Protein 3FOT (pdb70)

CATH classification: 3.30.559.10 (+1 more: 3.30.559.30)

B-factor: mean 17.06, std 7.27, range [5.47, 80.47]

InterPro domains:
  IPR009992 Acyltransferase Tri3/Sat12/Sat16/Mac1 [PF07428] (9-418)
  IPR023213 Chloramphenicol acetyltransferase-like domain superfamily [G3DSA:3.30.559.10] (11-470)

Organism: Fusarium sporotrichioides (NCBI:txid5514)

Foldseek 3Di:
DDADDPVQFFWAQPDDVSQKTKGFAFFLLLQLVQQQCQQLQQWKKKKKFKKWFQFDPPFWDFLVVLLVLLLQLVLVLCLQEVLQAWDWDDDPDSTIMIMGGWQPDLVSSSVVSSVQEEEDQDPDGLVSVVVVVQVVSNVVDTHGDGQKHKYWYFNDDDRNGTQDHGGMIMMMIIGSQSSFPLQLVLLSQQSSLASSLQPGPDCSVVDDGDPTPNSPVSYQGGQQVFFPDPCVVDDDVLVVVLVVLLVLVLVLQVDAFAFWFDDWDFKDKDKDWFDLVLLVLLQVLCCVVPNPLFGVLLLLVLLLLLLRLQVDDDQFDKDKAKAKDAQLVRGDPVRSLSGGGDQMFIFIQIDTPSVQLHDDLPDDLVSLLVSSNSSSVSRSVRVCVQVVDSCGSSSSRVSSVVVSVVCVVPVQSHDRHHREYEDESEESVSRHPQFRHNVVVRTGGMGRDDMDMDTRHGHAHWYWYWYDYPSMIMIMTMGGCSIDPPVVVVVSVVSSVSSSSSSGD

Secondary structure (P-SEA, 3-state):
cccccccccccccccccccbbbbbccaaaaaaaaaaaaaaccbbbbbbbbbbccccccccccaaaaaaaaaaaaaaaaaacccccbbbbbccccbbbbbbbccccaaaaaaaaaaabbbbbccccaaaaaaaaaaaaaaacccccccbbbbbbcccccccccccccbbbbbbbbbccccccaaaaaaaaaaaaaaacccccccccccccccccccccccccccccccccccccccaaaaaaaaaaaaaaaaaaacccbbbbbbbbbbbbbbbbccaaaaaaaaaaaaaaccccccaaaaaaaaaaaaaaaacccccccccccccccccccccccccccccccccbbbbbbbcccccccccccccaaaaaaaaaaaaaaaaaaaaacccccaaaaaaaaaaaaaaaaaaaccccccccccbbbbbbccccccccccccccccccccccccbbbbbcccccccbbbbbbccccbbbbbbbbbcccccaaaaaaaaaaaaaaaaaacc

Nearest PDB structures (foldseek):
  3fot-assembly1_A  TM=1.002E+00  e=0.000E+00  Fusarium sporotrichioides
  3fp0-assembly1_A  TM=1.000E+00  e=1.829E-100  Fusarium sporotrichioides
  8jos-assembly1_A  TM=7.180E-01  e=1.060E-23  Pseudozyma tsukubaensis
  7ly7-assembly1_A-2  TM=6.717E-01  e=6.172E-17  Thermoactinomyces vulgaris
  7jua-assembly1_A  TM=6.485E-01  e=2.485E-15  Yersinia pestis

Structure (mmCIF, N/CA/C/O backbone):
data_3FOT
#
_entry.id   3FOT
#
_cell.length_a   64.146
_cell.length_b   81.161
_cell.length_c   95.358
_cell.angle_alpha   90.00
_cell.angle_beta   90.00
_cell.angle_gamma   90.00
#
_symmetry.space_group_name_H-M   'P 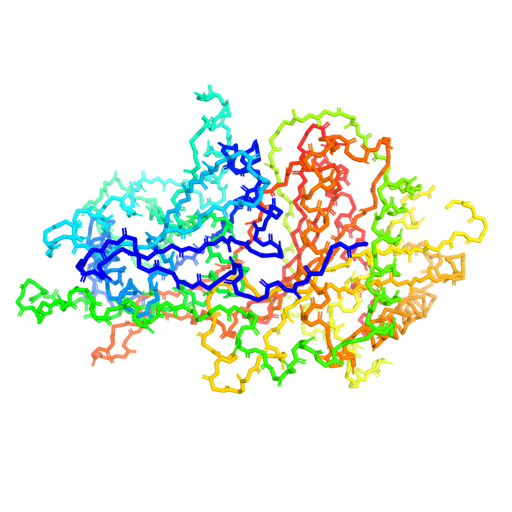21 21 21'
#
loop_
_entity.id
_entity.type
_entity.pdbx_description
1 polymer 15-O-acetyltransferase
2 non-polymer GLYCEROL
3 non-polymer 'SULFATE ION'
4 water water
#
loop_
_atom_site.group_PDB
_atom_site.id
_atom_site.type_symbol
_atom_site.label_atom_id
_atom_site.label_alt_id
_atom_site.label_comp_id
_atom_site.label_asym_id
_atom_site.label_entity_id
_atom_site.label_seq_id
_atom_site.pdbx_PDB_ins_code
_atom_site.Cartn_x
_atom_site.Cartn_y
_atom_site.Cartn_z
_atom_site.occupancy
_atom_site.B_iso_or_equiv
_atom_site.auth_seq_id
_atom_site.auth_comp_id
_atom_site.auth_asym_id
_atom_site.auth_atom_id
_atom_site.pdbx_PDB_model_num
ATOM 1 N N . LEU A 1 9 ? 24.925 35.847 49.441 1.00 32.20 9 LEU A N 1
ATOM 2 C CA . LEU A 1 9 ? 23.808 35.547 48.497 1.00 31.47 9 LEU A CA 1
ATOM 3 C C . LEU A 1 9 ? 22.694 34.816 49.261 1.00 31.31 9 LEU A C 1
ATOM 4 O O . LEU A 1 9 ? 22.945 33.763 49.843 1.00 31.09 9 LEU A O 1
ATOM 9 N N . PRO A 1 10 ? 21.461 35.364 49.265 1.00 31.12 10 PRO A N 1
ATOM 10 C CA . PRO A 1 10 ? 20.373 34.701 50.001 1.00 31.32 10 PRO A CA 1
ATOM 11 C C . PRO A 1 10 ? 20.091 33.287 49.484 1.00 32.05 10 PRO A C 1
ATOM 12 O O . PRO A 1 10 ? 20.193 33.052 48.278 1.00 31.72 10 PRO A O 1
ATOM 16 N N . PRO A 1 11 ? 19.767 32.338 50.385 1.00 32.50 11 PRO A N 1
ATOM 17 C CA . PRO A 1 11 ? 19.444 30.962 49.961 1.00 33.01 11 PRO A CA 1
ATOM 18 C C . PRO A 1 11 ? 17.991 30.758 49.500 1.00 33.41 11 PRO A C 1
ATOM 19 O O . PRO A 1 11 ? 17.154 31.646 49.681 1.00 33.36 11 PRO A O 1
ATOM 23 N N . LEU A 1 12 ? 17.712 29.598 48.900 1.00 33.89 12 LEU A N 1
ATOM 24 C CA . LEU A 1 12 ? 16.345 29.069 48.808 1.00 34.38 12 LEU A CA 1
ATOM 25 C C . LEU A 1 12 ? 16.168 28.142 50.001 1.00 34.74 12 LEU A C 1
ATOM 26 O O . LEU A 1 12 ? 17.072 27.340 50.241 1.00 35.99 12 LEU A O 1
ATOM 31 N N . VAL A 1 13 ? 15.047 28.154 50.739 1.00 34.79 13 VAL A N 1
ATOM 32 C CA . VAL A 1 13 ? 13.826 28.970 50.572 1.00 34.52 13 VAL A CA 1
ATOM 33 C C . VAL A 1 13 ? 12.562 28.234 50.059 1.00 34.10 13 VAL A C 1
ATOM 34 O O . VAL A 1 13 ? 11.533 28.873 49.878 1.00 34.30 13 VAL A O 1
ATOM 36 N N . PRO A 1 14 ? 12.603 26.894 49.893 1.00 33.76 14 PRO A N 1
ATOM 37 C CA . PRO A 1 14 ? 11.523 26.231 49.137 1.00 33.40 14 PRO A CA 1
ATOM 38 C C . PRO A 1 14 ? 10.107 26.565 49.607 1.00 32.79 14 PRO A C 1
ATOM 39 O O . PRO A 1 14 ? 9.225 26.799 48.779 1.00 32.46 14 PRO A O 1
ATOM 43 N N . ALA A 1 15 ? 9.895 26.574 50.925 1.00 32.31 15 ALA A N 1
ATOM 44 C CA . ALA A 1 15 ? 8.581 26.830 51.515 1.00 31.35 15 ALA A CA 1
ATOM 45 C C . ALA A 1 15 ? 7.976 28.116 50.982 1.00 30.64 15 ALA A C 1
ATOM 46 O O . ALA A 1 15 ? 6.780 28.162 50.663 1.00 30.82 15 ALA A O 1
ATOM 48 N N . LEU A 1 16 ? 8.822 29.143 50.865 1.00 29.27 16 LEU A N 1
ATOM 49 C CA . LEU A 1 16 ? 8.434 30.459 50.360 1.00 28.39 16 LEU A CA 1
ATOM 50 C C . LEU A 1 16 ? 7.666 30.466 49.037 1.00 26.46 16 LEU A C 1
ATOM 51 O O . LEU A 1 16 ? 6.935 31.405 48.773 1.00 26.44 16 LEU A O 1
ATOM 56 N N . TYR A 1 17 ? 7.849 29.426 48.220 1.00 25.44 17 TYR A N 1
ATOM 57 C CA . TYR A 1 17 ? 7.359 29.400 46.828 1.00 23.37 17 TYR A CA 1
ATOM 58 C C . TYR A 1 17 ? 6.284 28.371 46.495 1.00 22.65 17 TYR A C 1
ATOM 59 O O . TYR A 1 17 ? 6.027 28.097 45.320 1.00 21.66 17 TYR A O 1
ATOM 68 N N . ARG A 1 18 ? 5.655 27.783 47.508 1.00 20.41 18 ARG A N 1
ATOM 69 C CA . ARG A 1 18 ? 4.659 26.759 47.250 1.00 19.98 18 ARG A CA 1
ATOM 70 C C . ARG A 1 18 ? 3.290 27.371 47.030 1.00 18.84 18 ARG A C 1
ATOM 71 O O . ARG A 1 18 ? 3.051 28.498 47.423 1.00 17.92 18 ARG A O 1
ATOM 79 N N . TRP A 1 19 ? 2.403 26.630 46.380 1.00 18.59 19 TRP A N 1
ATOM 80 C CA . TRP A 1 19 ? 1.031 27.096 46.220 1.00 18.74 19 TRP A CA 1
ATOM 81 C C . TRP A 1 19 ? 0.353 27.121 47.597 1.00 19.93 19 TRP A C 1
ATOM 82 O O . TRP A 1 19 ? 0.571 26.224 48.403 1.00 20.30 19 TRP A O 1
ATOM 93 N N . LYS A 1 20 ? -0.444 28.154 47.852 1.00 20.66 20 LYS A N 1
ATOM 94 C CA . LYS A 1 20 ? -1.187 28.312 49.118 1.00 21.14 20 LYS A CA 1
ATOM 95 C C . LYS A 1 20 ? -2.641 28.657 48.803 1.00 20.93 20 LYS A C 1
ATOM 96 O O . LYS A 1 20 ? -2.886 29.553 48.000 1.00 20.36 20 LYS A O 1
ATOM 99 N N . SER A 1 21 ? -3.604 27.971 49.427 1.00 21.18 21 SER A N 1
ATOM 100 C CA . SER A 1 21 ? -5.011 28.387 49.316 1.00 21.30 21 SER A CA 1
ATOM 101 C C . SER A 1 21 ? -5.221 29.715 50.047 1.00 21.39 21 SER A C 1
ATOM 102 O O . SER A 1 21 ? -4.805 29.865 51.184 1.00 21.21 21 SER A O 1
ATOM 105 N N . THR A 1 22 ? -5.880 30.672 49.410 1.00 21.39 22 THR A N 1
ATOM 106 C CA . THR A 1 22 ? -6.067 31.989 50.024 1.00 22.49 22 THR A CA 1
ATOM 107 C C . THR A 1 22 ? -7.371 32.148 50.807 1.00 22.90 22 THR A C 1
ATOM 108 O O . THR A 1 22 ? -7.602 33.199 51.418 1.00 23.62 22 THR A O 1
ATOM 112 N N . GLY A 1 23 ? -8.222 31.128 50.781 1.00 22.79 23 GLY A N 1
ATOM 113 C CA . GLY A 1 23 ? -9.499 31.189 51.507 1.00 22.57 23 GLY A CA 1
ATOM 114 C C . GLY A 1 23 ? -10.111 29.813 51.708 1.00 22.08 23 GLY A C 1
ATOM 115 O O . GLY A 1 23 ? -9.511 28.799 51.340 1.00 21.86 23 GLY A O 1
ATOM 116 N N . SER A 1 24 ? -11.322 29.784 52.277 1.00 21.31 24 SER A N 1
ATOM 117 C CA . SER A 1 24 ? -11.910 28.522 52.744 1.00 20.97 24 SER A CA 1
ATOM 118 C C . SER A 1 24 ? -12.317 27.553 51.640 1.00 19.40 24 SER A C 1
ATOM 119 O O . SER A 1 24 ? -12.275 26.339 51.848 1.00 20.24 24 SER A O 1
ATOM 122 N N . SER A 1 25 ? -12.699 28.079 50.481 1.00 18.42 25 SER A N 1
ATOM 123 C CA . SER A 1 25 ? -13.239 27.235 49.416 1.00 17.38 25 SER A CA 1
ATOM 124 C C . SER A 1 25 ? -12.173 26.371 48.745 1.00 16.83 25 SER A C 1
ATOM 125 O O . SER A 1 25 ? -12.475 25.308 48.192 1.00 16.97 25 SER A O 1
ATOM 128 N N . GLY A 1 26 ? -10.938 26.875 48.747 1.00 15.87 26 GLY A N 1
ATOM 129 C CA . GLY A 1 26 ? -9.827 26.214 48.074 1.00 16.31 26 GLY A CA 1
ATOM 130 C C . GLY A 1 26 ? -9.774 26.547 46.584 1.00 15.99 26 GLY A C 1
ATOM 131 O O . GLY A 1 26 ? -8.885 26.066 45.888 1.00 16.21 26 GLY A O 1
ATOM 132 N N . ARG A 1 27 ? -10.697 27.390 46.106 1.00 15.68 27 ARG A N 1
ATOM 133 C CA . ARG A 1 27 ? -10.779 27.726 44.668 1.00 16.13 27 ARG A CA 1
ATOM 134 C C . ARG A 1 27 ? -9.733 28.745 44.191 1.00 16.17 27 ARG A C 1
ATOM 135 O O . ARG A 1 27 ? -9.500 28.857 42.988 1.00 15.22 27 ARG A O 1
ATOM 143 N N . GLN A 1 28 ? -9.113 29.479 45.124 1.00 15.34 28 GLN A N 1
ATOM 144 C CA . GLN A 1 28 ? -8.018 30.403 44.791 1.00 16.19 28 GLN A CA 1
ATOM 145 C C . GLN A 1 28 ? -6.716 29.990 45.484 1.00 15.17 28 GLN A C 1
ATOM 146 O O . GLN A 1 28 ? -6.701 29.733 46.690 1.00 14.74 28 GLN A O 1
ATOM 152 N N . VAL A 1 29 ? -5.632 29.924 44.708 1.00 13.31 29 VAL A N 1
ATOM 153 C CA . VAL A 1 29 ? -4.301 29.599 45.253 1.00 13.18 29 VAL A CA 1
ATOM 154 C C . VAL A 1 29 ? -3.328 30.673 44.766 1.00 13.28 29 VAL A C 1
ATOM 155 O O . VAL A 1 29 ? -3.553 31.287 43.711 1.00 12.67 29 VAL A O 1
ATOM 159 N N . GLN A 1 30 ? -2.272 30.918 45.537 1.00 13.47 30 GLN A N 1
ATOM 160 C CA . GLN A 1 30 ? -1.263 31.860 45.130 1.00 14.29 30 GLN A CA 1
ATOM 161 C C . GLN A 1 30 ? 0.130 31.355 45.489 1.00 13.53 30 GLN A C 1
ATOM 162 O O . GLN A 1 30 ? 0.290 30.509 46.386 1.00 14.07 30 GLN A O 1
ATOM 168 N N . ARG A 1 31 ? 1.127 31.858 44.778 1.00 12.30 31 ARG A N 1
ATOM 169 C CA . ARG A 1 31 ? 2.518 31.594 45.170 1.00 12.69 31 ARG A CA 1
ATOM 170 C C . ARG A 1 31 ? 3.426 32.768 44.864 1.00 13.05 31 ARG A C 1
ATOM 171 O O . ARG A 1 31 ? 3.204 33.517 43.886 1.00 12.59 31 ARG A O 1
ATOM 179 N N . ARG A 1 32 ? 4.451 32.934 45.706 1.00 12.41 32 ARG A N 1
ATOM 180 C CA . ARG A 1 32 ? 5.513 33.893 45.424 1.00 12.85 32 ARG A CA 1
ATOM 181 C C . ARG A 1 32 ? 6.366 33.338 44.285 1.00 12.88 32 ARG A C 1
ATOM 182 O O . ARG A 1 32 ? 6.801 32.189 44.328 1.00 13.63 32 ARG A O 1
ATOM 190 N N . CYS A 1 33 ? 6.591 34.148 43.252 1.00 12.65 33 CYS A N 1
ATOM 191 C CA . CYS A 1 33 ? 7.341 33.666 42.104 1.00 12.19 33 CYS A CA 1
ATOM 192 C C . CYS A 1 33 ? 8.827 33.517 42.468 1.00 12.28 33 CYS A C 1
ATOM 193 O O . CYS A 1 33 ? 9.271 34.034 43.517 1.00 12.62 33 CYS A O 1
ATOM 196 N N . VAL A 1 34 ? 9.575 32.789 41.625 1.00 11.36 34 VAL A N 1
ATOM 197 C CA . VAL A 1 34 ? 10.943 32.363 41.982 1.00 10.51 34 VAL A CA 1
ATOM 198 C C . VAL A 1 34 ? 11.838 32.341 40.755 1.00 10.53 34 VAL A C 1
ATOM 199 O O . VAL A 1 34 ? 11.368 32.081 39.644 1.00 9.94 34 VAL A O 1
ATOM 203 N N . GLY A 1 35 ? 13.116 32.666 40.953 1.00 9.37 35 GLY A N 1
ATOM 204 C CA . GLY A 1 35 ? 14.092 32.516 39.890 1.00 9.38 35 GLY A CA 1
ATOM 205 C C . GLY A 1 35 ? 13.790 33.446 38.738 1.00 8.77 35 GLY A C 1
ATOM 206 O O . GLY A 1 35 ? 13.526 34.630 38.941 1.00 9.20 35 GLY A O 1
ATOM 207 N N . ALA A 1 36 ? 13.866 32.911 37.517 1.00 9.35 36 ALA A N 1
ATOM 208 C CA . ALA A 1 36 ? 13.668 33.740 36.316 1.00 9.46 36 ALA A CA 1
ATOM 209 C C . ALA A 1 36 ? 12.304 34.426 36.297 1.00 9.18 36 ALA A C 1
ATOM 210 O O . ALA A 1 36 ? 12.148 35.509 35.688 1.00 9.58 36 ALA A O 1
ATOM 212 N N . GLU A 1 37 ? 11.323 33.846 36.980 1.00 8.94 37 GLU A N 1
ATOM 213 C CA . GLU A 1 37 ? 10.016 34.537 37.125 1.00 9.35 37 GLU A CA 1
ATOM 214 C C . GLU A 1 37 ? 10.157 35.922 37.724 1.00 8.69 37 GLU A C 1
ATOM 215 O O . GLU A 1 37 ? 9.503 36.848 37.284 1.00 9.34 37 GLU A O 1
ATOM 221 N N . ALA A 1 38 ? 11.013 36.053 38.735 1.00 9.33 38 ALA A N 1
ATOM 222 C CA . ALA A 1 38 ? 11.191 37.309 39.456 1.00 8.93 38 ALA A CA 1
ATOM 223 C C . ALA A 1 38 ? 11.788 38.385 38.551 1.00 9.18 38 ALA A C 1
ATOM 224 O O . ALA A 1 38 ? 11.509 39.569 38.730 1.00 8.75 38 ALA A O 1
ATOM 226 N N . ILE A 1 39 ? 12.620 37.971 37.591 1.00 8.75 39 ILE A N 1
ATOM 227 C CA . ILE A 1 39 ? 13.181 38.909 36.622 1.00 8.98 39 ILE A CA 1
ATOM 228 C C . ILE A 1 39 ? 12.067 39.479 35.738 1.00 9.08 39 ILE A C 1
ATOM 229 O O . ILE A 1 39 ? 11.861 40.703 35.684 1.00 9.06 39 ILE A O 1
ATOM 234 N N . VAL A 1 40 ? 11.329 38.595 35.062 1.00 8.60 40 VAL A N 1
ATOM 235 C CA . VAL A 1 40 ? 10.299 39.056 34.129 1.00 9.34 40 VAL A CA 1
ATOM 236 C C . VAL A 1 40 ? 9.086 39.663 34.832 1.00 9.15 40 VAL A C 1
ATOM 237 O O . VAL A 1 40 ? 8.342 40.441 34.220 1.00 10.03 40 VAL A O 1
ATOM 241 N N . GLY A 1 41 ? 8.887 39.266 36.090 1.00 9.20 41 GLY A N 1
ATOM 242 C CA . GLY A 1 41 ? 7.823 39.786 36.946 1.00 9.73 41 GLY A CA 1
ATOM 243 C C . GLY A 1 41 ? 8.069 41.126 37.632 1.00 10.05 41 GLY A C 1
ATOM 244 O O . GLY A 1 41 ? 7.130 41.681 38.197 1.00 10.31 41 GLY A O 1
ATOM 245 N N . LEU A 1 42 ? 9.294 41.663 37.597 1.00 9.66 42 LEU A N 1
ATOM 246 C CA . LEU A 1 42 ? 9.560 42.988 38.219 1.00 9.80 42 LEU A CA 1
ATOM 247 C C . LEU A 1 42 ? 8.455 43.970 37.855 1.00 10.55 42 LEU A C 1
ATOM 248 O O . LEU A 1 42 ? 8.181 44.208 36.680 1.00 10.12 42 LEU A O 1
ATOM 253 N N . GLU A 1 43 ? 7.788 44.499 38.881 1.00 10.32 43 GLU A N 1
ATOM 254 C CA . GLU A 1 43 ? 6.582 45.297 38.645 1.00 11.02 43 GLU A CA 1
ATOM 255 C C . GLU A 1 43 ? 6.763 46.394 37.597 1.00 11.05 43 GLU A C 1
ATOM 256 O O . GLU A 1 43 ? 5.950 46.510 36.674 1.00 10.94 43 GLU A O 1
ATOM 262 N N . GLU A 1 44 ? 7.830 47.184 37.721 1.00 11.86 44 GLU A N 1
ATOM 263 C CA . GLU A 1 44 ? 8.068 48.312 36.808 1.00 12.55 44 GLU A CA 1
ATOM 264 C C . GLU A 1 44 ? 8.322 47.902 35.339 1.00 12.53 44 GLU A C 1
ATOM 265 O O . GLU A 1 44 ? 8.188 48.731 34.433 1.00 13.85 44 GLU A O 1
ATOM 271 N N . LYS A 1 45 ? 8.715 46.653 35.133 1.00 11.99 45 LYS A N 1
ATOM 272 C CA . LYS A 1 45 ? 8.949 46.108 33.793 1.00 11.05 45 LYS A CA 1
ATOM 273 C C . LYS A 1 45 ? 7.753 45.325 33.276 1.00 10.75 45 LYS A C 1
ATOM 274 O O . LYS A 1 45 ? 7.348 45.492 32.120 1.00 10.16 45 LYS A O 1
ATOM 280 N N . ASN A 1 46 ? 7.186 44.477 34.128 1.00 10.03 46 ASN A N 1
ATOM 281 C CA . ASN A 1 46 ? 6.001 43.707 33.768 1.00 10.08 46 ASN A CA 1
ATOM 282 C C . ASN A 1 46 ? 4.803 44.609 33.403 1.00 10.23 46 ASN A C 1
ATOM 283 O O . ASN A 1 46 ? 4.062 44.315 32.457 1.00 10.11 46 ASN A O 1
ATOM 288 N N . ARG A 1 47 ? 4.606 45.699 34.158 1.00 11.03 47 ARG A N 1
ATOM 289 C CA . ARG A 1 47 ? 3.540 46.667 33.833 1.00 12.06 47 ARG A CA 1
ATOM 290 C C . ARG A 1 47 ? 3.725 47.341 32.475 1.00 12.34 47 ARG A C 1
ATOM 291 O O . ARG A 1 47 ? 2.756 47.836 31.896 1.00 13.83 47 ARG A O 1
ATOM 299 N N . ARG A 1 48 ? 4.955 47.331 31.960 1.00 12.34 48 ARG A N 1
ATOM 300 C CA . ARG A 1 48 ? 5.261 47.939 30.677 1.00 12.12 48 ARG A CA 1
ATOM 301 C C . ARG A 1 48 ? 5.488 46.876 29.605 1.00 11.87 48 ARG A C 1
ATOM 302 O O . ARG A 1 48 ? 5.939 47.193 28.513 1.00 10.93 48 ARG A O 1
ATOM 310 N N . ALA A 1 49 ? 5.158 45.625 29.939 1.00 11.68 49 ALA A N 1
ATOM 311 C CA . ALA A 1 49 ? 5.256 44.496 29.003 1.00 11.84 49 ALA A CA 1
ATOM 312 C C . ALA A 1 49 ? 6.672 44.274 28.483 1.00 11.63 49 ALA A C 1
ATOM 313 O O . ALA A 1 49 ? 6.849 43.798 27.356 1.00 12.67 49 ALA A O 1
ATOM 315 N N . LEU A 1 50 ? 7.675 44.596 29.308 1.00 10.80 50 LEU A N 1
ATOM 316 C CA . LEU A 1 50 ? 9.052 44.654 28.837 1.00 11.21 50 LEU A CA 1
ATOM 317 C C . LEU A 1 50 ? 9.605 43.299 28.422 1.00 10.56 50 LEU A C 1
ATOM 318 O O . LEU A 1 50 ? 10.495 43.270 27.595 1.00 11.41 50 LEU A O 1
ATOM 323 N N . TYR A 1 51 ? 9.100 42.206 28.993 1.00 10.19 51 TYR A N 1
ATOM 324 C CA . TYR A 1 51 ? 9.551 40.850 28.588 1.00 10.97 51 TYR A CA 1
ATOM 325 C C . TYR A 1 51 ? 8.455 39.975 27.944 1.00 10.14 51 TYR A C 1
ATOM 326 O O . TYR A 1 51 ? 8.590 38.752 27.929 1.00 9.89 51 TYR A O 1
ATOM 335 N N . ASP A 1 52 ? 7.393 40.588 27.430 1.00 9.84 52 ASP A N 1
ATOM 336 C CA . ASP A 1 52 ? 6.233 39.833 26.930 1.00 9.57 52 ASP A CA 1
ATOM 337 C C . ASP A 1 52 ? 6.667 38.889 25.797 1.00 9.66 52 ASP A C 1
ATOM 338 O O . ASP A 1 52 ? 7.553 39.231 24.995 1.00 10.02 52 ASP A O 1
ATOM 343 N N . LEU A 1 53 ? 6.028 37.725 25.749 1.00 9.36 53 LEU A N 1
ATOM 344 C CA . LEU A 1 53 ? 6.269 36.711 24.716 1.00 9.56 53 LEU A CA 1
ATOM 345 C C . LEU A 1 53 ? 5.239 36.860 23.623 1.00 8.96 53 LEU A C 1
ATOM 346 O O . LEU A 1 53 ? 4.059 37.066 23.912 1.00 9.66 53 LEU A O 1
ATOM 351 N N . TYR A 1 54 ? 5.673 36.774 22.369 1.00 9.04 54 TYR A N 1
ATOM 352 C CA . TYR A 1 54 ? 4.728 36.669 21.262 1.00 9.17 54 TYR A CA 1
ATOM 353 C C . TYR A 1 54 ? 5.162 35.513 20.379 1.00 9.14 54 TYR A C 1
ATOM 354 O O . TYR A 1 54 ? 6.362 35.336 20.117 1.00 10.66 54 TYR A O 1
ATOM 363 N N . ILE A 1 55 ? 4.185 34.743 19.923 1.00 8.73 55 ILE A N 1
ATOM 364 C CA . ILE A 1 55 ? 4.437 33.678 18.933 1.00 8.89 55 ILE A CA 1
ATOM 365 C C . ILE A 1 55 ? 3.569 33.980 17.704 1.00 9.02 55 ILE A C 1
ATOM 366 O O . ILE A 1 55 ? 2.352 34.073 17.810 1.00 9.15 55 ILE A O 1
ATOM 371 N N . ALA A 1 56 ? 4.209 34.174 16.547 1.00 10.34 56 ALA A N 1
ATOM 372 C CA . ALA A 1 56 ? 3.490 34.492 15.321 1.00 10.35 56 ALA A CA 1
ATOM 373 C C . ALA A 1 56 ? 3.455 33.234 14.482 1.00 11.81 56 ALA A C 1
ATOM 374 O O . ALA A 1 56 ? 4.524 32.683 14.125 1.00 11.94 56 ALA A O 1
ATOM 376 N N . THR A 1 57 ? 2.251 32.730 14.221 1.00 11.15 57 THR A N 1
ATOM 377 C CA . THR A 1 57 ? 2.117 31.527 13.403 1.00 12.97 57 THR A CA 1
ATOM 378 C C . THR A 1 57 ? 1.404 31.940 12.112 1.00 12.75 57 THR A C 1
ATOM 379 O O . THR A 1 57 ? 0.434 32.686 12.150 1.00 15.18 57 THR A O 1
ATOM 383 N N . SER A 1 58 ? 1.902 31.506 10.968 1.00 10.95 58 SER A N 1
ATOM 384 C CA . SER A 1 58 ? 1.207 31.742 9.719 1.00 10.58 58 SER A CA 1
ATOM 385 C C . SER A 1 58 ? 0.662 30.402 9.272 1.00 10.27 58 SER A C 1
ATOM 386 O O . SER A 1 58 ? 1.419 29.446 9.145 1.00 10.18 58 SER A O 1
ATOM 389 N N . LEU A 1 59 ? -0.638 30.353 9.028 1.00 10.91 59 LEU A N 1
ATOM 390 C CA . LEU A 1 59 ? -1.306 29.107 8.687 1.00 10.36 59 LEU A CA 1
ATOM 391 C C . LEU A 1 59 ? -1.887 29.252 7.284 1.00 10.63 59 LEU A C 1
ATOM 392 O O . LEU A 1 59 ? -2.136 30.370 6.803 1.00 11.28 59 LEU A O 1
ATOM 397 N N . ARG A 1 60 ? -2.083 28.127 6.620 1.00 10.25 60 ARG A N 1
ATOM 398 C CA . ARG A 1 60 ? -2.733 28.137 5.311 1.00 11.77 60 ARG A CA 1
ATOM 399 C C . ARG A 1 60 ? -3.959 27.224 5.361 1.00 10.78 60 ARG A C 1
ATOM 400 O O . ARG A 1 60 ? -3.896 26.119 5.889 1.00 9.59 60 ARG A O 1
ATOM 408 N N . ASN A 1 61 ? -5.061 27.684 4.783 1.00 10.37 61 ASN A N 1
ATOM 409 C CA . ASN A 1 61 ? -6.253 26.886 4.671 1.00 10.61 61 ASN A CA 1
ATOM 410 C C . ASN A 1 61 ? -6.039 25.765 3.647 1.00 11.86 61 ASN A C 1
ATOM 411 O O . ASN A 1 61 ? -5.992 26.021 2.432 1.00 13.49 61 ASN A O 1
ATOM 416 N N . ILE A 1 62 ? -5.856 24.544 4.134 1.00 11.55 62 ILE A N 1
ATOM 417 C CA . ILE A 1 62 ? -5.683 23.394 3.235 1.00 12.65 62 ILE A CA 1
ATOM 418 C C . ILE A 1 62 ? -6.827 22.402 3.375 1.00 13.14 62 ILE A C 1
ATOM 419 O O . ILE A 1 62 ? -6.738 21.243 2.956 1.00 13.74 62 ILE A O 1
ATOM 424 N N . ALA A 1 63 ? -7.911 22.873 3.973 1.00 13.70 63 ALA A N 1
ATOM 425 C CA . ALA A 1 63 ? -9.031 22.029 4.301 1.00 13.39 63 ALA A CA 1
ATOM 426 C C . ALA A 1 63 ? -9.760 21.490 3.056 1.00 14.38 63 ALA A C 1
ATOM 427 O O . ALA A 1 63 ? -9.642 22.072 1.958 1.00 13.46 63 ALA A O 1
ATOM 429 N N . PRO A 1 64 ? -10.530 20.397 3.243 1.00 14.81 64 PRO A N 1
ATOM 430 C CA . PRO A 1 64 ? -11.417 19.930 2.176 1.00 15.60 64 PRO A CA 1
ATOM 431 C C . PRO A 1 64 ? -12.312 21.099 1.785 1.00 16.35 64 PRO A C 1
ATOM 432 O O . PRO A 1 64 ? -12.652 21.926 2.638 1.00 15.38 64 PRO A O 1
ATOM 436 N N . ALA A 1 65 ? -12.693 21.178 0.516 1.00 16.31 65 ALA A N 1
ATOM 437 C CA . ALA A 1 65 ? -13.512 22.306 0.042 1.00 16.91 65 ALA A CA 1
ATOM 438 C C . ALA A 1 65 ? -14.814 22.477 0.837 1.00 16.66 65 ALA A C 1
ATOM 439 O O . ALA A 1 65 ? -15.300 23.603 1.031 1.00 17.37 65 ALA A O 1
ATOM 441 N N . SER A 1 66 ? -15.351 21.364 1.318 1.00 16.19 66 SER A N 1
ATOM 442 C CA . SER A 1 66 ? -16.600 21.359 2.085 1.00 16.83 66 SER A CA 1
ATOM 443 C C . SER A 1 66 ? -16.461 21.843 3.545 1.00 17.02 66 SER A C 1
ATOM 444 O O . SER A 1 66 ? -17.455 21.861 4.294 1.00 17.03 66 SER A O 1
ATOM 447 N N . THR A 1 67 ? -15.239 22.190 3.961 1.00 16.30 67 THR A N 1
ATOM 448 C CA . THR A 1 67 ? -15.032 22.780 5.287 1.00 16.67 67 THR A CA 1
ATOM 449 C C . THR A 1 67 ? -15.104 24.296 5.176 1.00 16.34 67 THR A C 1
ATOM 450 O O . THR A 1 67 ? -14.262 24.905 4.502 1.00 16.75 67 THR A O 1
ATOM 454 N N . LEU A 1 68 ? -16.079 24.906 5.854 1.00 14.18 68 LEU A N 1
ATOM 455 C CA . LEU A 1 68 ? -16.248 26.348 5.797 1.00 13.95 68 LEU A CA 1
ATOM 456 C C . LEU A 1 68 ? -15.635 27.034 7.015 1.00 13.39 68 LEU A C 1
ATOM 457 O O . LEU A 1 68 ? -16.145 26.895 8.133 1.00 14.07 68 LEU A O 1
ATOM 462 N N . LEU A 1 69 ? -14.578 27.803 6.788 1.00 12.08 69 LEU A N 1
ATOM 463 C CA . LEU A 1 69 ? -13.936 28.546 7.857 1.00 10.66 69 LEU A CA 1
ATOM 464 C C . LEU A 1 69 ? -14.207 30.023 7.720 1.00 10.51 69 LEU A C 1
ATOM 465 O O . LEU A 1 69 ? -14.174 30.571 6.608 1.00 10.98 69 LEU A O 1
ATOM 470 N N . THR A 1 70 ? -14.488 30.676 8.844 1.00 9.17 70 THR A N 1
ATOM 471 C CA . THR A 1 70 ? -14.550 32.136 8.868 1.00 8.33 70 THR A CA 1
ATOM 472 C C . THR A 1 70 ? -13.791 32.620 10.092 1.00 7.68 70 THR A C 1
ATOM 473 O O . THR A 1 70 ? -13.518 31.844 10.984 1.00 7.24 70 THR A O 1
ATOM 477 N N . LEU A 1 71 ? -13.467 33.909 10.151 1.00 8.02 71 LEU A N 1
ATOM 478 C CA . LEU A 1 71 ? -12.831 34.405 11.388 1.00 9.44 71 LEU A CA 1
ATOM 479 C C . LEU A 1 71 ? -13.763 34.237 12.580 1.00 9.75 71 LEU A C 1
ATOM 480 O O . LEU A 1 71 ? -13.329 33.826 13.670 1.00 8.97 71 LEU A O 1
ATOM 485 N N . GLN A 1 72 ? -15.056 34.517 12.378 1.00 9.82 72 GLN A N 1
ATOM 486 C CA . GLN A 1 72 ? -16.043 34.319 13.438 1.00 10.16 72 GLN A CA 1
ATOM 487 C C . GLN A 1 72 ? -16.115 32.849 13.959 1.00 9.58 72 GLN A C 1
ATOM 488 O O . GLN A 1 72 ? -16.065 32.599 15.176 1.00 9.91 72 GLN A O 1
ATOM 494 N N . ASN A 1 73 ? -16.171 31.862 13.060 1.00 8.68 73 ASN A N 1
ATOM 495 C CA . ASN A 1 73 ? -16.239 30.493 13.545 1.00 8.74 73 ASN A CA 1
ATOM 496 C C . ASN A 1 73 ? -14.894 29.950 14.049 1.00 8.50 73 ASN A C 1
ATOM 497 O O . ASN A 1 73 ? -14.873 29.115 14.955 1.00 8.74 73 ASN A O 1
ATOM 502 N N . LEU A 1 74 ? -13.778 30.510 13.550 1.00 8.39 74 LEU A N 1
ATOM 503 C CA . LEU A 1 74 ? -12.462 30.154 14.105 1.00 8.61 74 LEU A CA 1
ATOM 504 C C . LEU A 1 74 ? -12.329 30.648 15.542 1.00 8.66 74 LEU A C 1
ATOM 505 O O . LEU A 1 74 ? -11.832 29.930 16.424 1.00 8.12 74 LEU A O 1
ATOM 510 N N . LYS A 1 75 ? -12.811 31.865 15.787 1.00 8.49 75 LYS A N 1
ATOM 511 C CA . LYS A 1 75 ? -12.805 32.423 17.127 1.00 9.25 75 LYS A CA 1
ATOM 512 C C . LYS A 1 75 ? -13.647 31.513 18.008 1.00 9.17 75 LYS A C 1
ATOM 513 O O . LYS A 1 75 ? -13.238 31.161 19.123 1.00 9.32 75 LYS A O 1
ATOM 519 N N . GLU A 1 76 ? -14.806 31.094 17.512 1.00 9.26 76 GLU A N 1
ATOM 520 C CA . GLU A 1 76 ? -15.669 30.225 18.343 1.00 10.97 76 GLU A CA 1
ATOM 521 C C . GLU A 1 76 ? -14.944 28.922 18.718 1.00 10.81 76 GLU A C 1
ATOM 522 O O . GLU A 1 76 ? -14.958 28.484 19.883 1.00 10.21 76 GLU A O 1
ATOM 528 N N . MET A 1 77 ? -14.296 28.298 17.731 1.00 10.41 77 MET A N 1
ATOM 529 C CA . MET A 1 77 ? -13.567 27.027 17.951 1.00 11.40 77 MET A CA 1
ATOM 530 C C . MET A 1 77 ? -12.379 27.212 18.915 1.00 9.79 77 MET A C 1
ATOM 531 O O . MET A 1 77 ? -12.116 26.364 19.777 1.00 9.76 77 MET A O 1
ATOM 536 N N . PHE A 1 78 ? -11.669 28.326 18.784 1.00 8.94 78 PHE A N 1
ATOM 537 C CA . PHE A 1 78 ? -10.508 28.563 19.668 1.00 8.84 78 PHE A CA 1
ATOM 538 C C . PHE A 1 78 ? -10.934 28.929 21.085 1.00 8.82 78 PHE A C 1
ATOM 539 O O . PHE A 1 78 ? -10.209 28.697 22.043 1.00 9.02 78 PHE A O 1
ATOM 547 N N . GLU A 1 79 ? -12.120 29.502 21.226 1.00 9.44 79 GLU A N 1
ATOM 548 C CA . GLU A 1 79 ? -12.661 29.744 22.569 1.00 8.70 79 GLU A CA 1
ATOM 549 C C . GLU A 1 79 ? -12.903 28.405 23.267 1.00 8.97 79 GLU A C 1
ATOM 550 O O . GLU A 1 79 ? -12.553 28.218 24.439 1.00 8.82 79 GLU A O 1
ATOM 556 N N . LEU A 1 80 ? -13.495 27.471 22.535 1.00 9.47 80 LEU A N 1
ATOM 557 C CA . LEU A 1 80 ? -13.759 26.115 23.038 1.00 9.58 80 LEU A CA 1
ATOM 558 C C . LEU A 1 80 ? -12.445 25.384 23.383 1.00 9.04 80 LEU A C 1
ATOM 559 O O . LEU A 1 80 ? -12.308 24.821 24.466 1.00 9.11 80 LEU A O 1
ATOM 564 N N . ALA A 1 81 ? -11.478 25.429 22.470 1.00 7.98 81 ALA A N 1
ATOM 565 C CA . ALA A 1 81 ? -10.158 24.888 22.696 1.00 7.54 81 ALA A CA 1
ATOM 566 C C . ALA A 1 81 ? -9.479 25.513 23.916 1.00 8.35 81 ALA A C 1
ATOM 567 O O . ALA A 1 81 ? -8.820 24.815 24.680 1.00 9.15 81 ALA A O 1
ATOM 569 N N . LEU A 1 82 ? -9.608 26.824 24.082 1.00 7.75 82 LEU A N 1
ATOM 570 C CA . LEU A 1 82 ? -8.924 27.516 25.180 1.00 8.59 82 LEU A CA 1
ATOM 571 C C . LEU A 1 82 ? -9.500 27.091 26.538 1.00 9.49 82 LEU A C 1
ATOM 572 O O . LEU A 1 82 ? -8.778 26.944 27.550 1.00 9.79 82 LEU A O 1
ATOM 577 N N . LEU A 1 83 ? -10.805 26.873 26.562 1.00 9.52 83 LEU A N 1
ATOM 578 C CA . LEU A 1 83 ? -11.435 26.328 27.780 1.00 9.97 83 LEU A CA 1
ATOM 579 C C . LEU A 1 83 ? -10.895 24.942 28.140 1.00 10.13 83 LEU A C 1
ATOM 580 O O . LEU A 1 83 ? -10.551 24.693 29.311 1.00 9.95 83 LEU A O 1
ATOM 585 N N . ASP A 1 84 ? -10.801 24.039 27.158 1.00 9.27 84 ASP A N 1
ATOM 586 C CA . ASP A 1 84 ? -10.223 22.726 27.387 1.00 10.10 84 ASP A CA 1
ATOM 587 C C . ASP A 1 84 ? -8.786 22.881 27.868 1.00 9.74 84 ASP A C 1
ATOM 588 O O . ASP A 1 84 ? -8.347 22.166 28.764 1.00 10.06 84 ASP A O 1
ATOM 593 N N . ALA A 1 85 ? -8.062 23.824 27.254 1.00 8.92 85 ALA A N 1
ATOM 594 C CA . ALA A 1 85 ? -6.645 24.006 27.543 1.00 9.40 85 ALA A CA 1
ATOM 595 C C . ALA A 1 85 ? -6.452 24.555 28.958 1.00 9.69 85 ALA A C 1
ATOM 596 O O . ALA A 1 85 ? -5.488 24.194 29.634 1.00 11.41 85 ALA A O 1
ATOM 598 N N . ARG A 1 86 ? -7.378 25.402 29.400 1.00 9.87 86 ARG A N 1
ATOM 599 C CA . ARG A 1 86 ? -7.339 25.972 30.748 1.00 9.88 86 ARG A CA 1
ATOM 600 C C . ARG A 1 86 ? -7.470 24.848 31.763 1.00 10.58 86 ARG A C 1
ATOM 601 O O . ARG A 1 86 ? -6.782 24.843 32.782 1.00 9.78 86 ARG A O 1
ATOM 609 N N . PHE A 1 87 ? -8.351 23.891 31.467 1.00 10.65 87 PHE A N 1
ATOM 610 C CA . PHE A 1 87 ? -8.486 22.706 32.306 1.00 11.76 87 PHE A CA 1
ATOM 611 C C . PHE A 1 87 ? -7.210 21.876 32.383 1.00 12.39 87 PHE A C 1
ATOM 612 O O . PHE A 1 87 ? -6.783 21.501 33.467 1.00 12.80 87 PHE A O 1
ATOM 620 N N . GLU A 1 88 ? -6.575 21.630 31.235 1.00 12.15 88 GLU A N 1
ATOM 621 C CA . GLU A 1 88 ? -5.325 20.883 31.196 1.00 12.79 88 GLU A CA 1
ATOM 622 C C . GLU A 1 88 ? -4.159 21.636 31.843 1.00 11.76 88 GLU A C 1
ATOM 623 O O . GLU A 1 88 ? -3.339 21.031 32.563 1.00 11.25 88 GLU A O 1
ATOM 629 N N . HIS A 1 89 ? -4.070 22.932 31.548 1.00 11.27 89 HIS A N 1
ATOM 630 C CA . HIS A 1 89 ? -2.907 23.762 31.899 1.00 10.99 89 HIS A CA 1
ATOM 631 C C . HIS A 1 89 ? -3.351 25.166 32.313 1.00 11.10 89 HIS A C 1
ATOM 632 O O . HIS A 1 89 ? -3.342 26.104 31.521 1.00 10.01 89 HIS A O 1
ATOM 639 N N . PRO A 1 90 ? -3.777 25.297 33.572 1.00 10.75 90 PRO A N 1
ATOM 640 C CA . PRO A 1 90 ? -4.350 26.576 34.030 1.00 10.59 90 PRO A CA 1
ATOM 641 C C . PRO A 1 90 ? -3.400 27.769 34.131 1.00 10.04 90 PRO A C 1
ATOM 642 O O . PRO A 1 90 ? -3.855 28.865 34.488 1.00 10.71 90 PRO A O 1
ATOM 646 N N . GLU A 1 91 ? -2.124 27.594 33.787 1.00 9.76 91 GLU A N 1
ATOM 647 C CA . GLU A 1 91 ? -1.217 28.713 33.685 1.00 9.74 91 GLU A CA 1
ATOM 648 C C . GLU A 1 91 ? -1.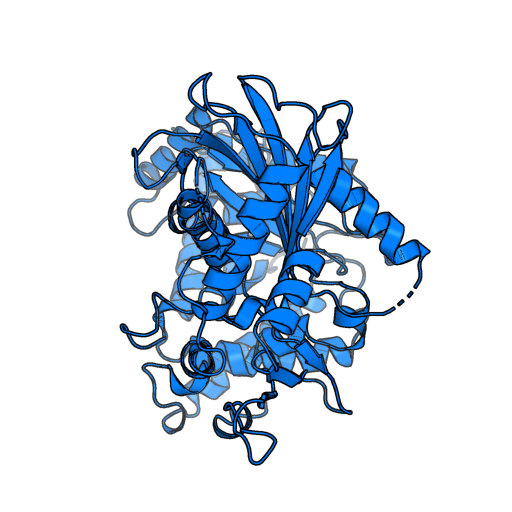774 29.801 32.766 1.00 9.04 91 GLU A C 1
ATOM 649 O O . GLU A 1 91 ? -1.487 30.966 32.962 1.00 8.99 91 GLU A O 1
ATOM 655 N N . CYS A 1 92 ? -2.573 29.399 31.773 1.00 9.08 92 CYS A N 1
ATOM 656 C CA . CYS A 1 92 ? -3.153 30.336 30.797 1.00 9.06 92 CYS A CA 1
ATOM 657 C C . CYS A 1 92 ? -4.157 31.344 31.399 1.00 9.71 92 CYS A C 1
ATOM 658 O O . CYS A 1 92 ? -4.547 32.310 30.719 1.00 9.96 92 CYS A O 1
ATOM 661 N N . ALA A 1 93 ? -4.568 31.134 32.663 1.00 8.26 93 ALA A N 1
ATOM 662 C CA . ALA A 1 93 ? -5.406 32.128 33.347 1.00 9.72 93 ALA A CA 1
ATOM 663 C C . ALA A 1 93 ? -4.898 32.596 34.710 1.00 9.66 93 ALA A C 1
ATOM 664 O O . ALA A 1 93 ? -5.667 33.192 35.491 1.00 9.67 93 ALA A O 1
ATOM 666 N N . CYS A 1 94 ? -3.625 32.336 35.004 1.00 9.41 94 CYS A N 1
ATOM 667 C CA . CYS A 1 94 ? -3.026 32.903 36.208 1.00 10.47 94 CYS A CA 1
ATOM 668 C C . CYS A 1 94 ? -2.933 34.425 36.036 1.00 10.68 94 CYS A C 1
ATOM 669 O O . CYS A 1 94 ? -2.910 34.935 34.903 1.00 11.69 94 CYS A O 1
ATOM 672 N N . THR A 1 95 ? -2.906 35.139 37.163 1.00 10.34 95 THR A N 1
ATOM 673 C CA . THR A 1 95 ? -2.829 36.584 37.168 1.00 10.25 95 THR A CA 1
ATOM 674 C C . THR A 1 95 ? -1.670 37.009 38.075 1.00 10.80 95 THR A C 1
ATOM 675 O O . THR A 1 95 ? -1.168 36.214 38.863 1.00 10.20 95 THR A O 1
ATOM 679 N N . VAL A 1 96 ? -1.283 38.272 37.979 1.00 11.89 96 VAL A N 1
ATOM 680 C CA . VAL A 1 96 ? -0.137 38.749 38.709 1.00 12.41 96 VAL A CA 1
ATOM 681 C C . VAL A 1 96 ? -0.528 39.891 39.622 1.00 12.58 96 VAL A C 1
ATOM 682 O O . VAL A 1 96 ? -1.376 40.728 39.268 1.00 12.36 96 VAL A O 1
ATOM 686 N N . SER A 1 97 ? 0.106 39.925 40.787 1.00 12.37 97 SER A N 1
ATOM 687 C CA . SER A 1 97 ? 0.007 41.072 41.693 1.00 12.43 97 SER A CA 1
ATOM 688 C C . SER A 1 97 ? 1.341 41.295 42.369 1.00 12.31 97 SER A C 1
ATOM 689 O O . SER A 1 97 ? 2.250 40.452 42.293 1.00 11.91 97 SER A O 1
ATOM 692 N N . TRP A 1 98 ? 1.449 42.427 43.058 1.00 12.17 98 TRP A N 1
ATOM 693 C CA . TRP A 1 98 ? 2.672 42.718 43.749 1.00 13.66 98 TRP A CA 1
ATOM 694 C C . TRP A 1 98 ? 2.368 43.275 45.122 1.00 14.61 98 TRP A C 1
ATOM 695 O O . TRP A 1 98 ? 1.335 43.941 45.329 1.00 14.49 98 TRP A O 1
ATOM 706 N N . ASP A 1 99 ? 3.294 43.036 46.035 1.00 14.84 99 ASP A N 1
ATOM 707 C CA . ASP A 1 99 ? 3.394 43.913 47.212 1.00 15.91 99 ASP A CA 1
ATOM 708 C C . ASP A 1 99 ? 4.672 44.728 47.114 1.00 16.60 99 ASP A C 1
ATOM 709 O O . ASP A 1 99 ? 5.086 45.117 46.016 1.00 16.72 99 ASP A O 1
ATOM 714 N N . ASP A 1 100 ? 5.325 44.993 48.240 1.00 17.23 100 ASP A N 1
ATOM 715 C CA . ASP A 1 100 ? 6.497 45.854 48.192 1.00 18.65 100 ASP A CA 1
ATOM 716 C C . ASP A 1 100 ? 7.788 45.100 47.868 1.00 19.25 100 ASP A C 1
ATOM 717 O O . ASP A 1 100 ? 8.823 45.722 47.580 1.00 20.82 100 ASP A O 1
ATOM 722 N N . GLU A 1 101 ? 7.715 43.773 47.873 1.00 19.37 101 GLU A N 1
ATOM 723 C CA . GLU A 1 101 ? 8.873 42.941 47.552 1.00 20.15 101 GLU A CA 1
ATOM 724 C C . GLU A 1 101 ? 9.128 42.935 46.051 1.00 18.17 101 GLU A C 1
ATOM 725 O O . GLU A 1 101 ? 8.258 43.282 45.252 1.00 17.58 101 GLU A O 1
ATOM 731 N N . VAL A 1 102 ? 10.348 42.571 45.684 1.00 16.91 102 VAL A N 1
ATOM 732 C CA . VAL A 1 102 ? 10.714 42.422 44.278 1.00 15.60 102 VAL A CA 1
ATOM 733 C C . VAL A 1 102 ? 9.938 41.298 43.536 1.00 14.63 102 VAL A C 1
ATOM 734 O O . VAL A 1 102 ? 9.399 41.549 42.443 1.00 13.10 102 VAL A O 1
ATOM 738 N N . PRO A 1 103 ? 9.914 40.066 44.094 1.00 14.49 103 PRO A N 1
ATOM 739 C CA . PRO A 1 103 ? 9.190 38.993 43.407 1.00 13.68 103 PRO A CA 1
ATOM 740 C C . PRO A 1 103 ? 7.669 39.172 43.342 1.00 13.66 103 PRO A C 1
ATOM 741 O O . PRO A 1 103 ? 7.000 39.492 44.342 1.00 12.92 103 PRO A O 1
ATOM 745 N N . ALA A 1 104 ? 7.165 39.034 42.118 1.00 13.00 104 ALA A N 1
ATOM 746 C CA . ALA A 1 104 ? 5.735 39.046 41.832 1.00 11.83 104 ALA A CA 1
ATOM 747 C C . ALA A 1 104 ? 5.003 37.921 42.546 1.00 11.69 104 ALA A C 1
ATOM 748 O O . ALA A 1 104 ? 5.599 36.912 42.938 1.00 11.33 104 ALA A O 1
ATOM 750 N N . ILE A 1 105 ? 3.684 38.076 42.669 1.00 10.81 105 ILE A N 1
ATOM 751 C CA . ILE A 1 105 ? 2.852 37.020 43.230 1.00 11.61 105 ILE A CA 1
ATOM 752 C C . ILE A 1 105 ? 1.970 36.464 42.116 1.00 10.21 105 ILE A C 1
ATOM 753 O O . ILE A 1 105 ? 1.362 37.210 41.380 1.00 10.08 105 ILE A O 1
ATOM 758 N N . ILE A 1 106 ? 1.957 35.151 41.978 1.00 9.75 106 ILE A N 1
ATOM 759 C CA . ILE A 1 106 ? 1.162 34.507 40.931 1.00 10.68 106 ILE A CA 1
ATOM 760 C C . ILE A 1 106 ? -0.080 33.894 41.559 1.00 10.67 106 ILE A C 1
ATOM 761 O O . ILE A 1 106 ? 0.014 33.084 42.495 1.00 10.91 106 ILE A O 1
ATOM 766 N N . THR A 1 107 ? -1.242 34.255 41.028 1.00 11.59 107 THR A N 1
ATOM 767 C CA . THR A 1 107 ? -2.495 33.738 41.593 1.00 12.44 107 THR A CA 1
ATOM 768 C C . THR A 1 107 ? -3.257 32.929 40.539 1.00 12.30 107 THR A C 1
ATOM 769 O O . THR A 1 107 ? -3.264 33.306 39.365 1.00 11.89 107 THR A O 1
ATOM 773 N N . TYR A 1 108 ? -3.876 31.825 40.961 1.00 11.63 108 TYR A N 1
ATOM 774 C CA . TYR A 1 108 ? -4.843 31.137 40.120 1.00 11.98 108 TYR A CA 1
ATOM 775 C C . TYR A 1 108 ? -6.176 30.986 40.861 1.00 13.02 108 TYR A C 1
ATOM 776 O O . TYR A 1 108 ? -6.194 30.568 42.030 1.00 13.75 108 TYR A O 1
ATOM 785 N N . GLU A 1 109 ? -7.273 31.302 40.181 1.00 13.15 109 GLU A N 1
ATOM 786 C CA . GLU A 1 109 ? -8.608 31.070 40.748 1.00 14.59 109 GLU A CA 1
ATOM 787 C C . GLU A 1 109 ? -9.487 30.339 39.727 1.00 14.53 109 GLU A C 1
ATOM 788 O O . GLU A 1 109 ? -9.581 30.744 38.566 1.00 13.66 109 GLU A O 1
ATOM 794 N N . SER A 1 110 ? -10.103 29.244 40.157 1.00 14.81 110 SER A N 1
ATOM 795 C CA . SER A 1 110 ? -11.085 28.555 39.295 1.00 16.23 110 SER A CA 1
ATOM 796 C C . SER A 1 110 ? -12.230 29.485 38.922 1.00 16.58 110 SER A C 1
ATOM 797 O O . SER A 1 110 ? -12.620 30.331 39.729 1.00 17.14 110 SER A O 1
ATOM 800 N N . PRO A 1 111 ? -12.785 29.335 37.703 1.00 16.94 111 PRO A N 1
ATOM 801 C CA . PRO A 1 111 ? -13.965 30.130 37.344 1.00 17.42 111 PRO A CA 1
ATOM 802 C C . PRO A 1 111 ? -15.106 29.894 38.339 1.00 18.51 111 PRO A C 1
ATOM 803 O O . PRO A 1 111 ? -15.331 28.762 38.771 1.00 18.65 111 PRO A O 1
ATOM 807 N N . GLU A 1 112 ? -15.772 30.978 38.713 1.00 20.53 112 GLU A N 1
ATOM 808 C CA . GLU A 1 112 ? -16.898 30.933 39.652 1.00 21.93 112 GLU A CA 1
ATOM 809 C C . GLU A 1 112 ? -18.101 30.186 39.086 1.00 22.04 112 GLU A C 1
ATOM 810 O O . GLU A 1 112 ? -18.973 29.738 39.834 1.00 22.34 112 GLU A O 1
ATOM 816 N N . SER A 1 113 ? -18.153 30.074 37.762 1.00 21.22 113 SER A N 1
ATOM 817 C CA . SER A 1 113 ? -19.236 29.406 37.064 1.00 21.38 113 SER A CA 1
ATOM 818 C C . SER A 1 113 ? -18.782 29.088 35.653 1.00 21.34 113 SER A C 1
ATOM 819 O O . SER A 1 113 ? -17.822 29.674 35.153 1.00 20.19 113 SER A O 1
ATOM 822 N N . ASN A 1 114 ? -19.487 28.174 35.000 1.00 21.95 114 ASN A N 1
ATOM 823 C CA . ASN A 1 114 ? -19.182 27.862 33.621 1.00 22.87 114 ASN A CA 1
ATOM 824 C C . ASN A 1 114 ? -19.390 29.102 32.715 1.00 22.59 114 ASN A C 1
ATOM 825 O O . ASN A 1 114 ? -18.625 29.310 31.764 1.00 22.75 114 ASN A O 1
ATOM 830 N N . GLU A 1 115 ? -20.369 29.951 33.039 1.00 21.94 115 GLU A N 1
ATOM 831 C CA . GLU A 1 115 ? -20.584 31.205 32.293 1.00 21.38 115 GLU A CA 1
ATOM 832 C C . GLU A 1 115 ? -19.377 32.144 32.374 1.00 20.27 115 GLU A C 1
ATOM 833 O O . GLU A 1 115 ? -18.977 32.735 31.369 1.00 19.69 115 GLU A O 1
ATOM 839 N N . SER A 1 116 ? -18.830 32.286 33.583 1.00 18.63 116 SER A N 1
ATOM 840 C CA . SER A 1 116 ? -17.680 33.153 33.862 1.00 18.92 116 SER A CA 1
ATOM 841 C C . SER A 1 116 ? -16.462 32.671 33.060 1.00 17.38 116 SER A C 1
ATOM 842 O O . SER A 1 116 ? -15.728 33.466 32.474 1.00 17.42 116 SER A O 1
ATOM 845 N N . ALA A 1 117 ? -16.276 31.358 33.053 1.00 16.09 117 ALA A N 1
ATOM 846 C CA . ALA A 1 117 ? -15.207 30.716 32.283 1.00 15.13 117 ALA A CA 1
ATOM 847 C C . ALA A 1 117 ? -15.350 31.019 30.794 1.00 15.51 117 ALA A C 1
ATOM 848 O O . ALA A 1 117 ? -14.382 31.344 30.109 1.00 14.70 117 ALA A O 1
ATOM 850 N N . ARG A 1 118 ? -16.575 30.897 30.287 1.00 15.13 118 ARG A N 1
ATOM 851 C CA . ARG A 1 118 ? -16.821 31.185 28.890 1.00 15.66 118 ARG A CA 1
ATOM 852 C C . ARG A 1 118 ? -16.574 32.658 28.578 1.00 15.13 118 ARG A C 1
ATOM 853 O O . ARG A 1 118 ? -16.004 32.981 27.536 1.00 13.74 118 ARG A O 1
ATOM 861 N N . ASP A 1 119 ? -16.978 33.555 29.486 1.00 14.29 119 ASP A N 1
ATOM 862 C CA . ASP A 1 119 ? -16.697 34.985 29.340 1.00 14.72 119 ASP A CA 1
ATOM 863 C C . ASP A 1 119 ? -15.197 35.226 29.264 1.00 13.36 119 ASP A C 1
ATOM 864 O O . ASP A 1 119 ? -14.734 36.013 28.447 1.00 12.52 119 ASP A O 1
ATOM 869 N N . TRP A 1 120 ? -14.450 34.555 30.144 1.00 12.14 120 TRP A N 1
ATOM 870 C CA . TRP A 1 120 ? -13.000 34.679 30.159 1.00 11.74 120 TRP A CA 1
ATOM 871 C C . TRP A 1 120 ? -12.388 34.263 28.796 1.00 10.98 120 TRP A C 1
ATOM 872 O O . TRP A 1 120 ? -11.593 35.008 28.223 1.00 11.69 120 TRP A O 1
ATOM 883 N N . ALA A 1 121 ? -12.744 33.079 28.308 1.00 11.64 121 ALA A N 1
ATOM 884 C CA . ALA A 1 121 ? -12.190 32.581 27.026 1.00 10.87 121 ALA A CA 1
ATOM 885 C C . ALA A 1 121 ? -12.536 33.498 25.838 1.00 11.92 121 ALA A C 1
ATOM 886 O O . ALA A 1 121 ? -11.678 33.830 25.019 1.00 10.74 121 ALA A O 1
ATOM 888 N N . ARG A 1 122 ? -13.794 33.951 25.777 1.00 13.26 122 ARG A N 1
ATOM 889 C CA . ARG A 1 122 ? -14.194 34.910 24.743 1.00 14.34 122 ARG A CA 1
ATOM 890 C C . ARG A 1 122 ? -13.326 36.172 24.774 1.00 13.34 122 ARG A C 1
ATOM 891 O O . ARG A 1 122 ? -12.934 36.722 23.717 1.00 13.18 122 ARG A O 1
ATOM 899 N N . GLY A 1 123 ? -12.994 36.623 25.988 1.00 11.97 123 GLY A N 1
ATOM 900 C CA . GLY A 1 123 ? -12.162 37.801 26.202 1.00 12.48 123 GLY A CA 1
ATOM 901 C C . GLY A 1 123 ? -10.722 37.667 25.729 1.00 11.88 123 GLY A C 1
ATOM 902 O O . GLY A 1 123 ? -10.039 38.681 25.548 1.00 11.92 123 GLY A O 1
ATOM 903 N N . CYS A 1 124 ? -10.263 36.420 25.539 1.00 10.98 124 CYS A N 1
ATOM 904 C CA . CYS A 1 124 ? -8.886 36.156 25.155 1.00 11.17 124 CYS A CA 1
ATOM 905 C C . CYS A 1 124 ? -8.676 35.905 23.660 1.00 10.73 124 CYS A C 1
ATOM 906 O O . CYS A 1 124 ? -7.532 35.776 23.223 1.00 10.79 124 CYS A O 1
ATOM 909 N N . ILE A 1 125 ? -9.756 35.818 22.889 1.00 10.77 125 ILE A N 1
ATOM 910 C CA . ILE A 1 125 ? -9.616 35.476 21.472 1.00 10.48 125 ILE A CA 1
ATOM 911 C C . ILE A 1 125 ? -10.209 36.606 20.653 1.00 11.25 125 ILE A C 1
ATOM 912 O O . ILE A 1 125 ? -11.362 36.982 20.863 1.00 11.31 125 ILE A O 1
ATOM 917 N N . HIS A 1 126 ? -9.403 37.138 19.736 1.00 10.55 126 HIS A N 1
ATOM 918 C CA . HIS A 1 126 ? -9.765 38.318 18.950 1.00 12.17 126 HIS A CA 1
ATOM 919 C C . HIS A 1 126 ? -9.575 38.051 17.476 1.00 11.76 126 HIS A C 1
ATOM 920 O O . HIS A 1 126 ? -8.705 37.282 17.091 1.00 10.92 126 HIS A O 1
ATOM 927 N N . VAL A 1 127 ? -10.373 38.705 16.641 1.00 11.31 127 VAL A N 1
ATOM 928 C CA . VAL A 1 127 ? -10.205 38.536 15.205 1.00 11.80 127 VAL A CA 1
ATOM 929 C C . VAL A 1 127 ? -10.173 39.879 14.474 1.00 11.62 127 VAL A C 1
ATOM 930 O O . VAL A 1 127 ? -10.743 40.893 14.953 1.00 12.33 127 VAL A O 1
ATOM 934 N N . GLN A 1 128 ? -9.501 39.889 13.329 1.00 12.36 128 GLN A N 1
ATOM 935 C CA . GLN A 1 128 ? -9.451 41.082 12.484 1.00 13.57 128 GLN A CA 1
ATOM 936 C C . GLN A 1 128 ? -9.406 40.672 11.022 1.00 13.22 128 GLN A C 1
ATOM 937 O O . GLN A 1 128 ? -8.483 39.986 10.616 1.00 13.06 128 GLN A O 1
ATOM 943 N N . PRO A 1 129 ? -10.403 41.105 10.215 1.00 13.71 129 PRO A N 1
ATOM 944 C CA . PRO A 1 129 ? -10.230 41.002 8.764 1.00 14.44 129 PRO A CA 1
ATOM 945 C C . PRO A 1 129 ? -9.249 42.073 8.328 1.00 15.20 129 PRO A C 1
ATOM 946 O O . PRO A 1 129 ? -9.553 43.265 8.436 1.00 16.22 129 PRO A O 1
ATOM 950 N N . THR A 1 130 ? -8.075 41.649 7.866 1.00 14.51 130 THR A N 1
ATOM 951 C CA . THR A 1 130 ? -6.956 42.532 7.591 1.00 14.52 130 THR A CA 1
ATOM 952 C C . THR A 1 130 ? -5.897 41.829 6.744 1.00 14.81 130 THR A C 1
ATOM 953 O O . THR A 1 130 ? -5.776 40.618 6.798 1.00 14.73 130 THR A O 1
ATOM 957 N N . ALA A 1 131 ? -5.120 42.601 5.991 1.00 15.19 131 ALA A N 1
ATOM 958 C CA . ALA A 1 131 ? -3.957 42.069 5.288 1.00 15.87 131 ALA A CA 1
ATOM 959 C C . ALA A 1 131 ? -2.671 42.062 6.129 1.00 16.13 131 ALA A C 1
ATOM 960 O O . ALA A 1 131 ? -1.675 41.512 5.695 1.00 15.58 131 ALA A O 1
ATOM 962 N N . LYS A 1 132 ? -2.693 42.678 7.314 1.00 16.41 132 LYS A N 1
ATOM 963 C CA . LYS A 1 132 ? -1.509 42.698 8.182 1.00 17.29 132 LYS A CA 1
ATOM 964 C C . LYS A 1 132 ? -1.122 41.290 8.631 1.00 15.97 132 LYS A C 1
ATOM 965 O O . LYS A 1 132 ? -1.995 40.430 8.879 1.00 15.38 132 LYS A O 1
ATOM 971 N N . SER A 1 133 ? 0.187 41.061 8.707 1.00 14.33 133 SER A N 1
ATOM 972 C CA . SER A 1 133 ? 0.729 39.812 9.247 1.00 13.41 133 SER A CA 1
ATOM 973 C C . SER A 1 133 ? 0.668 39.817 10.783 1.00 13.28 133 SER A C 1
ATOM 974 O O . SER A 1 133 ? 0.439 40.857 11.396 1.00 12.53 133 SER A O 1
ATOM 977 N N . ALA A 1 134 ? 0.909 38.654 11.391 1.00 11.69 134 ALA A N 1
ATOM 978 C CA . ALA A 1 134 ? 1.007 38.574 12.850 1.00 11.90 134 ALA A CA 1
ATOM 979 C C . ALA A 1 134 ? 2.104 39.511 13.401 1.00 11.88 134 ALA A C 1
ATOM 980 O O . ALA A 1 134 ? 1.896 40.192 14.415 1.00 12.25 134 ALA A O 1
ATOM 982 N N . LEU A 1 135 ? 3.273 39.538 12.755 1.00 12.28 135 LEU A N 1
ATOM 983 C CA . LEU A 1 135 ? 4.345 40.437 13.215 1.00 12.79 135 LEU A CA 1
ATOM 984 C C . LEU A 1 135 ? 4.042 41.911 12.979 1.00 12.48 135 LEU A C 1
ATOM 985 O O . LEU A 1 135 ? 4.511 42.748 13.731 1.00 11.06 135 LEU A O 1
ATOM 990 N N . ASP A 1 136 ? 3.265 42.225 11.939 1.00 12.48 136 ASP A N 1
ATOM 991 C CA . ASP A 1 136 ? 2.784 43.607 11.724 1.00 12.22 136 ASP A CA 1
ATOM 992 C C . ASP A 1 136 ? 1.957 44.035 12.922 1.00 11.64 136 ASP A C 1
ATOM 993 O O . ASP A 1 136 ? 2.094 45.139 13.429 1.00 11.23 136 ASP A O 1
ATOM 998 N N . LEU A 1 137 ? 1.101 43.136 13.382 1.00 10.90 137 LEU A N 1
ATOM 999 C CA . LEU A 1 137 ? 0.261 43.412 14.543 1.00 10.43 137 LEU A CA 1
ATOM 1000 C C . LEU A 1 137 ? 1.076 43.552 15.833 1.00 9.96 137 LEU A C 1
ATOM 1001 O O . LEU A 1 137 ? 0.787 44.412 16.674 1.00 9.87 137 LEU A O 1
ATOM 1006 N N . TRP A 1 138 ? 2.110 42.738 15.986 1.00 9.63 138 TRP A N 1
ATOM 1007 C CA . TRP A 1 138 ? 3.015 42.909 17.125 1.00 10.24 138 TRP A CA 1
ATOM 1008 C C . TRP A 1 138 ? 3.536 44.352 17.145 1.00 10.86 138 TRP A C 1
ATOM 1009 O O . TRP A 1 138 ? 3.492 45.044 18.178 1.00 10.62 138 TRP A O 1
ATOM 1020 N N . SER A 1 139 ? 4.040 44.795 15.993 1.00 11.88 139 SER A N 1
ATOM 1021 C CA . SER A 1 139 ? 4.574 46.151 15.851 1.00 13.39 139 SER A CA 1
ATOM 1022 C C . SER A 1 139 ? 3.530 47.179 16.285 1.00 12.99 139 SER A C 1
ATOM 1023 O O . SER A 1 139 ? 3.825 48.114 17.037 1.00 12.58 139 SER A O 1
ATOM 1026 N N . GLU A 1 140 ? 2.301 46.988 15.820 1.00 12.45 140 GLU A N 1
ATOM 1027 C CA . GLU A 1 140 ? 1.235 47.929 16.088 1.00 13.77 140 GLU A CA 1
ATOM 1028 C C . GLU A 1 140 ? 0.892 47.940 17.573 1.00 12.86 140 GLU A C 1
ATOM 1029 O O . GLU A 1 140 ? 0.659 49.001 18.159 1.00 12.85 140 GLU A O 1
ATOM 1035 N N . MET A 1 141 ? 0.885 46.756 18.186 1.00 12.39 141 MET A N 1
ATOM 1036 C CA . MET A 1 141 ? 0.547 46.627 19.587 1.00 12.69 141 MET A CA 1
ATOM 1037 C C . MET A 1 141 ? 1.618 47.265 20.466 1.00 12.99 141 MET A C 1
ATOM 1038 O O . MET A 1 141 ? 1.312 47.962 21.458 1.00 12.71 141 MET A O 1
ATOM 1043 N N . GLU A 1 142 ? 2.867 47.078 20.072 1.00 12.44 142 GLU A N 1
ATOM 1044 C CA . GLU A 1 142 ? 3.964 47.674 20.827 1.00 13.89 142 GLU A CA 1
ATOM 1045 C C . GLU A 1 142 ? 3.999 49.188 20.659 1.00 15.28 142 GLU A C 1
ATOM 1046 O O . GLU A 1 142 ? 4.219 49.911 21.636 1.00 16.11 142 GLU A O 1
ATOM 1052 N N . GLU A 1 143 ? 3.736 49.663 19.448 1.00 16.20 143 GLU A N 1
ATOM 1053 C CA . GLU A 1 143 ? 3.595 51.116 19.217 1.00 18.80 143 GLU A CA 1
ATOM 1054 C C . GLU A 1 143 ? 2.407 51.692 20.015 1.00 18.63 143 GLU A C 1
ATOM 1055 O O . GLU A 1 143 ? 2.542 52.726 20.694 1.00 19.24 143 GLU A O 1
ATOM 1061 N N . GLY A 1 144 ? 1.267 50.999 19.961 1.00 18.27 144 GLY A N 1
ATOM 1062 C CA . GLY A 1 144 ? 0.056 51.386 20.694 1.00 19.93 144 GLY A CA 1
ATOM 1063 C C . GLY A 1 144 ? 0.201 51.435 22.211 1.00 20.65 144 GLY A C 1
ATOM 1064 O O . GLY A 1 144 ? -0.342 52.342 22.852 1.00 19.71 144 GLY A O 1
ATOM 1065 N N . ARG A 1 145 ? 0.928 50.456 22.762 1.00 22.15 145 ARG A N 1
ATOM 1066 C CA . ARG A 1 145 ? 1.269 50.305 24.206 1.00 23.99 145 ARG A CA 1
ATOM 1067 C C . ARG A 1 145 ? 1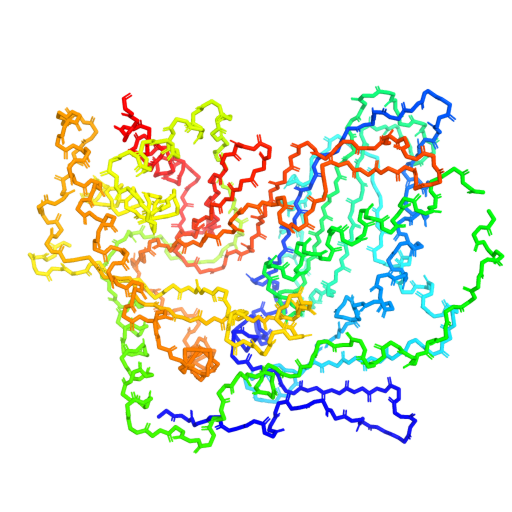.362 51.625 24.962 1.00 25.32 145 ARG A C 1
ATOM 1068 O O . ARG A 1 145 ? 0.834 51.777 26.047 1.00 25.10 145 ARG A O 1
ATOM 1076 N N . ALA A 1 146 ? 2.123 52.580 24.491 1.00 28.15 146 ALA A N 1
ATOM 1077 C CA . ALA A 1 146 ? 3.539 52.763 24.625 1.00 28.71 146 ALA A CA 1
ATOM 1078 C C . ALA A 1 146 ? 2.937 54.156 24.652 1.00 29.40 146 ALA A C 1
ATOM 1079 O O . ALA A 1 146 ? 2.854 54.798 25.702 1.00 30.12 146 ALA A O 1
ATOM 1081 N N . ALA A 1 147 ? 2.339 54.487 23.500 1.00 29.37 147 ALA A N 1
ATOM 1082 C CA . ALA A 1 147 ? 1.468 55.650 23.279 1.00 29.13 147 ALA A CA 1
ATOM 1083 C C . ALA A 1 147 ? 0.264 55.761 24.216 1.00 28.79 147 ALA A C 1
ATOM 1084 O O . ALA A 1 147 ? -0.153 56.870 24.531 1.00 29.36 147 ALA A O 1
ATOM 1086 N N . ALA A 1 148 ? -0.316 54.627 24.622 1.00 28.20 148 ALA A N 1
ATOM 1087 C CA . ALA A 1 148 ? -1.475 54.594 25.521 1.00 27.48 148 ALA A CA 1
ATOM 1088 C C . ALA A 1 148 ? -1.078 54.802 26.982 1.00 27.86 148 ALA A C 1
ATOM 1089 O O . ALA A 1 148 ? -1.925 55.098 27.821 1.00 27.35 148 ALA A O 1
ATOM 1091 N N . ASN A 1 149 ? 0.206 54.606 27.278 1.00 28.15 149 ASN A N 1
ATOM 1092 C CA . ASN A 1 149 ? 0.754 54.911 28.591 1.00 28.56 149 ASN A CA 1
ATOM 1093 C C . ASN A 1 149 ? 0.050 54.176 29.744 1.00 29.09 149 ASN A C 1
ATOM 1094 O O . ASN A 1 149 ? -0.576 54.796 30.617 1.00 30.53 149 ASN A O 1
ATOM 1099 N N . ASN A 1 151 ? 0.019 51.126 31.718 1.00 24.30 151 ASN A N 1
ATOM 1100 C CA . ASN A 1 151 ? 0.832 50.557 32.805 1.00 24.50 151 ASN A CA 1
ATOM 1101 C C . ASN A 1 151 ? 0.172 49.320 33.427 1.00 23.11 151 ASN A C 1
ATOM 1102 O O . ASN A 1 151 ? 0.263 49.066 34.630 1.00 23.69 151 ASN A O 1
ATOM 1107 N N . THR A 1 152 ? -0.491 48.535 32.588 1.00 21.97 152 THR A N 1
ATOM 1108 C CA . THR A 1 152 ? -1.241 47.370 33.040 1.00 20.23 152 THR A CA 1
ATOM 1109 C C . THR A 1 152 ? -0.532 46.106 32.519 1.00 18.57 152 THR A C 1
ATOM 1110 O O . THR A 1 152 ? -0.229 46.058 31.327 1.00 18.86 152 THR A O 1
ATOM 1114 N N . PRO A 1 153 ? -0.295 45.094 33.389 1.00 16.76 153 PRO A N 1
ATOM 1115 C CA . PRO A 1 153 ? 0.342 43.811 32.960 1.00 15.43 153 PRO A CA 1
ATOM 1116 C C . PRO A 1 153 ? -0.494 43.057 31.956 1.00 13.68 153 PRO A C 1
ATOM 1117 O O . PRO A 1 153 ? -1.716 43.060 32.031 1.00 13.98 153 PRO A O 1
ATOM 1121 N N . SER A 1 154 ? 0.174 42.407 31.011 1.00 12.54 154 SER A N 1
ATOM 1122 C CA . SER A 1 154 ? -0.524 41.598 30.021 1.00 11.61 154 SER A CA 1
ATOM 1123 C C . SER A 1 154 ? -1.194 40.361 30.612 1.00 10.34 154 SER A C 1
ATOM 1124 O O . SER A 1 154 ? -0.761 39.792 31.626 1.00 9.19 154 SER A O 1
ATOM 1127 N N . LYS A 1 155 ? -2.258 39.928 29.941 1.00 10.22 155 LYS A N 1
ATOM 1128 C CA . LYS A 1 155 ? -2.872 38.654 30.268 1.00 9.60 155 LYS A CA 1
ATOM 1129 C C . LYS A 1 155 ? -1.889 37.488 30.094 1.00 8.84 155 LYS A C 1
ATOM 1130 O O . LYS A 1 155 ? -0.936 37.563 29.321 1.00 7.47 155 LYS A O 1
ATOM 1136 N N . SER A 1 156 ? -2.130 36.383 30.785 1.00 7.87 156 SER A N 1
ATOM 1137 C CA . SER A 1 156 ? -1.258 35.232 30.603 1.00 8.13 156 SER A CA 1
ATOM 1138 C C . SER A 1 156 ? -1.191 34.798 29.133 1.00 7.85 156 SER A C 1
ATOM 1139 O O . SER A 1 156 ? -0.107 34.479 28.621 1.00 8.33 156 SER A O 1
ATOM 1142 N N . ILE A 1 157 ? -2.343 34.782 28.460 1.00 7.45 157 ILE A N 1
ATOM 1143 C CA . ILE A 1 157 ? -2.334 34.523 27.011 1.00 7.35 157 ILE A CA 1
ATOM 1144 C C . ILE A 1 157 ? -3.579 35.097 26.331 1.00 8.24 157 ILE A C 1
ATOM 1145 O O . ILE A 1 157 ? -4.699 35.076 26.891 1.00 9.18 157 ILE A O 1
ATOM 1150 N N . GLU A 1 158 ? -3.344 35.669 25.159 1.00 8.84 158 GLU A N 1
ATOM 1151 C CA . GLU A 1 158 ? -4.421 36.048 24.261 1.00 10.14 158 GLU A CA 1
ATOM 1152 C C . GLU A 1 158 ? -4.023 35.656 22.840 1.00 9.64 158 GLU A C 1
ATOM 1153 O O . GLU A 1 158 ? -2.833 35.508 22.548 1.00 8.28 158 GLU A O 1
ATOM 1159 N N . LEU A 1 159 ? -5.019 35.536 21.953 1.00 8.80 159 LEU A N 1
ATOM 1160 C CA . LEU A 1 159 ? -4.792 35.150 20.540 1.00 10.16 159 LEU A CA 1
ATOM 1161 C C . LEU A 1 159 ? -5.458 36.170 19.645 1.00 8.34 159 LEU A C 1
ATOM 1162 O O . LEU A 1 159 ? -6.568 36.634 19.965 1.00 8.68 159 LEU A O 1
ATOM 1167 N N . PHE A 1 160 ? -4.812 36.494 18.525 1.00 7.86 160 PHE A N 1
ATOM 1168 C CA . PHE A 1 160 ? -5.398 37.334 17.488 1.00 8.37 160 PHE A CA 1
ATOM 1169 C C . PHE A 1 160 ? -5.379 36.602 16.163 1.00 8.49 160 PHE A C 1
ATOM 1170 O O . PHE A 1 160 ? -4.314 36.218 15.692 1.00 9.46 160 PHE A O 1
ATOM 1178 N N . LEU A 1 161 ? -6.557 36.395 15.581 1.00 9.15 161 LEU A N 1
ATOM 1179 C CA . LEU A 1 161 ? -6.689 35.650 14.316 1.00 9.47 161 LEU A CA 1
ATOM 1180 C C . LEU A 1 161 ? -6.889 36.683 13.226 1.00 9.64 161 LEU A C 1
ATOM 1181 O O . LEU A 1 161 ? -7.768 37.541 13.337 1.00 10.28 161 LEU A O 1
ATOM 1186 N N . LEU A 1 162 ? -6.072 36.612 12.194 1.00 10.14 162 LEU A N 1
ATOM 1187 C CA . LEU A 1 162 ? -6.067 37.628 11.155 1.00 9.84 162 LEU A CA 1
ATOM 1188 C C . LEU A 1 162 ? -6.183 36.922 9.825 1.00 9.86 162 LEU A C 1
ATOM 1189 O O . LEU A 1 162 ? -5.542 35.899 9.607 1.00 9.92 162 LEU A O 1
ATOM 1194 N N . SER A 1 163 ? -6.978 37.467 8.916 1.00 10.46 163 SER A N 1
ATOM 1195 C CA . SER A 1 163 ? -7.011 36.924 7.558 1.00 10.64 163 SER A CA 1
ATOM 1196 C C . SER A 1 163 ? -7.457 38.040 6.628 1.00 11.22 163 SER A C 1
ATOM 1197 O O . SER A 1 163 ? -8.292 38.860 6.998 1.00 10.29 163 SER A O 1
ATOM 1200 N N . ASP A 1 164 ? -6.901 38.032 5.416 1.00 11.77 164 ASP A N 1
ATOM 1201 C CA . ASP A 1 164 ? -7.197 39.080 4.433 1.00 12.66 164 ASP A CA 1
ATOM 1202 C C . ASP A 1 164 ? -8.514 38.785 3.711 1.00 12.95 164 ASP A C 1
ATOM 1203 O O . ASP A 1 164 ? -8.526 38.393 2.541 1.00 13.95 164 ASP A O 1
ATOM 1208 N N . VAL A 1 165 ? -9.610 38.985 4.429 1.00 12.83 165 VAL A N 1
ATOM 1209 C CA . VAL A 1 165 ? -10.958 38.789 3.913 1.00 13.65 165 VAL A CA 1
ATOM 1210 C C . VAL A 1 165 ? -11.741 40.055 4.247 1.00 13.89 165 VAL A C 1
ATOM 1211 O O . VAL A 1 165 ? -11.268 40.861 5.042 1.00 13.73 165 VAL A O 1
ATOM 1215 N N . SER A 1 166 ? -12.927 40.234 3.645 1.00 14.32 166 SER A N 1
ATOM 1216 C CA A SER A 1 166 ? -13.693 41.459 3.828 0.50 14.86 166 SER A CA 1
ATOM 1217 C CA B SER A 1 166 ? -13.697 41.464 3.828 0.50 14.79 166 SER A CA 1
ATOM 1218 C C . SER A 1 166 ? -14.261 41.606 5.234 1.00 14.96 166 SER A C 1
ATOM 1219 O O . SER A 1 166 ? -14.164 42.670 5.837 1.00 15.28 166 SER A O 1
ATOM 1224 N N . THR A 1 167 ? -14.847 40.532 5.749 1.00 14.87 167 THR A N 1
ATOM 1225 C CA . THR A 1 167 ? -15.539 40.588 7.033 1.00 15.00 167 THR A CA 1
ATOM 1226 C C . THR A 1 167 ? -15.262 39.312 7.823 1.00 14.56 167 THR A C 1
ATOM 1227 O O . THR A 1 167 ? -14.688 38.374 7.298 1.00 13.50 167 THR A O 1
ATOM 1231 N N . ASP A 1 168 ? -15.727 39.281 9.063 1.00 14.36 168 ASP A N 1
ATOM 1232 C CA . ASP A 1 168 ? -15.499 38.108 9.916 1.00 14.46 168 ASP A CA 1
ATOM 1233 C C . ASP A 1 168 ? -16.391 36.917 9.590 1.00 13.48 168 ASP A C 1
ATOM 1234 O O . ASP A 1 168 ? -16.204 35.838 10.178 1.00 12.91 168 ASP A O 1
ATOM 1239 N N . SER A 1 169 ? -17.349 37.103 8.665 1.00 12.40 169 SER A N 1
ATOM 1240 C CA A SER A 1 169 ? -18.182 35.985 8.202 0.50 12.06 169 SER A CA 1
ATOM 1241 C CA B SER A 1 169 ? -18.196 35.999 8.185 0.50 12.65 169 SER A CA 1
ATOM 1242 C C . SER A 1 169 ? -17.881 35.607 6.747 1.00 12.28 169 SER A C 1
ATOM 1243 O O . SER A 1 169 ? -18.545 34.736 6.168 1.00 12.18 169 SER A O 1
ATOM 1248 N N . THR A 1 170 ? -16.857 36.248 6.166 1.00 12.26 170 THR A N 1
ATOM 1249 C CA . THR A 1 170 ? -16.389 35.882 4.841 1.00 12.68 170 THR A CA 1
ATOM 1250 C C . THR A 1 170 ? -15.691 34.505 4.891 1.00 12.79 170 THR A C 1
ATOM 1251 O O . THR A 1 170 ? -14.755 34.327 5.671 1.00 13.44 170 THR A O 1
ATOM 1255 N N . PRO A 1 171 ? -16.114 33.547 4.037 1.00 12.38 171 PRO A N 1
ATOM 1256 C CA . PRO A 1 171 ? -15.403 32.267 3.991 1.00 12.18 171 PRO A CA 1
ATOM 1257 C C . PRO A 1 171 ? -13.940 32.474 3.602 1.00 11.64 171 PRO A C 1
ATOM 1258 O O . PRO A 1 171 ? -13.620 33.250 2.673 1.00 11.91 171 PRO A O 1
ATOM 1262 N N . ILE A 1 172 ? -13.060 31.813 4.343 1.00 10.76 172 ILE A N 1
ATOM 1263 C CA . ILE A 1 172 ? -11.632 31.943 4.111 1.00 11.24 172 ILE A CA 1
ATOM 1264 C C . ILE A 1 172 ? -11.315 31.049 2.904 1.00 11.80 172 ILE A C 1
ATOM 1265 O O . ILE A 1 172 ? -11.564 29.859 2.943 1.00 11.99 172 ILE A O 1
ATOM 1270 N N . PRO A 1 173 ? -10.841 31.651 1.804 1.00 12.72 173 PRO A N 1
ATOM 1271 C CA . PRO A 1 173 ? -10.648 30.885 0.585 1.00 13.75 173 PRO A CA 1
ATOM 1272 C C . PRO A 1 173 ? -9.675 29.712 0.762 1.00 13.93 173 PRO A C 1
ATOM 1273 O O . PRO A 1 173 ? -8.792 29.762 1.631 1.00 13.28 173 PRO A O 1
ATOM 1277 N N . GLN A 1 174 ? -9.827 28.689 -0.073 1.00 14.90 174 GLN A N 1
ATOM 1278 C CA . GLN A 1 174 ? -8.847 27.616 -0.169 1.00 15.75 174 GLN A CA 1
ATOM 1279 C C . GLN A 1 174 ? -7.485 28.246 -0.407 1.00 14.87 174 GLN A C 1
ATOM 1280 O O . GLN A 1 174 ? -7.377 29.170 -1.219 1.00 14.31 174 GLN A O 1
ATOM 1286 N N . ASP A 1 175 ? -6.483 27.770 0.336 1.00 14.18 175 ASP A N 1
ATOM 1287 C CA . ASP A 1 175 ? -5.086 28.238 0.283 1.00 14.99 175 ASP A CA 1
ATOM 1288 C C . ASP A 1 175 ? -4.802 29.662 0.730 1.00 13.97 175 ASP A C 1
ATOM 1289 O O . ASP A 1 175 ? -3.678 30.132 0.607 1.00 13.10 175 ASP A O 1
ATOM 1294 N N . ALA A 1 176 ? -5.816 30.323 1.285 1.00 13.53 176 ALA A N 1
ATOM 1295 C CA . ALA A 1 176 ? -5.613 31.617 1.917 1.00 13.00 176 ALA A CA 1
ATOM 1296 C C . ALA A 1 176 ? -4.892 31.418 3.252 1.00 13.02 176 ALA A C 1
ATOM 1297 O O . ALA A 1 176 ? -4.972 30.354 3.865 1.00 12.88 176 ALA A O 1
ATOM 1299 N N . THR A 1 177 ? -4.187 32.467 3.660 1.00 12.90 177 THR A N 1
ATOM 1300 C CA . THR A 1 177 ? -3.424 32.501 4.904 1.00 13.00 177 THR A CA 1
ATOM 1301 C C . THR A 1 177 ? -4.331 32.966 6.035 1.00 12.03 177 THR A C 1
ATOM 1302 O O . THR A 1 177 ? -5.137 33.888 5.864 1.00 10.84 177 THR A O 1
ATOM 1306 N N . VAL A 1 178 ? -4.225 32.310 7.186 1.00 11.08 178 VAL A N 1
ATOM 1307 C CA . VAL A 1 178 ? -4.768 32.842 8.430 1.00 10.91 178 VAL A CA 1
ATOM 1308 C C . VAL A 1 178 ? -3.542 32.988 9.338 1.00 10.55 178 VAL A C 1
ATOM 1309 O O . VAL A 1 178 ? -2.786 32.031 9.491 1.00 9.66 178 VAL A O 1
ATOM 1313 N N . GLU A 1 179 ? -3.345 34.170 9.918 1.00 10.00 179 GLU A N 1
ATOM 1314 C CA . GLU A 1 179 ? -2.211 34.373 10.825 1.00 11.18 179 GLU A CA 1
ATOM 1315 C C . GLU A 1 179 ? -2.753 34.337 12.247 1.00 10.34 179 GLU A C 1
ATOM 1316 O O . GLU A 1 179 ? -3.850 34.826 12.507 1.00 10.55 179 GLU A O 1
ATOM 1322 N N . ILE A 1 180 ? -1.985 33.766 13.172 1.00 9.37 180 ILE A N 1
ATOM 1323 C CA . ILE A 1 180 ? -2.364 33.892 14.576 1.00 9.82 180 ILE A CA 1
ATOM 1324 C C . ILE A 1 180 ? -1.174 34.489 15.320 1.00 9.78 180 ILE A C 1
ATOM 1325 O O . ILE A 1 180 ? -0.062 33.980 15.206 1.00 10.92 180 ILE A O 1
ATOM 1330 N N . LEU A 1 181 ? -1.430 35.554 16.067 1.00 9.33 181 LEU A N 1
ATOM 1331 C CA . LEU A 1 181 ? -0.455 36.094 17.001 1.00 8.06 181 LEU A CA 1
ATOM 1332 C C . LEU A 1 181 ? -0.868 35.685 18.404 1.00 7.53 181 LEU A C 1
ATOM 1333 O O . LEU A 1 181 ? -1.957 36.052 18.864 1.00 7.80 181 LEU A O 1
ATOM 1338 N N . PHE A 1 182 ? -0.011 34.908 19.072 1.00 7.16 182 PHE A N 1
ATOM 1339 C CA . PHE A 1 182 ? -0.187 34.619 20.506 1.00 8.24 182 PHE A CA 1
ATOM 1340 C C . PHE A 1 182 ? 0.594 35.652 21.267 1.00 8.06 182 PHE A C 1
ATOM 1341 O O . PHE A 1 182 ? 1.716 35.987 20.895 1.00 9.17 182 PHE A O 1
ATOM 1349 N N . HIS A 1 183 ? -0.002 36.177 22.322 1.00 7.82 183 HIS A N 1
ATOM 1350 C CA . HIS A 1 183 ? 0.662 37.190 23.129 1.00 7.05 183 HIS A CA 1
ATOM 1351 C C . HIS A 1 183 ? 0.528 36.780 24.581 1.00 7.42 183 HIS A C 1
ATOM 1352 O O . HIS A 1 183 ? -0.575 36.586 25.068 1.00 6.51 183 HIS A O 1
ATOM 1359 N N . SER A 1 184 ? 1.664 36.612 25.255 1.00 7.24 184 SER A N 1
ATOM 1360 C CA . SER A 1 184 ? 1.704 36.115 26.633 1.00 7.47 184 SER A CA 1
ATOM 1361 C C . SER A 1 184 ? 2.546 36.972 27.553 1.00 7.97 184 SER A C 1
ATOM 1362 O O . SER A 1 184 ? 3.603 37.454 27.161 1.00 8.18 184 SER A O 1
ATOM 1365 N N . ASN A 1 185 ? 2.048 37.165 28.772 1.00 7.57 185 ASN A N 1
ATOM 1366 C CA . ASN A 1 185 ? 2.865 37.699 29.846 1.00 8.26 185 ASN A CA 1
ATOM 1367 C C . ASN A 1 185 ? 3.907 36.628 30.181 1.00 8.50 185 ASN A C 1
ATOM 1368 O O . ASN A 1 185 ? 3.556 35.470 30.471 1.00 8.98 185 ASN A O 1
ATOM 1373 N N . HIS A 1 186 ? 5.187 37.013 30.119 1.00 8.52 186 HIS A N 1
ATOM 1374 C CA . HIS A 1 186 ? 6.270 36.049 30.311 1.00 8.99 186 HIS A CA 1
ATOM 1375 C C . HIS A 1 186 ? 6.294 35.502 31.743 1.00 8.62 186 HIS A C 1
ATOM 1376 O O . HIS A 1 186 ? 6.935 34.500 31.988 1.00 8.58 186 HIS A O 1
ATOM 1383 N N . LEU A 1 187 ? 5.609 36.150 32.692 1.00 8.26 187 LEU A N 1
ATOM 1384 C CA . LEU A 1 187 ? 5.657 35.649 34.073 1.00 8.27 187 LEU A CA 1
ATOM 1385 C C . LEU A 1 187 ? 5.226 34.169 34.160 1.00 8.10 187 LEU A C 1
ATOM 1386 O O . LEU A 1 187 ? 5.768 33.412 34.967 1.00 9.04 187 LEU A O 1
ATOM 1391 N N . PHE A 1 188 ? 4.237 33.770 33.350 1.00 8.05 188 PHE A N 1
ATOM 1392 C CA . PHE A 1 188 ? 3.527 32.497 33.586 1.00 8.34 188 PHE A CA 1
ATOM 1393 C C . PHE A 1 188 ? 4.062 31.312 32.776 1.00 9.23 188 PHE A C 1
ATOM 1394 O O . PHE A 1 188 ? 3.535 30.172 32.868 1.00 9.94 188 PHE A O 1
ATOM 1402 N N . TRP A 1 189 ? 5.106 31.583 32.000 1.00 9.21 189 TRP A N 1
ATOM 1403 C CA . TRP A 1 189 ? 5.665 30.598 31.069 1.00 9.32 189 TRP A CA 1
ATOM 1404 C C . TRP A 1 189 ? 7.132 30.818 30.833 1.00 10.26 189 TRP A C 1
ATOM 1405 O O . TRP A 1 189 ? 7.615 31.931 30.939 1.00 11.72 189 TRP A O 1
ATOM 1416 N N . ASP A 1 190 ? 7.843 29.780 30.399 1.00 9.00 190 ASP A N 1
ATOM 1417 C CA . ASP A 1 190 ? 9.029 30.090 29.603 1.00 8.27 190 ASP A CA 1
ATOM 1418 C C . ASP A 1 190 ? 8.702 29.822 28.134 1.00 8.54 190 ASP A C 1
ATOM 1419 O O . ASP A 1 190 ? 7.572 29.437 27.810 1.00 7.69 190 ASP A O 1
ATOM 1424 N N . GLY A 1 191 ? 9.655 30.037 27.239 1.00 8.96 191 GLY A N 1
ATOM 1425 C CA . GLY A 1 191 ? 9.396 29.769 25.815 1.00 10.86 191 GLY A CA 1
ATOM 1426 C C . GLY A 1 191 ? 8.913 28.378 25.503 1.00 11.52 191 GLY A C 1
ATOM 1427 O O . GLY A 1 191 ? 8.100 28.188 24.600 1.00 12.81 191 GLY A O 1
ATOM 1428 N N . ILE A 1 192 ? 9.407 27.390 26.257 1.00 10.20 192 ILE A N 1
ATOM 1429 C CA . ILE A 1 192 ? 9.003 25.997 26.084 1.00 10.49 192 ILE A CA 1
ATOM 1430 C C . ILE A 1 192 ? 7.544 25.806 26.474 1.00 10.14 192 ILE A C 1
ATOM 1431 O O . ILE A 1 192 ? 6.765 25.215 25.722 1.00 10.63 192 ILE A O 1
ATOM 1436 N N . GLY A 1 193 ? 7.182 26.312 27.644 1.00 9.08 193 GLY A N 1
ATOM 1437 C CA . GLY A 1 193 ? 5.844 26.113 28.148 1.00 8.32 193 GLY A CA 1
ATOM 1438 C C . GLY A 1 193 ? 4.827 26.796 27.240 1.00 8.60 193 GLY A C 1
ATOM 1439 O O . GLY A 1 193 ? 3.733 26.261 26.985 1.00 8.10 193 GLY A O 1
ATOM 1440 N N . CYS A 1 194 ? 5.184 27.980 26.746 1.00 8.72 194 CYS A N 1
ATOM 1441 C CA . CYS A 1 194 ? 4.262 28.757 25.922 1.00 8.72 194 CYS A CA 1
ATOM 1442 C C . CYS A 1 194 ? 4.085 28.053 24.572 1.00 8.38 194 CYS A C 1
ATOM 1443 O O . CYS A 1 194 ? 2.961 27.893 24.090 1.00 8.83 194 CYS A O 1
ATOM 1446 N N . ARG A 1 195 ? 5.170 27.599 23.959 1.00 8.64 195 ARG A N 1
ATOM 1447 C CA . ARG A 1 195 ? 5.019 26.835 22.703 1.00 9.15 195 ARG A CA 1
ATOM 1448 C C . ARG A 1 195 ? 4.268 25.517 22.891 1.00 9.57 195 ARG A C 1
ATOM 1449 O O . ARG A 1 195 ? 3.472 25.134 22.024 1.00 8.91 195 ARG A O 1
ATOM 1457 N N . LYS A 1 196 ? 4.518 24.817 23.998 1.00 9.40 196 LYS A N 1
ATOM 1458 C CA . LYS A 1 196 ? 3.766 23.588 24.292 1.00 9.44 196 LYS A CA 1
ATOM 1459 C C . LYS A 1 196 ? 2.266 23.927 24.340 1.00 8.89 196 LYS A C 1
ATOM 1460 O O . LYS A 1 196 ? 1.430 23.203 23.830 1.00 8.69 196 LYS A O 1
ATOM 1466 N N . PHE A 1 197 ? 1.941 25.054 24.948 1.00 8.38 197 PHE A N 1
ATOM 1467 C CA . PHE A 1 197 ? 0.539 25.435 25.078 1.00 7.65 197 PHE A CA 1
ATOM 1468 C C . PHE A 1 197 ? -0.093 25.785 23.713 1.00 7.21 197 PHE A C 1
ATOM 1469 O O . PHE A 1 197 ? -1.243 25.422 23.450 1.00 7.56 197 PHE A O 1
ATOM 1477 N N . VAL A 1 198 ? 0.659 26.447 22.840 1.00 6.87 198 VAL A N 1
ATOM 1478 C CA . VAL A 1 198 ? 0.203 26.688 21.448 1.00 7.36 198 VAL A CA 1
ATOM 1479 C C . VAL A 1 198 ? -0.097 25.315 20.787 1.00 7.19 198 VAL A C 1
ATOM 1480 O O . VAL A 1 198 ? -1.146 25.125 20.161 1.00 6.50 198 VAL A O 1
ATOM 1484 N N . GLY A 1 199 ? 0.824 24.370 20.960 1.00 6.52 199 GLY A N 1
ATOM 1485 C CA . GLY A 1 199 ? 0.637 23.006 20.418 1.00 7.67 199 GLY A CA 1
ATOM 1486 C C . GLY A 1 199 ? -0.650 22.373 20.923 1.00 7.61 199 GLY A C 1
ATOM 1487 O O . GLY A 1 199 ? -1.405 21.717 20.158 1.00 8.10 199 GLY A O 1
ATOM 1488 N N . ASP A 1 200 ? -0.890 22.535 22.218 1.00 7.78 200 ASP A N 1
ATOM 1489 C CA . ASP A 1 200 ? -2.110 22.005 22.858 1.00 8.47 200 ASP A CA 1
ATOM 1490 C C . ASP A 1 200 ? -3.363 22.605 22.237 1.00 8.26 200 ASP A C 1
ATOM 1491 O O . ASP A 1 200 ? -4.313 21.896 21.953 1.00 7.98 200 ASP A O 1
ATOM 1496 N N . LEU A 1 201 ? -3.378 23.934 22.054 1.00 8.19 201 LEU A N 1
ATOM 1497 C CA . LEU A 1 201 ? -4.507 24.596 21.390 1.00 8.16 201 LEU A CA 1
ATOM 1498 C C . LEU A 1 201 ? -4.731 24.051 19.984 1.00 8.14 201 LEU A C 1
ATOM 1499 O O . LEU A 1 201 ? -5.875 23.837 19.579 1.00 8.00 201 LEU A O 1
ATOM 1504 N N . PHE A 1 202 ? -3.653 23.832 19.235 1.00 8.17 202 PHE A N 1
ATOM 1505 C CA . PHE A 1 202 ? -3.787 23.295 17.862 1.00 7.86 202 PHE A CA 1
ATOM 1506 C C . PHE A 1 202 ? -4.334 21.868 17.860 1.00 8.90 202 PHE A C 1
ATOM 1507 O O . PHE A 1 202 ? -5.110 21.499 16.958 1.00 9.38 202 PHE A O 1
ATOM 1515 N N . ARG A 1 203 ? -3.968 21.080 18.866 1.00 8.71 203 ARG A N 1
ATOM 1516 C CA . ARG A 1 203 ? -4.583 19.761 19.050 1.00 9.42 203 ARG A CA 1
ATOM 1517 C C . ARG A 1 203 ? -6.072 19.892 19.421 1.00 9.13 203 ARG A C 1
ATOM 1518 O O . ARG A 1 203 ? -6.944 19.341 18.754 1.00 9.69 203 ARG A O 1
ATOM 1526 N N . LEU A 1 204 ? -6.344 20.651 20.467 1.00 8.95 204 LEU A N 1
ATOM 1527 C CA . LEU A 1 204 ? -7.693 20.763 21.058 1.00 8.87 204 LEU A CA 1
ATOM 1528 C C . LEU A 1 204 ? -8.703 21.370 20.107 1.00 9.32 204 LEU A C 1
ATOM 1529 O O . LEU A 1 204 ? -9.862 20.934 20.059 1.00 9.83 204 LEU A O 1
ATOM 1534 N N . VAL A 1 205 ? -8.280 22.338 19.297 1.00 9.54 205 VAL A N 1
ATOM 1535 C CA . VAL A 1 205 ? -9.251 22.997 18.406 1.00 9.81 205 VAL A CA 1
ATOM 1536 C C . VAL A 1 205 ? -9.802 21.994 17.361 1.00 10.32 205 VAL A C 1
ATOM 1537 O O . VAL A 1 205 ? -10.920 22.170 16.847 1.00 10.26 205 VAL A O 1
ATOM 1541 N N . GLY A 1 206 ? -9.031 20.933 17.088 1.00 10.65 206 GLY A N 1
ATOM 1542 C CA . GLY A 1 206 ? -9.427 19.891 16.119 1.00 11.55 206 GLY A CA 1
ATOM 1543 C C . GLY A 1 206 ? -10.719 19.175 16.486 1.00 12.09 206 GLY A C 1
ATOM 1544 O O . GLY A 1 206 ? -11.378 18.576 15.620 1.00 11.79 206 GLY A O 1
ATOM 1545 N N . SER A 1 207 ? -11.058 19.204 17.776 1.00 12.42 207 SER A N 1
ATOM 1546 C CA . SER A 1 207 ? -12.283 18.584 18.287 1.00 13.53 207 SER A CA 1
ATOM 1547 C C . SER A 1 207 ? -13.539 19.351 17.887 1.00 13.66 207 SER A C 1
ATOM 1548 O O . SER A 1 207 ? -14.636 18.826 18.016 1.00 14.66 207 SER A O 1
ATOM 1551 N N . TYR A 1 208 ? -13.380 20.581 17.386 1.00 14.31 208 TYR A N 1
ATOM 1552 C CA . TYR A 1 208 ? -14.519 21.489 17.203 1.00 14.60 208 TYR A CA 1
ATOM 1553 C C . TYR A 1 208 ? -14.718 21.926 15.769 1.00 15.72 208 TYR A C 1
ATOM 1554 O O . TYR A 1 208 ? -15.662 22.656 15.465 1.00 16.43 208 TYR A O 1
ATOM 1563 N N . ILE A 1 209 ? -13.826 21.502 14.888 1.00 16.42 209 ILE A N 1
ATOM 1564 C CA . ILE A 1 209 ? -14.003 21.781 13.469 1.00 17.78 209 ILE A CA 1
ATOM 1565 C C . ILE A 1 209 ? -15.081 20.845 12.923 1.00 18.77 209 ILE A C 1
ATOM 1566 O O . ILE A 1 209 ? -14.979 19.619 13.065 1.00 20.40 209 ILE A O 1
ATOM 1571 N N . GLY A 1 210 ? -16.123 21.414 12.329 1.00 20.91 210 GLY A N 1
ATOM 1572 C CA . GLY A 1 210 ? -17.111 20.633 11.575 1.00 23.11 210 GLY A CA 1
ATOM 1573 C C . GLY A 1 210 ? -18.167 19.936 12.417 1.00 25.30 210 GLY A C 1
ATOM 1574 O O . GLY A 1 210 ? -18.728 18.912 11.989 1.00 26.04 210 GLY A O 1
ATOM 1575 N N . ARG A 1 211 ? -18.402 20.467 13.618 1.00 26.12 211 ARG A N 1
ATOM 1576 C CA . ARG A 1 211 ? -19.465 20.002 14.526 1.00 27.39 211 ARG A CA 1
ATOM 1577 C C . ARG A 1 211 ? -20.347 21.201 14.844 1.00 27.88 211 ARG A C 1
ATOM 1578 O O . ARG A 1 211 ? -19.834 22.314 15.006 1.00 28.62 211 ARG A O 1
ATOM 1586 N N . SER A 1 212 ? -21.655 20.981 14.969 1.00 27.93 212 SER A N 1
ATOM 1587 N N . ASP A 1 213 ? -22.522 20.886 17.744 1.00 27.48 213 ASP A N 1
ATOM 1588 C CA . ASP A 1 213 ? -23.192 20.426 18.961 1.00 27.36 213 ASP A CA 1
ATOM 1589 C C . ASP A 1 213 ? -22.366 20.699 20.224 1.00 27.32 213 ASP A C 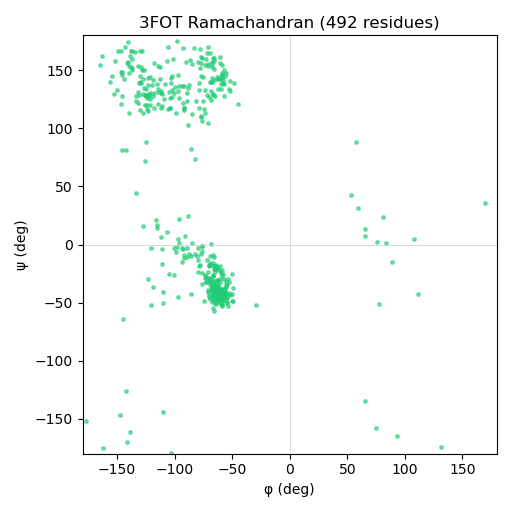1
ATOM 1590 O O . ASP A 1 213 ? -22.556 20.052 21.261 1.00 26.62 213 ASP A O 1
ATOM 1595 N N . SER A 1 214 ? -21.466 21.680 20.135 1.00 27.10 214 SER A N 1
ATOM 1596 C CA . SER A 1 214 ? -20.566 21.991 21.238 1.00 26.80 214 SER A CA 1
ATOM 1597 C C . SER A 1 214 ? -21.307 22.463 22.492 1.00 26.78 214 SER A C 1
ATOM 1598 O O . SER A 1 214 ? -20.868 22.205 23.618 1.00 26.29 214 SER A O 1
ATOM 1601 N N . ARG A 1 215 ? -22.444 23.134 22.297 1.00 26.65 215 ARG A N 1
ATOM 1602 C CA . ARG A 1 215 ? -23.274 23.560 23.433 1.00 26.63 215 ARG A CA 1
ATOM 1603 C C . ARG A 1 215 ? -23.761 22.391 24.300 1.00 26.44 215 ARG A C 1
ATOM 1604 O O . ARG A 1 215 ? -24.067 22.582 25.488 1.00 27.10 215 ARG A O 1
ATOM 1606 N N . GLU A 1 216 ? -23.836 21.196 23.711 1.00 25.68 216 GLU A N 1
ATOM 1607 C CA . GLU A 1 216 ? -24.355 20.017 24.401 1.00 25.17 216 GLU A CA 1
ATOM 1608 C C . GLU A 1 216 ? -23.278 19.156 25.067 1.00 24.40 216 GLU A C 1
ATOM 1609 O O . GLU A 1 216 ? -23.582 18.156 25.725 1.00 23.73 216 GLU A O 1
ATOM 1615 N N . MET A 1 217 ? -22.020 19.545 24.889 1.00 22.85 217 MET A N 1
ATOM 1616 C CA . MET A 1 217 ? -20.908 18.745 25.370 1.00 21.98 217 MET A CA 1
ATOM 1617 C C . MET A 1 217 ? -20.814 18.830 26.882 1.00 22.96 217 MET A C 1
ATOM 1618 O O . MET A 1 217 ? -21.356 19.765 27.478 1.00 23.22 217 MET A O 1
ATOM 1623 N N . LYS A 1 218 ? -20.139 17.849 27.489 1.00 23.42 218 LYS A N 1
ATOM 1624 C CA . LYS A 1 218 ? -20.031 17.754 28.938 1.00 23.89 218 LYS A CA 1
ATOM 1625 C C . LYS A 1 218 ? -19.426 19.041 29.532 1.00 23.90 218 LYS A C 1
ATOM 1626 O O . LYS A 1 218 ? -18.380 19.512 29.082 1.00 23.37 218 LYS A O 1
ATOM 1632 N N . LYS A 1 219 ? -20.110 19.615 30.523 1.00 24.18 219 LYS A N 1
ATOM 1633 C CA . LYS A 1 219 ? -19.602 20.806 31.198 1.00 24.17 219 LYS A CA 1
ATOM 1634 C C . LYS A 1 219 ? -18.329 20.479 31.966 1.00 23.30 219 LYS A C 1
ATOM 1635 O O . LYS A 1 219 ? -18.175 19.394 32.534 1.00 23.36 219 LYS A O 1
ATOM 1638 N N . ILE A 1 220 ? -17.400 21.418 31.943 1.00 22.43 220 ILE A N 1
ATOM 1639 C CA . ILE A 1 220 ? -16.151 21.273 32.675 1.00 21.03 220 ILE A CA 1
ATOM 1640 C C . ILE A 1 220 ? -16.467 21.458 34.163 1.00 20.56 220 ILE A C 1
ATOM 1641 O O . ILE A 1 220 ? -17.204 22.374 34.532 1.00 20.18 220 ILE A O 1
ATOM 1646 N N . GLN A 1 221 ? -15.952 20.560 35.002 1.00 19.74 221 GLN A N 1
ATOM 1647 C CA . GLN A 1 221 ? -16.117 20.695 36.451 1.00 19.37 221 GLN A CA 1
ATOM 1648 C C . GLN A 1 221 ? -15.007 21.594 37.007 1.00 18.29 221 GLN A C 1
ATOM 1649 O O . GLN A 1 221 ? -13.977 21.102 37.495 1.00 18.43 221 GLN A O 1
ATOM 1653 N N . TRP A 1 222 ? -15.216 22.901 36.898 1.00 17.17 222 TRP A N 1
ATOM 1654 C CA . TRP A 1 222 ? -14.241 23.894 37.354 1.00 16.17 222 TRP A CA 1
ATOM 1655 C C . TRP A 1 222 ? -13.933 23.721 38.832 1.00 16.38 222 TRP A C 1
ATOM 1656 O O . TRP A 1 222 ? -14.826 23.446 39.636 1.00 16.22 222 TRP A O 1
ATOM 1667 N N . GLY A 1 223 ? -12.657 23.869 39.173 1.00 15.32 223 GLY A N 1
ATOM 1668 C CA . GLY A 1 223 ? -12.147 23.463 40.478 1.00 14.99 223 GLY A CA 1
ATOM 1669 C C . GLY A 1 223 ? -11.230 22.277 40.338 1.00 14.79 223 GLY A C 1
ATOM 1670 O O . GLY A 1 223 ? -10.147 22.240 40.940 1.00 15.16 223 GLY A O 1
ATOM 1671 N N . GLN A 1 224 ? -11.625 21.319 39.502 1.00 14.65 224 GLN A N 1
ATOM 1672 C CA . GLN A 1 224 ? -10.818 20.129 39.281 1.00 14.67 224 GLN A CA 1
ATOM 1673 C C . GLN A 1 224 ? -9.506 20.340 38.526 1.00 13.22 224 GLN A C 1
ATOM 1674 O O . GLN A 1 224 ? -8.684 19.438 38.487 1.00 13.10 224 GLN A O 1
ATOM 1680 N N . GLU A 1 225 ? -9.311 21.530 37.969 1.00 13.27 225 GLU A N 1
ATOM 1681 C CA . GLU A 1 225 ? -8.077 21.848 37.228 1.00 12.22 225 GLU A CA 1
ATOM 1682 C C . GLU A 1 225 ? -6.974 22.419 38.125 1.00 12.36 225 GLU A C 1
ATOM 1683 O O . GLU A 1 225 ? -5.845 22.549 37.693 1.00 12.76 225 GLU A O 1
ATOM 1689 N N . ILE A 1 226 ? -7.291 22.766 39.365 1.00 12.26 226 ILE A N 1
ATOM 1690 C CA . ILE A 1 226 ? -6.274 23.321 40.277 1.00 13.12 226 ILE A CA 1
ATOM 1691 C C . ILE A 1 226 ? -5.087 22.370 40.405 1.00 13.75 226 ILE A C 1
ATOM 1692 O O . ILE A 1 226 ? -3.931 22.798 40.345 1.00 13.60 226 ILE A O 1
ATOM 1697 N N . LYS A 1 227 ? -5.370 21.071 40.521 1.00 13.48 227 LYS A N 1
ATOM 1698 C CA . LYS A 1 227 ? -4.308 20.076 40.622 1.00 15.20 227 LYS A CA 1
ATOM 1699 C C . LYS A 1 227 ? -3.472 19.947 39.332 1.00 14.77 227 LYS A C 1
ATOM 1700 O O . LYS A 1 227 ? -2.441 19.260 39.333 1.00 13.46 227 LYS A O 1
ATOM 1706 N N . ASN A 1 228 ? -3.931 20.593 38.253 1.00 13.90 228 ASN A N 1
ATOM 1707 C CA . ASN A 1 228 ? -3.224 20.541 36.957 1.00 14.65 228 ASN A CA 1
ATOM 1708 C C . ASN A 1 228 ? -2.216 21.670 36.760 1.00 14.46 228 ASN A C 1
ATOM 1709 O O . ASN A 1 228 ? -1.427 21.642 35.806 1.00 14.74 228 ASN A O 1
ATOM 1714 N N . LEU A 1 229 ? -2.268 22.679 37.634 1.00 14.19 229 LEU A N 1
ATOM 1715 C CA . LEU A 1 229 ? -1.191 23.670 37.702 1.00 13.79 229 LEU A CA 1
ATOM 1716 C C . LEU A 1 229 ? 0.171 22.965 37.838 1.00 14.09 229 LEU A C 1
ATOM 1717 O O . LEU A 1 229 ? 0.297 21.949 38.533 1.00 13.58 229 LEU A O 1
ATOM 1722 N N . SER A 1 230 ? 1.189 23.487 37.152 1.00 14.54 230 SER A N 1
ATOM 1723 C CA . SER A 1 230 ? 2.535 22.921 37.253 1.00 15.03 230 SER A CA 1
ATOM 1724 C C . SER A 1 230 ? 2.924 23.033 38.727 1.00 14.83 230 SER A C 1
ATOM 1725 O O . SER A 1 230 ? 2.650 24.055 39.375 1.00 14.91 230 SER A O 1
ATOM 1728 N N . PRO A 1 231 ? 3.544 21.978 39.272 1.00 15.27 231 PRO A N 1
ATOM 1729 C CA . PRO A 1 231 ? 3.932 22.067 40.674 1.00 15.29 231 PRO A CA 1
ATOM 1730 C C . PRO A 1 231 ? 5.076 23.067 40.887 1.00 15.35 231 PRO A C 1
ATOM 1731 O O . PRO A 1 231 ? 5.703 23.494 39.893 1.00 14.58 231 PRO A O 1
ATOM 1735 N N . PRO A 1 232 ? 5.318 23.477 42.150 1.00 14.94 232 PRO A N 1
ATOM 1736 C CA . PRO A 1 232 ? 6.428 24.402 42.367 1.00 15.29 232 PRO A CA 1
ATOM 1737 C C . PRO A 1 232 ? 7.758 23.774 41.961 1.00 15.07 232 PRO A C 1
ATOM 1738 O O . PRO A 1 232 ? 8.057 22.614 42.296 1.00 14.50 232 PRO A O 1
ATOM 1742 N N . VAL A 1 233 ? 8.554 24.539 41.225 1.00 15.40 233 VAL A N 1
ATOM 1743 C CA . VAL A 1 233 ? 9.782 23.990 40.638 1.00 16.19 233 VAL A CA 1
ATOM 1744 C C . VAL A 1 233 ? 10.726 23.414 41.736 1.00 17.00 233 VAL A C 1
ATOM 1745 O O . VAL A 1 233 ? 11.312 22.333 41.584 1.00 16.72 233 VAL A O 1
ATOM 1749 N N . VAL A 1 234 ? 10.804 24.110 42.861 1.00 17.23 234 VAL A N 1
ATOM 1750 C CA . VAL A 1 234 ? 11.700 23.706 43.953 1.00 19.17 234 VAL A CA 1
ATOM 1751 C C . VAL A 1 234 ? 11.383 22.282 44.450 1.00 19.56 234 VAL A C 1
ATOM 1752 O O . VAL A 1 234 ? 12.302 21.428 44.605 1.00 21.08 234 VAL A O 1
ATOM 1755 N N . ASP A 1 235 ? 10.087 22.006 44.621 1.00 19.06 235 ASP A N 1
ATOM 1756 C CA . ASP A 1 235 ? 9.612 20.698 45.094 1.00 18.35 235 ASP A CA 1
ATOM 1757 C C . ASP A 1 235 ? 9.630 19.607 44.028 1.00 18.00 235 ASP A C 1
ATOM 1758 O O . ASP A 1 235 ? 9.416 18.427 44.335 1.00 18.99 235 ASP A O 1
ATOM 1763 N N . SER A 1 236 ? 9.903 20.000 42.789 1.00 15.22 236 SER A N 1
ATOM 1764 C CA . SER A 1 236 ? 9.874 19.094 41.655 1.00 15.15 236 SER A CA 1
ATOM 1765 C C . SER A 1 236 ? 11.238 18.583 41.268 1.00 15.26 236 SER A C 1
ATOM 1766 O O . SER A 1 236 ? 11.354 17.770 40.342 1.00 16.05 236 SER A O 1
ATOM 1769 N N . LEU A 1 237 ? 12.278 19.041 41.969 1.00 14.75 237 LEU A N 1
ATOM 1770 C CA . LEU A 1 237 ? 13.640 18.674 41.581 1.00 15.07 237 LEU A CA 1
ATOM 1771 C C . LEU A 1 237 ? 13.999 17.278 42.011 1.00 15.14 237 LEU A C 1
ATOM 1772 O O . LEU A 1 237 ? 13.476 16.762 43.003 1.00 14.97 237 LEU A O 1
ATOM 1777 N N . LYS A 1 238 ? 14.899 16.680 41.254 1.00 15.28 238 LYS A N 1
ATOM 1778 C CA . LYS A 1 238 ? 15.495 15.412 41.665 1.00 16.62 238 LYS A CA 1
ATOM 1779 C C . LYS A 1 238 ? 16.301 15.607 42.933 1.00 17.39 238 LYS A C 1
ATOM 1780 O O . LYS A 1 238 ? 16.248 14.763 43.836 1.00 17.45 238 LYS A O 1
ATOM 1786 N N . LEU A 1 239 ? 17.035 16.719 42.988 1.00 17.58 239 LEU A N 1
ATOM 1787 C CA . LEU A 1 239 ? 17.949 17.020 44.099 1.00 17.94 239 LEU A CA 1
ATOM 1788 C C . LEU A 1 239 ? 17.188 17.542 45.305 1.00 17.55 239 LEU A C 1
ATOM 1789 O O . LEU A 1 239 ? 16.261 18.324 45.162 1.00 16.80 239 LEU A O 1
ATOM 1794 N N . ASP A 1 240 ? 17.584 17.096 46.497 1.00 17.19 240 ASP A N 1
ATOM 1795 C CA . ASP A 1 240 ? 17.063 17.671 47.737 1.00 17.99 240 ASP A CA 1
ATOM 1796 C C . ASP A 1 240 ? 17.900 18.909 48.066 1.00 17.45 240 ASP A C 1
ATOM 1797 O O . ASP A 1 240 ? 19.078 18.799 48.386 1.00 16.93 240 ASP A O 1
ATOM 1802 N N . ILE A 1 241 ? 17.310 20.101 47.999 1.00 19.42 241 ILE A N 1
ATOM 1803 C CA . ILE A 1 241 ? 18.144 21.316 48.102 1.00 18.66 241 ILE A CA 1
ATOM 1804 C C . ILE A 1 241 ? 18.714 21.548 49.503 1.00 18.70 241 ILE A C 1
ATOM 1805 O O . ILE A 1 241 ? 19.697 22.272 49.648 1.00 17.87 241 ILE A O 1
ATOM 1810 N N . ASN A 1 242 ? 18.127 20.901 50.513 1.00 18.75 242 ASN A N 1
ATOM 1811 C CA . ASN A 1 242 ? 18.700 20.939 51.878 1.00 19.22 242 ASN A CA 1
ATOM 1812 C C . ASN A 1 242 ? 20.117 20.400 51.975 1.00 18.54 242 ASN A C 1
ATOM 1813 O O . ASN A 1 242 ? 20.854 20.740 52.905 1.00 18.46 242 ASN A O 1
ATOM 1818 N N . THR A 1 243 ? 20.493 19.571 51.007 1.00 17.56 243 THR A N 1
ATOM 1819 C CA . THR A 1 243 ? 21.773 18.875 51.031 1.00 16.61 243 THR A CA 1
ATOM 1820 C C . THR A 1 243 ? 22.910 19.757 50.529 1.00 17.03 243 THR A C 1
ATOM 1821 O O . THR A 1 243 ? 24.066 19.368 50.615 1.00 17.06 243 THR A O 1
ATOM 1825 N N . LEU A 1 244 ? 22.574 20.933 49.989 1.00 16.77 244 LEU A N 1
ATOM 1826 C CA . LEU A 1 244 ? 23.583 21.818 49.375 1.00 17.12 244 LEU A CA 1
ATOM 1827 C C . LEU A 1 244 ? 24.512 22.477 50.395 1.00 17.42 244 LEU A C 1
ATOM 1828 O O . LEU A 1 244 ? 24.122 22.704 51.543 1.00 17.88 244 LEU A O 1
ATOM 1833 N N . GLY A 1 245 ? 25.721 22.807 49.939 1.00 17.42 245 GLY A N 1
ATOM 1834 C CA . GLY A 1 245 ? 26.791 23.306 50.805 1.00 17.51 245 GLY A CA 1
ATOM 1835 C C . GLY A 1 245 ? 27.696 24.297 50.087 1.00 17.42 245 GLY A C 1
ATOM 1836 O O . GLY A 1 245 ? 27.241 25.074 49.229 1.00 15.76 245 GLY A O 1
ATOM 1837 N N . SER A 1 246 ? 28.984 24.291 50.435 1.00 17.97 246 SER A N 1
ATOM 1838 C CA . SER A 1 246 ? 29.877 25.360 49.948 1.00 18.78 246 SER A CA 1
ATOM 1839 C C . SER A 1 246 ? 30.193 25.298 48.445 1.00 17.90 246 SER A C 1
ATOM 1840 O O . SER A 1 246 ? 30.405 26.341 47.827 1.00 18.31 246 SER A O 1
ATOM 1843 N N . GLU A 1 247 ? 30.230 24.102 47.854 1.00 17.67 247 GLU A N 1
ATOM 1844 C CA . GLU A 1 247 ? 30.437 23.991 46.405 1.00 17.30 247 GLU A CA 1
ATOM 1845 C C . GLU A 1 247 ? 29.314 24.727 45.666 1.00 17.03 247 GLU A C 1
ATOM 1846 O O . GLU A 1 247 ? 29.562 25.473 44.709 1.00 16.83 247 GLU A O 1
ATOM 1848 N N . PHE A 1 248 ? 28.090 24.524 46.137 1.00 16.18 248 PHE A N 1
ATOM 1849 C CA . PHE A 1 248 ? 26.919 25.209 45.592 1.00 15.46 248 PHE A CA 1
ATOM 1850 C C . PHE A 1 248 ? 27.056 26.732 45.760 1.00 15.92 248 PHE A C 1
ATOM 1851 O O . PHE A 1 248 ? 26.890 27.488 44.797 1.00 15.60 248 PHE A O 1
ATOM 1859 N N . ASP A 1 249 ? 27.385 27.188 46.966 1.00 15.73 249 ASP A N 1
ATOM 1860 C CA . ASP A 1 249 ? 27.565 28.620 47.190 1.00 17.13 249 ASP A CA 1
ATOM 1861 C C . ASP A 1 249 ? 28.621 29.213 46.251 1.00 16.98 249 ASP A C 1
ATOM 1862 O O . ASP A 1 249 ? 28.418 30.297 45.681 1.00 17.25 249 ASP A O 1
ATOM 1867 N N . ASP A 1 250 ? 29.753 28.519 46.112 1.00 17.27 250 ASP A N 1
ATOM 1868 C CA . ASP A 1 250 ? 30.853 29.030 45.287 1.00 17.86 250 ASP A CA 1
ATOM 1869 C C . ASP A 1 250 ? 30.432 29.132 43.813 1.00 17.25 250 ASP A C 1
ATOM 1870 O O . ASP A 1 250 ? 30.761 30.089 43.134 1.00 17.28 250 ASP A O 1
ATOM 1875 N N . LYS A 1 251 ? 29.717 28.125 43.329 1.00 16.59 251 LYS A N 1
ATOM 1876 C CA . LYS A 1 251 ? 29.278 28.097 41.940 1.00 16.86 251 LYS A CA 1
ATOM 1877 C C . LYS A 1 251 ? 28.246 29.217 41.704 1.00 16.27 251 LYS A C 1
ATOM 1878 O O . LYS A 1 251 ? 28.280 29.891 40.669 1.00 15.96 251 LYS A O 1
ATOM 1884 N N . CYS A 1 252 ? 27.340 29.423 42.666 1.00 16.22 252 CYS A N 1
ATOM 1885 C CA . CYS A 1 252 ? 26.397 30.561 42.586 1.00 16.18 252 CYS A CA 1
ATOM 1886 C C . CYS A 1 252 ? 27.120 31.896 42.512 1.00 16.87 252 CYS A C 1
ATOM 1887 O O . CYS A 1 252 ? 26.758 32.782 41.712 1.00 16.99 252 CYS A O 1
ATOM 1890 N N . THR A 1 253 ? 28.149 32.048 43.348 1.00 17.41 253 THR A N 1
ATOM 1891 C CA . THR A 1 253 ? 28.974 33.256 43.369 1.00 18.66 253 THR A CA 1
ATOM 1892 C C . THR A 1 253 ? 29.760 33.430 42.055 1.00 18.23 253 THR A C 1
ATOM 1893 O O . THR A 1 253 ? 29.962 34.559 41.581 1.00 18.10 253 THR A O 1
ATOM 1897 N N . GLU A 1 254 ? 30.198 32.319 41.465 1.00 18.38 254 GLU A N 1
ATOM 1898 C CA . GLU A 1 254 ? 30.871 32.378 40.182 1.00 18.55 254 GLU A CA 1
ATOM 1899 C C . GLU A 1 254 ? 29.923 32.946 39.130 1.00 18.10 254 GLU A C 1
ATOM 1900 O O . GLU A 1 254 ? 30.316 33.795 38.320 1.00 18.01 254 GLU A O 1
ATOM 1906 N N . TYR A 1 255 ? 28.672 32.489 39.153 1.00 17.60 255 TYR A N 1
ATOM 1907 C CA . TYR A 1 255 ? 27.682 33.044 38.233 1.00 17.77 255 TYR A CA 1
ATOM 1908 C C . TYR A 1 255 ? 27.378 34.527 38.501 1.00 17.56 255 TYR A C 1
ATOM 1909 O O . TYR A 1 255 ? 27.406 35.345 37.572 1.00 16.30 255 TYR A O 1
ATOM 1918 N N . THR A 1 256 ? 27.076 34.900 39.747 1.00 17.49 256 THR A N 1
ATOM 1919 C CA . THR A 1 256 ? 26.724 36.304 40.022 1.00 17.82 256 THR A CA 1
ATOM 1920 C C . THR A 1 256 ? 27.891 37.260 39.742 1.00 18.77 256 THR A C 1
ATOM 1921 O O . THR A 1 256 ? 27.680 38.382 39.273 1.00 18.48 256 THR A O 1
ATOM 1925 N N . SER A 1 257 ? 29.122 36.805 39.995 1.00 19.35 257 SER A N 1
ATOM 1926 C CA . SER A 1 257 ? 30.302 37.580 39.634 1.00 20.67 257 SER A CA 1
ATOM 1927 C C . SER A 1 257 ? 30.408 37.794 38.125 1.00 20.18 257 SER A C 1
ATOM 1928 O O . SER A 1 257 ? 30.652 38.922 37.678 1.00 20.56 257 SER A O 1
ATOM 1931 N N . ALA A 1 258 ? 30.195 36.726 37.348 1.00 19.48 258 ALA A N 1
ATOM 1932 C CA . ALA A 1 258 ? 30.152 36.819 35.877 1.00 19.31 258 ALA A CA 1
ATOM 1933 C C . ALA A 1 258 ? 29.027 37.727 35.373 1.00 19.53 258 ALA A C 1
ATOM 1934 O O . ALA A 1 258 ? 29.208 38.497 34.411 1.00 19.24 258 ALA A O 1
ATOM 1936 N N . LEU A 1 259 ? 27.870 37.633 36.026 1.00 18.90 259 LEU A N 1
ATOM 1937 C CA . LEU A 1 259 ? 26.731 38.467 35.686 1.00 19.16 259 LEU A CA 1
ATOM 1938 C C . LEU A 1 259 ? 27.053 39.940 35.824 1.00 19.59 259 LEU A C 1
ATOM 1939 O O . LEU A 1 259 ? 26.848 40.730 34.901 1.00 18.99 259 LEU A O 1
ATOM 1944 N N . VAL A 1 260 ? 27.563 40.311 36.989 1.00 19.63 260 VAL A N 1
ATOM 1945 C CA . VAL A 1 260 ? 27.837 41.703 37.284 1.00 20.99 260 VAL A CA 1
ATOM 1946 C C . VAL A 1 260 ? 28.922 42.229 36.363 1.00 20.82 260 VAL A C 1
ATOM 1947 O O . VAL A 1 260 ? 28.807 43.347 35.866 1.00 21.25 260 VAL A O 1
ATOM 1951 N N . ALA A 1 261 ? 29.957 41.422 36.123 1.00 20.82 261 ALA A N 1
ATOM 1952 C CA . ALA A 1 261 ? 31.035 41.801 35.211 1.00 21.47 261 ALA A CA 1
ATOM 1953 C C . ALA A 1 261 ? 30.569 41.931 33.769 1.00 21.78 261 ALA A C 1
ATOM 1954 O O . ALA A 1 261 ? 31.066 42.795 33.044 1.00 22.29 261 ALA A O 1
ATOM 1956 N N . ASN A 1 262 ? 29.646 41.065 33.350 1.00 21.29 262 ASN A N 1
ATOM 1957 C CA . ASN A 1 262 ? 29.070 41.178 32.007 1.00 21.52 262 ASN A CA 1
ATOM 1958 C C . ASN A 1 262 ? 28.345 42.513 31.826 1.00 21.39 262 ASN A C 1
ATOM 1959 O O . ASN A 1 262 ? 28.385 43.085 30.743 1.00 21.26 262 ASN A O 1
ATOM 1964 N N . TYR A 1 263 ? 27.685 43.009 32.872 1.00 21.79 263 TYR A N 1
ATOM 1965 C CA . TYR A 1 263 ? 27.027 44.326 32.784 1.00 22.37 263 TYR A CA 1
ATOM 1966 C C . TYR A 1 263 ? 28.040 45.444 32.496 1.00 22.77 263 TYR A C 1
ATOM 1967 O O . TYR A 1 263 ? 27.725 46.419 31.811 1.00 22.23 263 TYR A O 1
ATOM 1976 N N . LYS A 1 264 ? 29.259 45.273 33.006 0.70 22.84 264 LYS A N 1
ATOM 1977 C CA . LYS A 1 264 ? 30.295 46.313 32.991 0.70 23.35 264 LYS A CA 1
ATOM 1978 C C . LYS A 1 264 ? 31.347 46.129 31.892 0.70 23.57 264 LYS A C 1
ATOM 1979 O O . LYS A 1 264 ? 32.243 46.955 31.733 0.70 23.28 264 LYS A O 1
ATOM 1985 N N . SER A 1 265 ? 31.243 45.044 31.140 1.00 24.37 265 SER A N 1
ATOM 1986 C CA . SER A 1 265 ? 32.303 44.683 30.201 1.00 25.32 265 SER A CA 1
ATOM 1987 C C . SER A 1 265 ? 32.248 45.480 28.903 1.00 25.48 265 SER A C 1
ATOM 1988 O O . SER A 1 265 ? 31.188 45.989 28.495 1.00 24.90 265 SER A O 1
ATOM 1991 N N . ARG A 1 266 ? 33.407 45.551 28.250 1.00 25.12 266 ARG A N 1
ATOM 1992 C CA . ARG A 1 266 ? 33.511 46.121 26.919 1.00 25.34 266 ARG A CA 1
ATOM 1993 C C . ARG A 1 266 ? 32.736 45.233 25.952 1.00 25.11 266 ARG A C 1
ATOM 1994 O O . ARG A 1 266 ? 32.599 44.026 26.165 1.00 25.36 266 ARG A O 1
ATOM 1996 N N . GLY A 1 267 ? 32.211 45.827 24.890 1.00 24.58 267 GLY A N 1
ATOM 1997 C CA . GLY A 1 267 ? 31.437 45.056 23.932 1.00 23.46 267 GLY A CA 1
ATOM 1998 C C . GLY A 1 267 ? 30.971 45.880 22.753 1.00 23.09 267 GLY A C 1
ATOM 1999 O O . GLY A 1 267 ? 31.612 46.880 22.381 1.00 23.81 267 GLY A O 1
ATOM 2000 N N . MET A 1 268 ? 29.845 45.468 22.171 1.00 22.07 268 MET A N 1
ATOM 2001 C CA . MET A 1 268 ? 29.229 46.231 21.098 1.00 21.06 268 MET A CA 1
ATOM 2002 C C . MET A 1 268 ? 28.698 47.579 21.575 1.00 19.10 268 MET A C 1
ATOM 2003 O O . MET A 1 268 ? 27.952 47.662 22.543 1.00 17.88 268 MET A O 1
ATOM 2008 N N . LYS A 1 269 ? 29.076 48.637 20.872 1.00 17.56 269 LYS A N 1
ATOM 2009 C CA . LYS A 1 269 ? 28.565 49.961 21.219 1.00 17.05 269 LYS A CA 1
ATOM 2010 C C . LYS A 1 269 ? 27.069 50.071 20.934 1.00 16.18 269 LYS A C 1
ATOM 2011 O O . LYS A 1 269 ? 26.576 49.519 19.948 1.00 15.56 269 LYS A O 1
ATOM 2017 N N . PHE A 1 270 ? 26.360 50.795 21.798 1.00 15.15 270 PHE A N 1
ATOM 2018 C CA . PHE A 1 270 ? 24.951 51.104 21.591 1.00 16.09 270 PHE A CA 1
ATOM 2019 C C . PHE A 1 270 ? 24.675 52.545 21.982 1.00 16.76 270 PHE A C 1
ATOM 2020 O O . PHE A 1 270 ? 25.470 53.175 22.685 1.00 16.84 270 PHE A O 1
ATOM 2028 N N . GLN A 1 271 ? 23.554 53.067 21.514 1.00 17.66 271 GLN A N 1
ATOM 2029 C CA . GLN A 1 271 ? 23.183 54.436 21.843 1.00 18.35 271 GLN A CA 1
ATOM 2030 C C . GLN A 1 271 ? 22.212 54.363 23.001 1.00 17.93 271 GLN A C 1
ATOM 2031 O O . GLN A 1 271 ? 21.292 53.568 22.966 1.00 16.98 271 GLN A O 1
ATOM 2037 N N . PRO A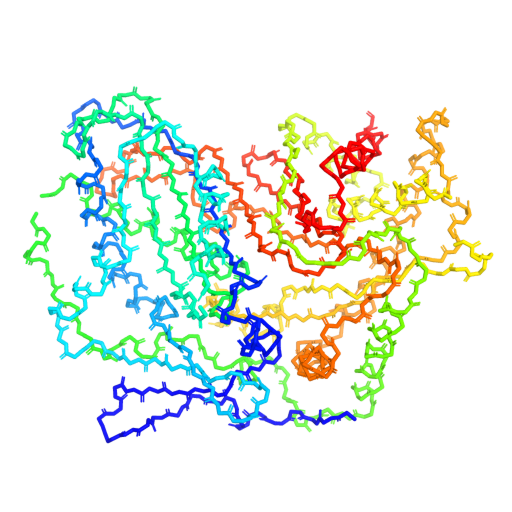 1 272 ? 22.431 55.175 24.055 1.00 17.84 272 PRO A N 1
ATOM 2038 C CA . PRO A 1 272 ? 21.592 55.065 25.238 1.00 17.55 272 PRO A CA 1
ATOM 2039 C C . PRO A 1 272 ? 20.146 55.503 25.000 1.00 17.22 272 PRO A C 1
ATOM 2040 O O . PRO A 1 272 ? 19.874 56.295 24.102 1.00 16.86 272 PRO A O 1
ATOM 2044 N N . GLY A 1 273 ? 19.250 54.997 25.837 1.00 17.05 273 GLY A N 1
ATOM 2045 C CA . GLY A 1 273 ? 17.847 55.373 25.795 1.00 17.64 273 GLY A CA 1
ATOM 2046 C C . GLY A 1 273 ? 16.924 54.173 25.820 1.00 18.47 273 GLY A C 1
ATOM 2047 O O . GLY A 1 273 ? 17.373 53.033 25.973 1.00 17.79 273 GLY A O 1
ATOM 2048 N N . LEU A 1 274 ? 15.625 54.442 25.668 1.00 18.51 274 LEU A N 1
ATOM 2049 C CA . LEU A 1 274 ? 14.597 53.414 25.644 1.00 19.15 274 LEU A CA 1
ATOM 2050 C C . LEU A 1 274 ? 13.501 53.845 24.680 1.00 19.00 274 LEU A C 1
ATOM 2051 O O . LEU A 1 274 ? 12.994 54.973 24.771 1.00 18.40 274 LEU A O 1
ATOM 2056 N N . ALA A 1 275 ? 13.168 52.959 23.743 1.00 17.54 275 ALA A N 1
ATOM 2057 C CA . ALA A 1 275 ? 12.025 53.170 22.871 1.00 17.49 275 ALA A CA 1
ATOM 2058 C C . ALA A 1 275 ? 11.343 51.819 22.646 1.00 17.89 275 ALA A C 1
ATOM 2059 O O . ALA A 1 275 ? 11.039 51.132 23.619 1.00 17.03 275 ALA A O 1
ATOM 2061 N N . LEU A 1 276 ? 11.147 51.419 21.393 1.00 17.45 276 LEU A N 1
ATOM 2062 C CA . LEU A 1 276 ? 10.289 50.271 21.100 1.00 18.04 276 LEU A CA 1
ATOM 2063 C C . LEU A 1 276 ? 11.073 49.002 20.777 1.00 17.12 276 LEU A C 1
ATOM 2064 O O . LEU A 1 276 ? 12.122 49.092 20.142 1.00 16.25 276 LEU A O 1
ATOM 2069 N N . PRO A 1 277 ? 10.545 47.815 21.190 1.00 17.24 277 PRO A N 1
ATOM 2070 C CA . PRO A 1 277 ? 11.196 46.570 20.764 1.00 17.32 277 PRO A CA 1
ATOM 2071 C C . PRO A 1 277 ? 11.012 46.357 19.280 1.00 17.37 277 PRO A C 1
ATOM 2072 O O . PRO A 1 277 ? 9.926 46.642 18.733 1.00 17.15 277 PRO A O 1
ATOM 2076 N N . ARG A 1 278 ? 12.060 45.876 18.617 1.00 16.99 278 ARG A N 1
ATOM 2077 C CA . ARG A 1 278 ? 11.978 45.598 17.203 1.00 17.30 278 ARG A CA 1
ATOM 2078 C C . ARG A 1 278 ? 12.651 44.279 16.924 1.00 16.80 278 ARG A C 1
ATOM 2079 O O . ARG A 1 278 ? 13.362 43.749 17.773 1.00 17.51 278 ARG A O 1
ATOM 2087 N N . CYS A 1 279 ? 12.423 43.740 15.741 1.00 17.44 279 CYS A N 1
ATOM 2088 C CA A CYS A 1 279 ? 12.935 42.424 15.375 0.50 17.41 279 CYS A CA 1
ATOM 2089 C CA B CYS A 1 279 ? 13.105 42.504 15.409 0.50 17.41 279 CYS A CA 1
ATOM 2090 C C . CYS A 1 279 ? 13.500 42.414 13.947 1.00 17.55 279 CYS A C 1
ATOM 2091 O O . CYS A 1 279 ? 12.913 43.024 13.079 1.00 17.53 279 CYS A O 1
ATOM 2096 N N . VAL A 1 280 ? 14.601 41.698 13.713 1.00 16.36 280 VAL A N 1
ATOM 2097 C CA . VAL A 1 280 ? 15.096 41.445 12.364 1.00 15.87 280 VAL A CA 1
ATOM 2098 C C . VAL A 1 280 ? 15.209 39.938 12.251 1.00 15.31 280 VAL A C 1
ATOM 2099 O O . VAL A 1 280 ? 15.791 39.298 13.121 1.00 15.47 280 VAL A O 1
ATOM 2103 N N . ILE A 1 281 ? 14.632 39.367 11.190 1.00 15.32 281 ILE A N 1
ATOM 2104 C CA . ILE A 1 281 ? 14.559 37.908 11.037 1.00 14.90 281 ILE A CA 1
ATOM 2105 C C . ILE A 1 281 ? 15.285 37.454 9.767 1.00 14.94 281 ILE A C 1
ATOM 2106 O O . ILE A 1 281 ? 15.152 38.072 8.711 1.00 16.46 281 ILE A O 1
ATOM 2111 N N . HIS A 1 282 ? 16.053 36.374 9.863 1.00 14.73 282 HIS A N 1
ATOM 2112 C CA . HIS A 1 282 ? 16.633 35.750 8.673 1.00 14.41 282 HIS A CA 1
ATOM 2113 C C . HIS A 1 282 ? 16.271 34.285 8.723 1.00 14.24 282 HIS A C 1
ATOM 2114 O O . HIS A 1 282 ? 16.710 33.570 9.606 1.00 13.37 282 HIS A O 1
ATOM 2121 N N . LYS A 1 283 ? 15.443 33.865 7.776 1.00 13.65 283 LYS A N 1
ATOM 2122 C CA . LYS A 1 283 ? 15.077 32.477 7.642 1.00 14.23 283 LYS A CA 1
ATOM 2123 C C . LYS A 1 283 ? 16.050 31.805 6.682 1.00 13.95 283 LYS A C 1
ATOM 2124 O O . LYS A 1 283 ? 16.118 32.167 5.501 1.00 14.69 283 LYS A O 1
ATOM 2127 N N . LEU A 1 284 ? 16.818 30.854 7.196 1.00 13.91 284 LEU A N 1
ATOM 2128 C CA . LEU A 1 284 ? 17.696 30.043 6.350 1.00 14.30 284 LEU A CA 1
ATOM 2129 C C . LEU A 1 284 ? 16.814 29.038 5.621 1.00 14.37 284 LEU A C 1
ATOM 2130 O O . LEU A 1 284 ? 15.841 28.546 6.196 1.00 15.30 284 LEU A O 1
ATOM 2135 N N . SER A 1 285 ? 17.140 28.711 4.372 1.00 13.80 285 SER A N 1
ATOM 2136 C CA . SER A 1 285 ? 16.313 27.733 3.653 1.00 12.35 285 SER A CA 1
ATOM 2137 C C . SER A 1 285 ? 16.460 26.388 4.349 1.00 11.44 285 SER A C 1
ATOM 2138 O O . SER A 1 285 ? 17.420 26.170 5.067 1.00 10.92 285 SER A O 1
ATOM 2141 N N . ALA A 1 286 ? 15.526 25.467 4.140 1.00 10.77 286 ALA A N 1
ATOM 2142 C CA . ALA A 1 286 ? 15.745 24.103 4.640 1.00 10.93 286 ALA A CA 1
ATOM 2143 C C . ALA A 1 286 ? 17.050 23.496 4.089 1.00 10.41 286 ALA A C 1
ATOM 2144 O O . ALA A 1 286 ? 17.766 22.795 4.803 1.00 10.07 286 ALA A O 1
ATOM 2146 N N . ASP A 1 287 ? 17.361 23.777 2.822 1.00 11.47 287 ASP A N 1
ATOM 2147 C CA . ASP A 1 287 ? 18.556 23.179 2.200 1.00 12.27 287 ASP A CA 1
ATOM 2148 C C . ASP A 1 287 ? 19.832 23.667 2.913 1.00 12.33 287 ASP A C 1
ATOM 2149 O O . ASP A 1 287 ? 20.744 22.878 3.244 1.00 11.65 287 ASP A O 1
ATOM 2154 N N . GLU A 1 288 ? 19.869 24.965 3.181 1.00 11.87 288 GLU A N 1
ATOM 2155 C CA . GLU A 1 288 ? 21.004 25.563 3.887 1.00 11.69 288 GLU A CA 1
ATOM 2156 C C . GLU A 1 288 ? 21.098 25.028 5.290 1.00 11.16 288 GLU A C 1
ATOM 2157 O O . GLU A 1 288 ? 22.190 24.746 5.789 1.00 9.66 288 GLU A O 1
ATOM 2163 N N . SER A 1 289 ? 19.947 24.929 5.956 1.00 9.93 289 SER A N 1
ATOM 2164 C CA . SER A 1 289 ? 19.929 24.445 7.333 1.00 9.95 289 SER A CA 1
ATOM 2165 C C . SER A 1 289 ? 20.387 23.007 7.449 1.00 10.25 289 SER A C 1
ATOM 2166 O O . SER A 1 289 ? 21.130 22.646 8.368 1.00 9.98 289 SER A O 1
ATOM 2169 N N . ILE A 1 290 ? 19.960 22.168 6.507 1.00 9.67 290 ILE A N 1
ATOM 2170 C CA . ILE A 1 290 ? 20.335 20.778 6.531 1.00 10.72 290 ILE A CA 1
ATOM 2171 C C . ILE A 1 290 ? 21.850 20.636 6.302 1.00 11.11 290 ILE A C 1
ATOM 2172 O O . ILE A 1 290 ? 22.520 19.829 6.962 1.00 11.96 290 ILE A O 1
ATOM 2177 N N . ASP A 1 291 ? 22.378 21.463 5.400 1.00 12.05 291 ASP A N 1
ATOM 2178 C CA . ASP A 1 291 ? 23.810 21.448 5.081 1.00 11.96 291 ASP A CA 1
ATOM 2179 C C . ASP A 1 291 ? 24.617 21.913 6.302 1.00 11.85 291 ASP A C 1
ATOM 2180 O O . ASP A 1 291 ? 25.675 21.353 6.602 1.00 11.99 291 ASP A O 1
ATOM 2185 N N . ILE A 1 292 ? 24.118 22.934 6.998 1.00 11.40 292 ILE A N 1
ATOM 2186 C CA . ILE A 1 292 ? 24.813 23.428 8.215 1.00 11.93 292 ILE A CA 1
ATOM 2187 C C . ILE A 1 292 ? 24.837 22.361 9.316 1.00 12.42 292 ILE A C 1
ATOM 2188 O O . ILE A 1 292 ? 25.864 22.130 9.948 1.00 12.99 292 ILE A O 1
ATOM 2193 N N . VAL A 1 293 ? 23.696 21.715 9.548 1.00 13.10 293 VAL A N 1
ATOM 2194 C CA . VAL A 1 293 ? 23.602 20.640 10.545 1.00 13.66 293 VAL A CA 1
ATOM 2195 C C . VAL A 1 293 ? 24.522 19.461 10.170 1.00 14.24 293 VAL A C 1
ATOM 2196 O O . VAL A 1 293 ? 25.221 18.909 11.026 1.00 15.03 293 VAL A O 1
ATOM 2200 N N . LYS A 1 294 ? 24.565 19.120 8.885 1.00 14.82 294 LYS A N 1
ATOM 2201 C CA . LYS A 1 294 ? 25.474 18.058 8.419 1.00 15.74 294 LYS A CA 1
ATOM 2202 C C . LYS A 1 294 ? 26.944 18.426 8.685 1.00 15.54 294 LYS A C 1
ATOM 2203 O O . LYS A 1 294 ? 27.755 17.577 9.117 1.00 15.25 294 LYS A O 1
ATOM 2209 N N . ALA A 1 295 ? 27.288 19.688 8.425 1.00 15.19 295 ALA A N 1
ATOM 2210 C CA . ALA A 1 295 ? 28.672 20.145 8.612 1.00 14.66 295 ALA A CA 1
ATOM 2211 C C . ALA A 1 295 ? 29.068 20.106 10.088 1.00 14.86 295 ALA A C 1
ATOM 2212 O O . ALA A 1 295 ? 30.204 19.744 10.424 1.00 15.28 295 ALA A O 1
ATOM 2214 N N . VAL A 1 296 ? 28.140 20.467 10.978 1.00 14.21 296 VAL A N 1
ATOM 2215 C CA . VAL A 1 296 ? 28.387 20.329 12.420 1.00 14.53 296 VAL A CA 1
ATOM 2216 C C . VAL A 1 296 ? 28.655 18.857 12.799 1.00 15.05 296 VAL A C 1
ATOM 2217 O O . VAL A 1 296 ? 29.627 18.546 13.488 1.00 15.65 296 VAL A O 1
ATOM 2221 N N . LYS A 1 297 ? 27.802 17.954 12.339 1.00 15.68 297 LYS A N 1
ATOM 2222 C CA . LYS A 1 297 ? 27.956 16.542 12.670 1.00 17.16 297 LYS A CA 1
ATOM 2223 C C . LYS A 1 297 ? 29.298 15.999 12.169 1.00 17.22 297 LYS A C 1
ATOM 2224 O O . LYS A 1 297 ? 29.992 15.265 12.892 1.00 17.60 297 LYS A O 1
ATOM 2229 N N . THR A 1 298 ? 29.657 16.378 10.948 1.00 16.88 298 THR A N 1
ATOM 2230 C CA . THR A 1 298 ? 30.850 15.868 10.267 1.00 17.22 298 THR A CA 1
ATOM 2231 C C . THR A 1 298 ? 32.104 16.494 10.858 1.00 17.52 298 THR A C 1
ATOM 2232 O O . THR A 1 298 ? 33.064 15.788 11.178 1.00 17.29 298 THR A O 1
ATOM 2236 N N . ARG A 1 299 ? 32.100 17.818 11.000 1.00 16.75 299 ARG A N 1
ATOM 2237 C CA . ARG A 1 299 ? 33.318 18.515 11.419 1.00 17.18 299 ARG A CA 1
ATOM 2238 C C . ARG A 1 299 ? 33.545 18.330 12.905 1.00 17.69 299 ARG A C 1
ATOM 2239 O O . ARG A 1 299 ? 34.695 18.206 13.344 1.00 17.96 299 ARG A O 1
ATOM 2247 N N . LEU A 1 300 ? 32.463 18.263 13.668 1.00 18.03 300 LEU A N 1
ATOM 2248 C CA . LEU A 1 300 ? 32.562 18.373 15.124 1.00 19.48 300 LEU A CA 1
ATOM 2249 C C . LEU A 1 300 ? 32.064 17.146 15.860 1.00 20.61 300 LEU A C 1
ATOM 2250 O O . LEU A 1 300 ? 32.613 16.778 16.901 1.00 20.97 300 LEU A O 1
ATOM 2255 N N . GLY A 1 301 ? 31.011 16.532 15.331 1.00 21.80 301 GLY A N 1
ATOM 2256 C CA . GLY A 1 301 ? 30.553 15.241 15.836 1.00 23.48 301 GLY A CA 1
ATOM 2257 C C . GLY A 1 301 ? 29.476 15.303 16.897 1.00 24.62 301 GLY A C 1
ATOM 2258 O O . GLY A 1 301 ? 28.855 16.350 17.111 1.00 24.57 301 GLY A O 1
ATOM 2259 N N . PRO A 1 302 ? 29.262 14.171 17.590 1.00 25.55 302 PRO A N 1
ATOM 2260 C CA . PRO A 1 302 ? 28.220 14.045 18.612 1.00 26.10 302 PRO A CA 1
ATOM 2261 C C . PRO A 1 302 ? 28.377 15.062 19.738 1.00 25.37 302 PRO A C 1
ATOM 2262 O O . PRO A 1 302 ? 29.499 15.369 20.171 1.00 26.52 302 PRO A O 1
ATOM 2266 N N . GLY A 1 303 ? 27.253 15.581 20.212 1.00 24.91 303 GLY A N 1
ATOM 2267 C CA . GLY A 1 303 ? 27.267 16.537 21.302 1.00 23.15 303 GLY A CA 1
ATOM 2268 C C . GLY A 1 303 ? 27.397 17.970 20.808 1.00 21.83 303 GLY A C 1
ATOM 2269 O O . GLY A 1 303 ? 27.154 18.903 21.570 1.00 23.29 303 GLY A O 1
ATOM 2270 N N . PHE A 1 304 ? 27.780 18.149 19.547 1.00 20.10 304 PHE A N 1
ATOM 2271 C CA . PHE A 1 304 ? 27.787 19.493 18.939 1.00 18.20 304 PHE A CA 1
ATOM 2272 C C . PHE A 1 304 ? 26.529 19.789 18.124 1.00 17.52 304 PHE A C 1
ATOM 2273 O O . PHE A 1 304 ? 25.955 18.894 17.483 1.00 17.36 304 PHE A O 1
ATOM 2281 N N . THR A 1 305 ? 26.097 21.051 18.142 1.00 15.92 305 THR A N 1
ATOM 2282 C CA . THR A 1 305 ? 24.846 21.393 17.495 1.00 15.77 305 THR A CA 1
ATOM 2283 C C . THR A 1 305 ? 24.972 22.698 16.731 1.00 14.72 305 THR A C 1
ATOM 2284 O O . THR A 1 305 ? 25.916 23.481 16.917 1.00 14.15 305 THR A O 1
ATOM 2288 N N . ILE A 1 306 ? 23.980 22.938 15.892 1.00 13.76 306 ILE A N 1
ATOM 2289 C CA . ILE A 1 306 ? 23.859 24.218 15.220 1.00 13.14 306 ILE A CA 1
ATOM 2290 C C . ILE A 1 306 ? 23.741 25.379 16.217 1.00 13.24 306 ILE A C 1
ATOM 2291 O O . ILE A 1 306 ? 24.133 26.495 15.901 1.00 12.60 306 ILE A O 1
ATOM 2296 N N . SER A 1 307 ? 23.225 25.123 17.424 1.00 13.13 307 SER A N 1
ATOM 2297 C CA . SER A 1 307 ? 23.195 26.175 18.458 1.00 13.92 307 SER A CA 1
ATOM 2298 C C . SER A 1 307 ? 24.619 26.599 18.897 1.00 13.57 307 SER A C 1
ATOM 2299 O O . SER A 1 307 ? 24.892 27.798 19.111 1.00 12.96 307 SER A O 1
ATOM 2302 N N . HIS A 1 308 ? 25.514 25.622 19.044 1.00 12.93 308 HIS A N 1
ATOM 2303 C CA . HIS A 1 308 ? 26.929 25.921 19.318 1.00 12.40 308 HIS A CA 1
ATOM 2304 C C . HIS A 1 308 ? 27.502 26.756 18.186 1.00 12.07 308 HIS A C 1
ATOM 2305 O O . HIS A 1 308 ? 28.166 27.764 18.414 1.00 11.85 308 HIS A O 1
ATOM 2312 N N . LEU A 1 309 ? 27.245 26.318 16.959 1.00 10.99 309 LEU A N 1
ATOM 2313 C CA . LEU A 1 309 ? 27.782 27.004 15.782 1.00 10.56 309 LEU A CA 1
ATOM 2314 C C . LEU A 1 309 ? 27.262 28.432 15.701 1.00 10.25 309 LEU A C 1
ATOM 2315 O O . LEU A 1 309 ? 28.001 29.348 15.350 1.00 9.42 309 LEU A O 1
ATOM 2320 N N . THR A 1 310 ? 25.976 28.613 16.003 1.00 9.76 310 THR A N 1
ATOM 2321 C CA . THR A 1 310 ? 25.414 29.957 15.995 1.00 9.79 310 THR A CA 1
ATOM 2322 C C . THR A 1 310 ? 26.118 30.850 17.028 1.00 9.30 310 THR A C 1
ATOM 2323 O O . THR A 1 310 ? 26.453 31.995 16.749 1.00 8.47 310 THR A O 1
ATOM 2327 N N . GLN A 1 311 ? 26.309 30.327 18.227 1.00 9.65 311 GLN A N 1
ATOM 2328 C CA . GLN A 1 311 ? 27.011 31.094 19.253 1.00 10.24 311 GLN A CA 1
ATOM 2329 C C . GLN A 1 311 ? 28.447 31.456 18.809 1.00 9.64 311 GLN A C 1
ATOM 2330 O O . GLN A 1 311 ? 28.936 32.564 19.085 1.00 8.93 311 GLN A O 1
ATOM 2336 N N . ALA A 1 312 ? 29.115 30.513 18.140 1.00 9.21 312 ALA A N 1
ATOM 2337 C CA . ALA A 1 312 ? 30.432 30.747 17.563 1.00 9.52 312 ALA A CA 1
ATOM 2338 C C . ALA A 1 312 ? 30.402 31.901 16.533 1.00 9.54 312 ALA A C 1
ATOM 2339 O O . ALA A 1 312 ? 31.253 32.807 16.554 1.00 10.56 312 ALA A O 1
ATOM 2341 N N . ALA A 1 313 ? 29.412 31.862 15.641 1.00 9.12 313 ALA A N 1
ATOM 2342 C CA . ALA A 1 313 ? 29.289 32.837 14.569 1.00 9.13 313 ALA A CA 1
ATOM 2343 C C . ALA A 1 313 ? 28.977 34.240 15.128 1.00 9.64 313 ALA A C 1
ATOM 2344 O O . ALA A 1 313 ? 29.474 35.268 14.621 1.00 9.61 313 ALA A O 1
ATOM 2346 N N . ILE A 1 314 ? 28.184 34.261 16.198 1.00 9.33 314 ILE A N 1
ATOM 2347 C CA . ILE A 1 314 ? 27.897 35.496 16.932 1.00 10.17 314 ILE A CA 1
ATOM 2348 C C . ILE A 1 314 ? 29.186 36.170 17.401 1.00 10.18 314 ILE A C 1
ATOM 2349 O O . ILE A 1 314 ? 29.373 37.385 17.231 1.00 10.82 314 ILE A O 1
ATOM 2354 N N . VAL A 1 315 ? 30.060 35.357 17.991 1.00 10.51 315 VAL A N 1
ATOM 2355 C CA . VAL A 1 315 ? 31.360 35.826 18.498 1.00 10.95 315 VAL A CA 1
ATOM 2356 C C . VAL A 1 315 ? 32.278 36.276 17.371 1.00 10.86 315 VAL A C 1
ATOM 2357 O O . VAL A 1 315 ? 32.819 37.391 17.422 1.00 10.27 315 VAL A O 1
ATOM 2361 N N . LEU A 1 316 ? 32.392 35.472 16.312 1.00 10.85 316 LEU A N 1
ATOM 2362 C CA . LEU A 1 316 ? 33.219 35.891 15.157 1.00 11.32 316 LEU A CA 1
ATOM 2363 C C . LEU A 1 316 ? 32.692 37.173 14.514 1.00 11.11 316 LEU A C 1
ATOM 2364 O O . LEU A 1 316 ? 33.479 38.051 14.123 1.00 11.34 316 LEU A O 1
ATOM 2369 N N . ALA A 1 317 ? 31.365 37.299 14.418 1.00 10.88 317 ALA A N 1
ATOM 2370 C CA . ALA A 1 317 ? 30.752 38.514 13.852 1.00 11.38 317 ALA A CA 1
ATOM 2371 C C . ALA A 1 317 ? 31.039 39.722 14.762 1.00 11.56 317 ALA A C 1
ATOM 2372 O O . ALA A 1 317 ? 31.286 40.830 14.292 1.00 11.55 317 ALA A O 1
ATOM 2374 N N . LEU A 1 318 ? 31.051 39.485 16.065 1.00 12.09 318 LEU A N 1
ATOM 2375 C CA . LEU A 1 318 ? 31.355 40.548 17.022 1.00 13.56 318 LEU A CA 1
ATOM 2376 C C . LEU A 1 318 ? 32.815 41.013 16.888 1.00 14.54 318 LEU A C 1
ATOM 2377 O O . LEU A 1 318 ? 33.087 42.226 16.826 1.00 15.06 318 LEU A O 1
ATOM 2382 N N . LEU A 1 319 ? 33.730 40.047 16.840 1.00 15.08 319 LEU A N 1
ATOM 2383 C CA . LEU A 1 319 ? 35.168 40.314 16.658 1.00 16.17 319 LEU A CA 1
ATOM 2384 C C . LEU A 1 319 ? 35.442 41.018 15.337 1.00 17.67 319 LEU A C 1
ATOM 2385 O O . LEU A 1 319 ? 36.255 41.954 15.281 1.00 17.82 319 LEU A O 1
ATOM 2390 N N . ASP A 1 320 ? 34.724 40.617 14.285 1.00 17.90 320 ASP A N 1
ATOM 2391 C CA . ASP A 1 320 ? 34.868 41.263 12.989 1.00 19.69 320 ASP A CA 1
ATOM 2392 C C . ASP A 1 320 ? 34.315 42.690 12.994 1.00 20.71 320 ASP A C 1
ATOM 2393 O O . ASP A 1 320 ? 34.830 43.549 12.271 1.00 21.21 320 ASP A O 1
ATOM 2398 N N . HIS A 1 321 ? 33.268 42.923 13.790 1.00 21.39 321 HIS A N 1
ATOM 2399 C CA . HIS A 1 321 ? 32.605 44.229 13.909 1.00 22.82 321 HIS A CA 1
ATOM 2400 C C . HIS A 1 321 ? 33.502 45.218 14.640 1.00 23.63 321 HIS A C 1
ATOM 2401 O O . HIS A 1 321 ? 33.572 46.397 14.265 1.00 24.13 321 HIS A O 1
ATOM 2408 N N . LEU A 1 322 ? 34.173 44.739 15.689 1.00 23.94 322 LEU A N 1
ATOM 2409 C CA . LEU A 1 322 ? 34.984 45.605 16.550 1.00 25.13 322 LEU A CA 1
ATOM 2410 C C . LEU A 1 322 ? 36.315 45.961 15.911 1.00 25.78 322 LEU A C 1
ATOM 2411 O O . LEU A 1 322 ? 36.772 45.292 14.980 1.00 26.31 322 LEU A O 1
ATOM 2416 N N . LYS A 1 323 ? 36.931 47.022 16.425 1.00 25.95 323 LYS A N 1
ATOM 2417 N N . LEU A 1 327 ? 38.586 43.714 23.254 1.00 36.34 327 LEU A N 1
ATOM 2418 C CA . LEU A 1 327 ? 39.500 44.771 22.816 1.00 36.18 327 LEU A CA 1
ATOM 2419 C C . LEU A 1 327 ? 40.863 44.740 23.545 1.00 35.85 327 LEU A C 1
ATOM 2420 O O . LEU A 1 327 ? 41.894 45.021 22.935 1.00 36.17 327 LEU A O 1
ATOM 2422 N N . SER A 1 328 ? 40.874 44.391 24.833 1.00 35.18 328 SER A N 1
ATOM 2423 C CA . SER A 1 328 ? 42.130 44.112 25.541 1.00 34.52 328 SER A CA 1
ATOM 2424 C C . SER A 1 328 ? 42.736 42.794 25.048 1.00 33.93 328 SER A C 1
ATOM 2425 O O . SER A 1 328 ? 42.024 41.913 24.556 1.00 33.03 328 SER A O 1
ATOM 2428 N N . ASP A 1 329 ? 44.053 42.660 25.191 1.00 33.46 329 ASP A N 1
ATOM 2429 C CA . ASP A 1 329 ? 44.749 41.467 24.719 1.00 32.54 329 ASP A CA 1
ATOM 2430 C C . ASP A 1 329 ? 44.224 40.221 25.420 1.00 31.81 329 ASP A C 1
ATOM 2431 O O . ASP A 1 329 ? 44.016 39.177 24.780 1.00 32.67 329 ASP A O 1
ATOM 2432 N N . ASP A 1 330 ? 44.006 40.337 26.729 1.00 30.20 330 ASP A N 1
ATOM 2433 C CA . ASP A 1 330 ? 43.554 39.213 27.534 1.00 29.35 330 ASP A CA 1
ATOM 2434 C C . ASP A 1 330 ? 42.044 39.182 27.741 1.00 27.81 330 ASP A C 1
ATOM 2435 O O . ASP A 1 330 ? 41.564 38.548 28.675 1.00 27.02 330 ASP A O 1
ATOM 2440 N N . GLU A 1 331 ? 41.302 39.850 26.858 1.00 26.79 331 GLU A N 1
ATOM 2441 C CA . GLU A 1 331 ? 39.842 39.838 26.938 1.00 26.26 331 GLU A CA 1
ATOM 2442 C C . GLU A 1 331 ? 39.291 38.423 26.845 1.00 24.72 331 GLU A C 1
ATOM 2443 O O . GLU A 1 331 ? 39.807 37.581 26.111 1.00 24.32 331 GLU A O 1
ATOM 2449 N N . VAL A 1 332 ? 38.233 38.177 27.601 1.00 23.51 332 VAL A N 1
ATOM 2450 C CA . VAL A 1 332 ? 37.537 36.906 27.520 1.00 22.27 332 VAL A CA 1
ATOM 2451 C C . VAL A 1 332 ? 36.104 37.214 27.155 1.00 21.49 332 VAL A C 1
ATOM 2452 O O . VAL A 1 332 ? 35.478 38.066 27.788 1.00 21.75 332 VAL A O 1
ATOM 2456 N N . PHE A 1 333 ? 35.591 36.537 26.131 1.00 19.81 333 PHE A N 1
ATOM 2457 C CA . PHE A 1 333 ? 34.162 36.617 25.848 1.00 18.18 333 PHE A CA 1
ATOM 2458 C C . PHE A 1 333 ? 33.457 35.785 26.903 1.00 17.68 333 PHE A C 1
ATOM 2459 O O . PHE A 1 333 ? 33.687 34.583 27.007 1.00 16.55 333 PHE A O 1
ATOM 2467 N N . ILE A 1 334 ? 32.649 36.460 27.711 1.00 17.98 334 ILE A N 1
ATOM 2468 C CA . ILE A 1 334 ? 31.905 35.830 28.795 1.00 17.93 334 ILE A CA 1
ATOM 2469 C C . ILE A 1 334 ? 30.440 36.206 28.593 1.00 17.69 334 ILE A C 1
ATOM 2470 O O . ILE A 1 334 ? 30.094 37.382 28.430 1.00 18.03 334 ILE A O 1
ATOM 2475 N N . SER A 1 335 ? 29.586 35.198 28.597 1.00 16.47 335 SER A N 1
ATOM 2476 C CA . SER A 1 335 ? 28.169 35.417 28.381 1.00 16.48 335 SER A CA 1
ATOM 2477 C C . SER A 1 335 ? 27.363 34.525 29.321 1.00 16.67 335 SER A C 1
ATOM 2478 O O . SER A 1 335 ? 27.385 33.297 29.179 1.00 16.58 335 SER A O 1
ATOM 2481 N N . PRO A 1 336 ? 26.647 35.151 30.275 1.00 17.46 336 PRO A N 1
ATOM 2482 C CA . PRO A 1 336 ? 25.747 34.431 31.165 1.00 18.11 336 PRO A CA 1
ATOM 2483 C C . PRO A 1 336 ? 24.504 34.140 30.357 1.00 18.36 336 PRO A C 1
ATOM 2484 O O . PRO A 1 336 ? 23.788 35.083 29.982 1.00 19.22 336 PRO A O 1
ATOM 2488 N N . THR A 1 337 ? 24.291 32.872 30.026 1.00 18.41 337 THR A N 1
ATOM 2489 C CA . THR A 1 337 ? 23.153 32.475 29.199 1.00 18.84 337 THR A CA 1
ATOM 2490 C C . THR A 1 337 ? 22.090 31.783 30.056 1.00 19.35 337 THR A C 1
ATOM 2491 O O . THR A 1 337 ? 22.316 31.506 31.238 1.00 19.51 337 THR A O 1
ATOM 2495 N N . SER A 1 338 ? 20.909 31.547 29.486 1.00 19.38 338 SER A N 1
ATOM 2496 C CA . SER A 1 338 ? 19.898 30.778 30.216 1.00 19.06 338 SER A CA 1
ATOM 2497 C C . SER A 1 338 ? 19.694 29.444 29.497 1.00 18.38 338 SER A C 1
ATOM 2498 O O . SER A 1 338 ? 19.945 29.336 28.295 1.00 19.29 338 SER A O 1
ATOM 2501 N N . VAL A 1 339 ? 19.281 28.423 30.235 1.00 16.95 339 VAL A N 1
ATOM 2502 C CA . VAL A 1 339 ? 19.024 27.114 29.653 1.00 16.31 339 VAL A CA 1
ATOM 2503 C C . VAL A 1 339 ? 17.776 26.496 30.266 1.00 14.65 339 VAL A C 1
ATOM 2504 O O . VAL A 1 339 ? 17.398 26.822 31.394 1.00 12.80 339 VAL A O 1
ATOM 2508 N N . ASP A 1 340 ? 17.138 25.620 29.492 1.00 13.62 340 ASP A N 1
ATOM 2509 C CA . ASP A 1 340 ? 15.957 24.905 29.921 1.00 13.42 340 ASP A CA 1
ATOM 2510 C C . ASP A 1 340 ? 16.375 23.989 31.071 1.00 13.05 340 ASP A C 1
ATOM 2511 O O . ASP A 1 340 ? 17.337 23.223 30.922 1.00 12.27 340 ASP A O 1
ATOM 2516 N N . GLY A 1 341 ? 15.659 24.083 32.196 1.00 12.00 341 GLY A N 1
ATOM 2517 C CA . GLY A 1 341 ? 16.006 23.346 33.421 1.00 11.56 341 GLY A CA 1
ATOM 2518 C C . GLY A 1 341 ? 15.253 22.044 33.634 1.00 12.15 341 GLY A C 1
ATOM 2519 O O . GLY A 1 341 ? 15.408 21.373 34.663 1.00 11.52 341 GLY A O 1
ATOM 2520 N N . ARG A 1 342 ? 14.443 21.668 32.652 1.00 11.61 342 ARG A N 1
ATOM 2521 C CA . ARG A 1 342 ? 13.534 20.542 32.837 1.00 10.98 342 ARG A CA 1
ATOM 2522 C C . ARG A 1 342 ? 14.205 19.206 33.150 1.00 11.89 342 ARG A C 1
ATOM 2523 O O . ARG A 1 342 ? 13.618 18.388 33.853 1.00 11.91 342 ARG A O 1
ATOM 2531 N N . ARG A 1 343 ? 15.420 19.005 32.651 1.00 13.08 343 ARG A N 1
ATOM 2532 C CA . ARG A 1 343 ? 16.156 17.759 32.914 1.00 14.28 343 ARG A CA 1
ATOM 2533 C C . ARG A 1 343 ? 16.500 17.556 34.403 1.00 14.47 343 ARG A C 1
ATOM 2534 O O . ARG A 1 343 ? 16.802 16.425 34.826 1.00 14.34 343 ARG A O 1
ATOM 2538 N N . TRP A 1 344 ? 16.438 18.636 35.183 1.00 13.58 344 TRP A N 1
ATOM 2539 C CA . TRP A 1 344 ? 16.711 18.577 36.621 1.00 14.72 344 TRP A CA 1
ATOM 2540 C C . TRP A 1 344 ? 15.457 18.274 37.461 1.00 14.77 344 TRP A C 1
ATOM 2541 O O . TRP A 1 344 ? 15.522 18.135 38.689 1.00 14.15 344 TRP A O 1
ATOM 2552 N N . LEU A 1 345 ? 14.309 18.178 36.789 1.00 14.62 345 LEU A N 1
ATOM 2553 C CA . LEU A 1 345 ? 13.063 17.818 37.447 1.00 15.18 345 LEU A CA 1
ATOM 2554 C C . LEU A 1 345 ? 12.863 16.300 37.426 1.00 15.66 345 LEU A C 1
ATOM 2555 O O . LEU A 1 345 ? 13.397 15.614 36.569 1.00 16.39 345 LEU A O 1
ATOM 2560 N N . ARG A 1 346 ? 12.064 15.794 38.354 1.00 17.15 346 ARG A N 1
ATOM 2561 C CA . ARG A 1 346 ? 11.768 14.367 38.385 1.00 18.40 346 ARG A CA 1
ATOM 2562 C C . ARG A 1 346 ? 11.078 13.980 37.085 1.00 19.08 346 ARG A C 1
ATOM 2563 O O . ARG A 1 346 ? 10.289 14.760 36.533 1.00 18.67 346 ARG A O 1
ATOM 2571 N N . GLU A 1 347 ? 11.415 12.789 36.595 1.00 20.10 347 GLU A N 1
ATOM 2572 C CA . GLU A 1 347 ? 10.967 12.287 35.287 1.00 21.61 347 GLU A CA 1
ATOM 2573 C C . GLU A 1 347 ? 9.456 12.408 35.026 1.00 21.30 347 GLU A C 1
ATOM 2574 O O . GLU A 1 347 ? 9.035 12.684 33.892 1.00 21.77 347 GLU A O 1
ATOM 2577 N N . ASP A 1 348 ? 8.629 12.194 36.044 1.00 21.82 348 ASP A N 1
ATOM 2578 C CA . ASP A 1 348 ? 7.175 12.216 35.795 1.00 21.84 348 ASP A CA 1
ATOM 2579 C C . ASP A 1 348 ? 6.570 13.616 35.838 1.00 21.72 348 ASP A C 1
ATOM 2580 O O . ASP A 1 348 ? 5.365 13.767 35.654 1.00 22.53 348 ASP A O 1
ATOM 2582 N N . ILE A 1 349 ? 7.414 14.625 36.068 1.00 20.71 349 ILE A N 1
ATOM 2583 C CA . ILE A 1 349 ? 7.030 16.030 36.027 1.00 20.16 349 ILE A CA 1
ATOM 2584 C C . ILE A 1 349 ? 7.656 16.697 34.804 1.00 19.15 349 ILE A C 1
ATOM 2585 O O . ILE A 1 349 ? 6.995 17.506 34.128 1.00 18.82 349 ILE A O 1
ATOM 2590 N N . ALA A 1 350 ? 8.920 16.346 34.523 1.00 18.28 350 ALA A N 1
ATOM 2591 C CA . ALA A 1 350 ? 9.786 17.055 33.562 1.00 18.27 350 ALA A CA 1
ATOM 2592 C C . ALA A 1 350 ? 9.243 17.283 32.153 1.00 18.57 350 ALA A C 1
ATOM 2593 O O . ALA A 1 350 ? 9.615 18.271 31.495 1.00 17.54 350 ALA A O 1
ATOM 2595 N N . SER A 1 351 ? 8.417 16.354 31.671 1.00 18.79 351 SER A N 1
ATOM 2596 C CA A SER A 1 351 ? 7.934 16.425 30.292 0.50 18.34 351 SER A CA 1
ATOM 2597 C CA B SER A 1 351 ? 7.926 16.417 30.291 0.50 18.48 351 SER A CA 1
ATOM 2598 C C . SER A 1 351 ? 6.555 17.087 30.168 1.00 18.06 351 SER A C 1
ATOM 2599 O O . SER A 1 351 ? 6.020 17.214 29.063 1.00 18.35 351 SER A O 1
ATOM 2604 N N . ASN A 1 352 ? 5.999 17.510 31.296 1.00 16.65 352 ASN A N 1
ATOM 2605 C CA . ASN A 1 352 ? 4.674 18.136 31.335 1.00 16.13 352 ASN A CA 1
ATOM 2606 C C . ASN A 1 352 ? 4.652 19.427 32.189 1.00 15.37 352 ASN A C 1
ATOM 2607 O O . ASN A 1 352 ? 3.732 19.630 32.964 1.00 15.90 352 ASN A O 1
ATOM 2612 N N . PHE A 1 353 ? 5.665 20.286 32.034 1.00 13.60 353 PHE A N 1
ATOM 2613 C CA . PHE A 1 353 ? 5.883 21.435 32.914 1.00 12.45 353 PHE A CA 1
ATOM 2614 C C . PHE A 1 353 ? 5.769 22.703 32.089 1.00 11.91 353 PHE A C 1
ATOM 2615 O O . PHE A 1 353 ? 6.551 22.907 31.158 1.00 11.87 353 PHE A O 1
ATOM 2623 N N . TYR A 1 354 ? 4.783 23.532 32.417 1.00 10.98 354 TYR A N 1
ATOM 2624 C CA . TYR A 1 354 ? 4.442 24.699 31.587 1.00 10.65 354 TYR A CA 1
ATOM 2625 C C . TYR A 1 354 ? 4.898 26.030 32.161 1.00 10.50 354 TYR A C 1
ATOM 2626 O O . TYR A 1 354 ? 5.084 26.995 31.417 1.00 10.59 354 TYR A O 1
ATOM 2635 N N . ALA A 1 355 ? 5.063 26.102 33.481 1.00 10.47 355 ALA A N 1
ATOM 2636 C CA . ALA A 1 355 ? 5.592 27.328 34.101 1.00 10.18 355 ALA A CA 1
ATOM 2637 C C . ALA A 1 355 ? 7.085 27.478 33.749 1.00 10.18 355 ALA A C 1
ATOM 2638 O O . ALA A 1 355 ? 7.685 26.552 33.187 1.00 9.80 355 ALA A O 1
ATOM 2640 N N . MET A 1 356 ? 7.662 28.638 34.060 1.00 10.21 356 MET A N 1
ATOM 2641 C CA . MET A 1 356 ? 9.088 28.894 33.842 1.00 10.75 356 MET A CA 1
ATOM 2642 C C . MET A 1 356 ? 9.902 27.780 34.469 1.00 10.94 356 MET A C 1
ATOM 2643 O O . MET A 1 356 ? 9.692 27.441 35.625 1.00 11.33 356 MET A O 1
ATOM 2648 N N . CYS A 1 357 ? 10.858 27.245 33.719 1.00 12.15 357 CYS A N 1
ATOM 2649 C CA . CYS A 1 357 ? 11.788 26.277 34.285 1.00 12.14 357 CYS A CA 1
ATOM 2650 C C . CYS A 1 357 ? 13.125 26.509 33.601 1.00 12.07 357 CYS A C 1
ATOM 2651 O O . CYS A 1 357 ? 13.467 25.842 32.628 1.00 12.75 357 CYS A O 1
ATOM 2654 N N . GLN A 1 358 ? 13.836 27.514 34.100 1.00 11.71 358 GLN A N 1
ATOM 2655 C CA . GLN A 1 358 ? 15.068 27.985 33.475 1.00 12.05 358 GLN A CA 1
ATOM 2656 C C . GLN A 1 358 ? 16.198 28.015 34.470 1.00 12.22 358 GLN A C 1
ATOM 2657 O O . GLN A 1 358 ? 15.986 28.210 35.667 1.00 13.40 358 GLN A O 1
ATOM 2663 N N . THR A 1 359 ? 17.402 27.812 33.955 1.00 11.39 359 THR A N 1
ATOM 2664 C CA . THR A 1 359 ? 18.574 28.029 34.784 1.00 12.11 359 THR A CA 1
ATOM 2665 C C . THR A 1 359 ? 19.633 28.714 33.951 1.00 12.84 359 THR A C 1
ATOM 2666 O O . THR A 1 359 ? 19.303 29.314 32.915 1.00 12.66 359 THR A O 1
ATOM 2670 N N . ALA A 1 360 ? 20.892 28.649 34.401 1.00 13.76 360 ALA A N 1
ATOM 2671 C CA . ALA A 1 360 ? 21.927 29.567 33.947 1.00 14.79 360 ALA A CA 1
ATOM 2672 C C . ALA A 1 360 ? 23.219 28.789 33.689 1.00 14.79 360 ALA A C 1
ATOM 2673 O O . ALA A 1 360 ? 23.453 27.744 34.300 1.00 14.27 360 ALA A O 1
ATOM 2675 N N . ALA A 1 361 ? 24.022 29.279 32.741 1.00 14.69 361 ALA A N 1
ATOM 2676 C CA . ALA A 1 361 ? 25.384 28.784 32.502 1.00 14.35 361 ALA A CA 1
ATOM 2677 C C . ALA A 1 361 ? 26.214 29.975 32.052 1.00 14.88 361 ALA A C 1
ATOM 2678 O O . ALA A 1 361 ? 25.663 31.023 31.721 1.00 15.60 361 ALA A O 1
ATOM 2680 N N . VAL A 1 362 ? 27.536 29.838 32.046 1.00 14.33 362 VAL A N 1
ATOM 2681 C CA . VAL A 1 362 ? 28.369 30.934 31.586 1.00 14.71 362 VAL A CA 1
ATOM 2682 C C . VAL A 1 362 ? 29.228 30.406 30.446 1.00 14.75 362 VAL A C 1
ATOM 2683 O O . VAL A 1 362 ? 30.033 29.486 30.628 1.00 15.00 362 VAL A O 1
ATOM 2687 N N . VAL A 1 363 ? 28.997 30.954 29.261 1.00 14.71 363 VAL A N 1
ATOM 2688 C CA . VAL A 1 363 ? 29.854 30.687 28.103 1.00 15.21 363 VAL A CA 1
ATOM 2689 C C . VAL A 1 363 ? 31.133 31.530 28.221 1.00 14.53 363 VAL A C 1
ATOM 2690 O O . VAL A 1 363 ? 31.068 32.727 28.481 1.00 14.27 363 VAL A O 1
ATOM 2694 N N . ARG A 1 364 ? 32.283 30.895 27.997 1.00 15.11 364 ARG A N 1
ATOM 2695 C CA . ARG A 1 364 ? 33.571 31.562 28.050 1.00 15.72 364 ARG A CA 1
ATOM 2696 C C . ARG A 1 364 ? 34.412 31.185 26.856 1.00 15.91 364 ARG A C 1
ATOM 2697 O O . ARG A 1 364 ? 34.576 29.998 26.559 1.00 16.48 364 ARG A O 1
ATOM 2705 N N . ILE A 1 365 ? 34.927 32.193 26.158 1.00 16.08 365 ILE A N 1
ATOM 2706 C CA . ILE A 1 365 ? 35.854 31.942 25.053 1.00 16.74 365 ILE A CA 1
ATOM 2707 C C . ILE A 1 365 ? 37.066 32.856 25.274 1.00 17.60 365 ILE A C 1
ATOM 2708 O O . ILE A 1 365 ? 36.927 34.073 25.279 1.00 17.11 365 ILE A O 1
ATOM 2713 N N . GLU A 1 366 ? 38.231 32.245 25.507 1.00 19.12 366 GLU A N 1
ATOM 2714 C CA . GLU A 1 366 ? 39.479 32.985 25.651 1.00 20.53 366 GLU A CA 1
ATOM 2715 C C . GLU A 1 366 ? 40.215 32.963 24.320 1.00 19.70 366 GLU A C 1
ATOM 2716 O O . GLU A 1 366 ? 39.780 32.302 23.367 1.00 20.31 366 GLU A O 1
ATOM 2722 N N . ASN A 1 367 ? 41.334 33.685 24.269 1.00 20.01 367 ASN A N 1
ATOM 2723 C CA A ASN A 1 367 ? 42.195 33.820 23.084 0.50 19.01 367 ASN A CA 1
ATOM 2724 C CA B ASN A 1 367 ? 42.168 33.670 23.062 0.50 19.50 367 ASN A CA 1
ATOM 2725 C C . ASN A 1 367 ? 41.420 34.234 21.843 1.00 18.86 367 ASN A C 1
ATOM 2726 O O . ASN A 1 367 ? 41.431 33.597 20.773 1.00 18.55 367 ASN A O 1
ATOM 2735 N N . LEU A 1 368 ? 40.763 35.372 21.995 1.00 17.61 368 LEU A N 1
ATOM 2736 C CA . LEU A 1 368 ? 39.929 35.904 20.927 1.00 16.24 368 LEU A CA 1
ATOM 2737 C C . LEU A 1 368 ? 40.740 36.253 19.675 1.00 15.40 368 LEU A C 1
ATOM 2738 O O . LEU A 1 368 ? 40.240 36.115 18.551 1.00 14.24 368 LEU A O 1
ATOM 2743 N N . LYS A 1 369 ? 42.003 36.650 19.839 1.00 14.83 369 LYS A N 1
ATOM 2744 C CA . LYS A 1 369 ? 42.782 37.018 18.658 1.00 15.46 369 LYS A CA 1
ATOM 2745 C C . LYS A 1 369 ? 42.957 35.812 17.741 1.00 14.85 369 LYS A C 1
ATOM 2746 O O . LYS A 1 369 ? 42.905 35.969 16.520 1.00 15.20 369 LYS A O 1
ATOM 2752 N N . SER A 1 370 ? 43.133 34.625 18.330 1.00 13.22 370 SER A N 1
ATOM 2753 C CA . SER A 1 370 ? 43.395 33.399 17.563 1.00 13.46 370 SER A CA 1
ATOM 2754 C C . SER A 1 370 ? 42.186 32.943 16.746 1.00 13.23 370 SER A C 1
ATOM 2755 O O . SER A 1 370 ? 42.351 32.127 15.847 1.00 13.30 370 SER A O 1
ATOM 2758 N N . ILE A 1 371 ? 40.993 33.450 17.079 1.00 12.59 371 ILE A N 1
ATOM 2759 C CA . ILE A 1 371 ? 39.770 33.129 16.324 1.00 12.81 371 ILE A CA 1
ATOM 2760 C C . ILE A 1 371 ? 39.193 34.315 15.535 1.00 13.72 371 ILE A C 1
ATOM 2761 O O . ILE A 1 371 ? 38.085 34.218 14.978 1.00 14.18 371 ILE A O 1
ATOM 2766 N N . THR A 1 372 ? 39.921 35.437 15.517 1.00 13.62 372 THR A N 1
ATOM 2767 C CA . THR A 1 372 ? 39.517 36.632 14.768 1.00 14.91 372 THR A CA 1
ATOM 2768 C C . THR A 1 372 ? 39.790 36.436 13.281 1.00 15.29 372 THR A C 1
ATOM 2769 O O . THR A 1 372 ? 40.943 36.417 12.829 1.00 16.35 372 THR A O 1
ATOM 2773 N N . VAL A 1 373 ? 38.713 36.234 12.523 1.00 15.66 373 VAL A N 1
ATOM 2774 C CA . VAL A 1 373 ? 38.802 36.002 11.084 1.00 16.66 373 VAL A CA 1
ATOM 2775 C C . VAL A 1 373 ? 37.831 36.919 10.359 1.00 16.45 373 VAL A C 1
ATOM 2776 O O . VAL A 1 373 ? 36.746 37.214 10.856 1.00 17.89 373 VAL A O 1
ATOM 2780 N N . SER A 1 374 ? 38.216 37.373 9.183 1.00 16.04 374 SER A N 1
ATOM 2781 C CA . SER A 1 374 ? 37.305 38.165 8.386 1.00 16.49 374 SER A CA 1
ATOM 2782 C C . SER A 1 374 ? 36.523 37.270 7.426 1.00 15.89 374 SER A C 1
ATOM 2783 O O . SER A 1 374 ? 36.833 36.093 7.248 1.00 16.21 374 SER A O 1
ATOM 2786 N N . HIS A 1 375 ? 35.491 37.839 6.801 1.00 15.21 375 HIS A N 1
ATOM 2787 C CA . HIS A 1 375 ? 34.742 37.093 5.809 1.00 14.31 375 HIS A CA 1
ATOM 2788 C C . HIS A 1 375 ? 35.566 36.868 4.532 1.00 15.26 375 HIS A C 1
ATOM 2789 O O . HIS A 1 375 ? 35.242 35.991 3.737 1.00 13.71 375 HIS A O 1
ATOM 2796 N N . LYS A 1 376 ? 36.630 37.648 4.361 1.00 15.81 376 LYS A N 1
ATOM 2797 C CA . LYS A 1 376 ? 37.484 37.549 3.168 1.00 17.31 376 LYS A CA 1
ATOM 2798 C C . LYS A 1 376 ? 38.652 36.585 3.388 1.00 17.04 376 LYS A C 1
ATOM 2799 O O . LYS A 1 376 ? 39.370 36.254 2.437 1.00 17.47 376 LYS A O 1
ATOM 2805 N N . ASP A 1 377 ? 38.854 36.136 4.628 1.00 16.02 377 ASP A N 1
ATOM 2806 C CA . ASP A 1 377 ? 39.891 35.134 4.904 1.00 16.33 377 ASP A CA 1
ATOM 2807 C C . ASP A 1 377 ? 39.572 33.783 4.252 1.00 16.33 377 ASP A C 1
ATOM 2808 O O . ASP A 1 377 ? 38.400 33.470 3.952 1.00 16.00 377 ASP A O 1
ATOM 2813 N N . GLU A 1 378 ? 40.614 32.976 4.042 1.00 16.05 378 GLU A N 1
ATOM 2814 C CA . GLU A 1 378 ? 40.449 31.635 3.507 1.00 16.40 378 GLU A CA 1
ATOM 2815 C C . GLU A 1 378 ? 39.357 30.887 4.258 1.00 15.69 378 GLU A C 1
ATOM 2816 O O . GLU A 1 378 ? 39.272 30.971 5.495 1.00 14.80 378 GLU A O 1
ATOM 2822 N N . LYS A 1 379 ? 38.543 30.148 3.511 1.00 15.34 379 LYS A N 1
ATOM 2823 C CA . LYS A 1 379 ? 37.479 29.317 4.119 1.00 15.33 379 LYS A CA 1
ATOM 2824 C C . LYS A 1 379 ? 38.013 28.453 5.265 1.00 15.10 379 LYS A C 1
ATOM 2825 O O . LYS A 1 379 ? 37.423 28.421 6.335 1.00 14.26 379 LYS A O 1
ATOM 2831 N N . GLU A 1 380 ? 39.129 27.754 5.033 1.00 15.07 380 GLU A N 1
ATOM 2832 C CA . GLU A 1 380 ? 39.714 26.907 6.050 1.00 14.77 380 GLU A CA 1
ATOM 2833 C C . GLU A 1 380 ? 40.025 27.684 7.333 1.00 13.61 380 GLU A C 1
ATOM 2834 O O . GLU A 1 380 ? 39.842 27.144 8.436 1.00 14.73 380 GLU A O 1
ATOM 2840 N N . LEU A 1 381 ? 40.483 28.937 7.219 1.00 12.49 381 LEU A N 1
ATOM 2841 C CA . LEU A 1 381 ? 40.745 29.734 8.428 1.00 12.41 381 LEU A CA 1
ATOM 2842 C C . LEU A 1 381 ? 39.461 29.994 9.214 1.00 11.67 381 LEU A C 1
ATOM 2843 O O . LEU A 1 381 ? 39.455 29.915 10.443 1.00 11.27 381 LEU A O 1
ATOM 2848 N N . GLN A 1 382 ? 38.387 30.297 8.481 1.00 11.60 382 GLN A N 1
ATOM 2849 C CA . GLN A 1 382 ? 37.080 30.575 9.094 1.00 11.30 382 GLN A CA 1
ATOM 2850 C C . GLN A 1 382 ? 36.515 29.328 9.760 1.00 11.47 382 GLN A C 1
ATOM 2851 O O . GLN A 1 382 ? 36.030 29.398 10.879 1.00 11.83 382 GLN A O 1
ATOM 2857 N N . VAL A 1 383 ? 36.595 28.183 9.075 1.00 11.59 383 VAL A N 1
ATOM 2858 C CA . VAL A 1 383 ? 36.141 26.905 9.621 1.00 12.20 383 VAL A CA 1
ATOM 2859 C C . VAL A 1 383 ? 36.892 26.584 10.912 1.00 12.21 383 VAL A C 1
ATOM 2860 O O . VAL A 1 383 ? 36.279 26.183 11.897 1.00 11.60 383 VAL A O 1
ATOM 2864 N N . ARG A 1 384 ? 38.209 26.805 10.904 1.00 12.18 384 ARG A N 1
ATOM 2865 C CA . ARG A 1 384 ? 39.043 26.456 12.059 1.00 12.53 384 ARG A CA 1
ATOM 2866 C C . ARG A 1 384 ? 38.687 27.347 13.243 1.00 11.80 384 ARG A C 1
ATOM 2867 O O . ARG A 1 384 ? 38.599 26.866 14.378 1.00 12.01 384 ARG A O 1
ATOM 2875 N N . ALA A 1 385 ? 38.461 28.633 12.956 1.00 11.76 385 ALA A N 1
ATOM 2876 C CA . ALA A 1 385 ? 38.065 29.602 13.976 1.00 11.46 385 ALA A CA 1
ATOM 2877 C C . ALA A 1 385 ? 36.694 29.211 14.560 1.00 11.40 385 ALA A C 1
ATOM 2878 O O . ALA A 1 385 ? 36.509 29.182 15.791 1.00 11.40 385 ALA A O 1
ATOM 2880 N N . LEU A 1 386 ? 35.737 28.901 13.684 1.00 10.90 386 LEU A N 1
ATOM 2881 C CA . LEU A 1 386 ? 34.417 28.461 14.157 1.00 10.39 386 LEU A CA 1
ATOM 2882 C C . LEU A 1 386 ? 34.509 27.191 14.985 1.00 11.38 386 LEU A C 1
ATOM 2883 O O . LEU A 1 386 ? 33.861 27.097 16.030 1.00 11.10 386 LEU A O 1
ATOM 2888 N N . GLU A 1 387 ? 35.306 26.223 14.526 1.00 11.63 387 GLU A N 1
ATOM 2889 C CA A GLU A 1 387 ? 35.502 24.969 15.266 0.50 12.02 387 GLU A CA 1
ATOM 2890 C CA B GLU A 1 387 ? 35.508 24.972 15.257 0.50 12.24 387 GLU A CA 1
ATOM 2891 C C . GLU A 1 387 ? 36.084 25.234 16.658 1.00 12.65 387 GLU A C 1
ATOM 2892 O O . GLU A 1 387 ? 35.617 24.669 17.651 1.00 12.57 387 GLU A O 1
ATOM 2903 N N . SER A 1 388 ? 37.091 26.097 16.731 1.00 13.52 388 SER A N 1
ATOM 2904 C CA . SER A 1 388 ? 37.741 26.442 18.018 1.00 13.84 388 SER A CA 1
ATOM 2905 C C . SER A 1 388 ? 36.712 27.022 18.979 1.00 13.93 388 SER A C 1
ATOM 2906 O O . SER A 1 388 ? 36.606 26.619 20.150 1.00 13.20 388 SER A O 1
ATOM 2909 N N . ALA A 1 389 ? 35.958 28.000 18.477 1.00 13.97 389 ALA A N 1
ATOM 2910 C CA . ALA A 1 389 ? 34.935 28.649 19.281 1.00 13.23 389 ALA A CA 1
ATOM 2911 C C . ALA A 1 389 ? 33.874 27.645 19.751 1.00 13.62 389 ALA A C 1
ATOM 2912 O O . ALA A 1 389 ? 33.528 27.635 20.933 1.00 13.29 389 ALA A O 1
ATOM 2914 N N . CYS A 1 390 ? 33.386 26.792 18.844 1.00 13.41 390 CYS A N 1
ATOM 2915 C CA . CYS A 1 390 ? 32.419 25.734 19.227 1.00 13.78 390 CYS A CA 1
ATOM 2916 C C . CYS A 1 390 ? 32.939 24.832 20.338 1.00 14.44 390 CYS A C 1
ATOM 2917 O O . CYS A 1 390 ? 32.195 24.476 21.237 1.00 15.60 390 CYS A O 1
ATOM 2920 N N . ARG A 1 391 ? 34.211 24.444 20.271 1.00 14.65 391 ARG A N 1
ATOM 2921 C CA . ARG A 1 391 ? 34.781 23.574 21.304 1.00 15.79 391 ARG A CA 1
ATOM 2922 C C . ARG A 1 391 ? 34.867 24.288 22.660 1.00 16.44 391 ARG A C 1
ATOM 2923 O O . ARG A 1 391 ? 34.575 23.675 23.687 1.00 17.08 391 ARG A O 1
ATOM 2931 N N . ASN A 1 392 ? 35.236 25.574 22.639 1.00 16.82 392 ASN A N 1
ATOM 2932 C CA . ASN A 1 392 ? 35.212 26.466 23.817 1.00 17.22 392 ASN A CA 1
ATOM 2933 C C . ASN A 1 392 ? 33.788 26.587 24.389 1.00 16.90 392 ASN A C 1
ATOM 2934 O O . ASN A 1 392 ? 33.568 26.485 25.602 1.00 17.35 392 ASN A O 1
ATOM 2939 N N . ILE A 1 393 ? 32.818 26.821 23.510 1.00 15.38 393 ILE A N 1
ATOM 2940 C CA . ILE A 1 393 ? 31.413 26.920 23.914 1.00 15.06 393 ILE A CA 1
ATOM 2941 C C . ILE A 1 393 ? 30.909 25.632 24.575 1.00 15.63 393 ILE A C 1
ATOM 2942 O O . ILE A 1 393 ? 30.342 25.667 25.675 1.00 15.35 393 ILE A O 1
ATOM 2947 N N . LYS A 1 394 ? 31.120 24.498 23.917 1.00 16.60 394 LYS A N 1
ATOM 2948 C CA . LYS A 1 394 ? 30.626 23.235 24.453 1.00 18.26 394 LYS A CA 1
ATOM 2949 C C . LYS A 1 394 ? 31.291 22.913 25.785 1.00 18.65 394 LYS A C 1
ATOM 2950 O O . LYS A 1 394 ? 30.611 22.487 26.717 1.00 18.78 394 LYS A O 1
ATOM 2956 N N . LYS A 1 395 ? 32.603 23.144 25.874 1.00 19.59 395 LYS A N 1
ATOM 2957 C CA . LYS A 1 395 ? 33.365 22.918 27.106 1.00 20.98 395 LYS A CA 1
ATOM 2958 C C . LYS A 1 395 ? 32.827 23.781 28.254 1.00 21.33 395 LYS A C 1
ATOM 2959 O O . LYS A 1 395 ? 32.649 23.271 29.368 1.00 22.08 395 LYS A O 1
ATOM 2962 N N . SER A 1 396 ? 32.557 25.062 27.977 1.00 21.20 396 SER A N 1
ATOM 2963 C CA . SER A 1 396 ? 31.912 25.977 28.927 1.00 22.55 396 SER A CA 1
ATOM 2964 C C . SER A 1 396 ? 30.604 25.428 29.465 1.00 22.84 396 SER A C 1
ATOM 2965 O O . SER A 1 396 ? 30.379 25.408 30.682 1.00 23.98 396 SER A O 1
ATOM 2968 N N . TYR A 1 397 ? 29.714 25.039 28.558 1.00 23.51 397 TYR A N 1
ATOM 2969 C CA . TYR A 1 397 ? 28.411 24.532 28.953 1.00 23.68 397 TYR A CA 1
ATOM 2970 C C . TYR A 1 397 ? 28.572 23.340 29.883 1.00 24.50 397 TYR A C 1
ATOM 2971 O O . TYR A 1 397 ? 27.910 23.268 30.920 1.00 24.29 397 TYR A O 1
ATOM 2980 N N . ARG A 1 398 ? 29.503 22.447 29.537 1.00 24.66 398 ARG A N 1
ATOM 2981 C CA . ARG A 1 398 ? 29.826 21.269 30.359 1.00 24.74 398 ARG A CA 1
ATOM 2982 C C . ARG A 1 398 ? 30.088 21.604 31.838 1.00 23.92 398 ARG A C 1
ATOM 2983 O O . ARG A 1 398 ? 29.590 20.909 32.720 1.00 24.44 398 ARG A O 1
ATOM 2986 N N . GLN A 1 399 ? 30.820 22.685 32.107 1.00 23.78 399 GLN A N 1
ATOM 2987 C CA . GLN A 1 399 ? 31.107 23.111 33.477 1.00 23.05 399 GLN A CA 1
ATOM 2988 C C . GLN A 1 399 ? 29.841 23.431 34.256 1.00 22.94 399 GLN A C 1
ATOM 2989 O O . GLN A 1 399 ? 29.853 23.490 35.478 1.00 23.28 399 GLN A O 1
ATOM 2991 N N . TRP A 1 400 ? 28.749 23.663 33.543 1.00 21.30 400 TRP A N 1
ATOM 2992 C CA . TRP A 1 400 ? 27.528 24.073 34.205 1.00 20.14 400 TRP A CA 1
ATOM 2993 C C . TRP A 1 400 ? 26.507 22.961 34.146 1.00 19.97 400 TRP A C 1
ATOM 2994 O O . TRP A 1 400 ? 25.961 22.569 35.164 1.00 19.89 400 TRP A O 1
ATOM 3005 N N . LEU A 1 401 ? 26.280 22.433 32.949 1.00 19.90 401 LEU A N 1
ATOM 3006 C CA . LEU A 1 401 ? 25.223 21.468 32.713 1.00 20.83 401 LEU A CA 1
ATOM 3007 C C . LEU A 1 401 ? 25.416 20.114 33.396 1.00 21.67 401 LEU A C 1
ATOM 3008 O O . LEU A 1 401 ? 24.444 19.438 33.695 1.00 22.54 401 LEU A O 1
ATOM 3013 N N . GLU A 1 402 ? 26.661 19.725 33.640 1.00 21.92 402 GLU A N 1
ATOM 3014 C CA . GLU A 1 402 ? 26.928 18.416 34.244 1.00 22.41 402 GLU A CA 1
ATOM 3015 C C . GLU A 1 402 ? 26.709 18.435 35.757 1.00 21.82 402 GLU A C 1
ATOM 3016 O O . GLU A 1 402 ? 26.808 17.401 36.416 1.00 21.95 402 GLU A O 1
ATOM 3022 N N . ASN A 1 403 ? 26.382 19.602 36.305 1.00 20.42 403 ASN A N 1
ATOM 3023 C CA . ASN A 1 403 ? 26.199 19.726 37.732 1.00 19.67 403 ASN A CA 1
ATOM 3024 C C . ASN A 1 403 ? 24.768 19.447 38.198 1.00 18.91 403 ASN A C 1
ATOM 3025 O O . ASN A 1 403 ? 23.843 20.097 37.725 1.00 17.50 403 ASN A O 1
ATOM 3030 N N . PRO A 1 404 ? 24.577 18.483 39.124 1.00 18.00 404 PRO A N 1
ATOM 3031 C CA . PRO A 1 404 ? 23.223 18.146 39.553 1.00 17.60 404 PRO A CA 1
ATOM 3032 C C . PRO A 1 404 ? 22.448 19.263 40.261 1.00 16.33 404 PRO A C 1
ATOM 3033 O O . PRO A 1 404 ? 21.235 19.186 40.336 1.00 16.04 404 PRO A O 1
ATOM 3037 N N . PHE A 1 405 ? 23.134 20.273 40.779 1.00 15.62 405 PHE A N 1
ATOM 3038 C CA . PHE A 1 405 ? 22.445 21.365 41.454 1.00 15.42 405 PHE A CA 1
ATOM 3039 C C . PHE A 1 405 ? 22.074 22.537 40.534 1.00 14.95 405 PHE A C 1
ATOM 3040 O O . PHE A 1 405 ? 21.593 23.568 41.012 1.00 14.63 405 PHE A O 1
ATOM 3048 N N . LEU A 1 406 ? 22.273 22.371 39.226 1.00 14.53 406 LEU A N 1
ATOM 3049 C CA . LEU A 1 406 ? 22.154 23.536 38.316 1.00 14.02 406 LEU A CA 1
ATOM 3050 C C . LEU A 1 406 ? 20.796 24.240 38.371 1.00 13.57 406 LEU A C 1
ATOM 3051 O O . LEU A 1 406 ? 20.747 25.481 38.393 1.00 13.29 406 LEU A O 1
ATOM 3056 N N . GLN A 1 407 ? 19.694 23.482 38.425 1.00 14.10 407 GLN A N 1
ATOM 3057 C CA . GLN A 1 407 ? 18.379 24.150 38.485 1.00 13.37 407 GLN A CA 1
ATOM 3058 C C . GLN A 1 407 ? 18.225 24.939 39.776 1.00 13.18 407 GLN A C 1
ATOM 3059 O O . GLN A 1 407 ? 17.748 26.076 39.753 1.00 12.75 407 GLN A O 1
ATOM 3065 N N . ALA A 1 408 ? 18.663 24.361 40.898 1.00 13.60 408 ALA A N 1
ATOM 3066 C CA . ALA A 1 408 ? 18.645 25.101 42.164 1.00 12.99 408 ALA A CA 1
ATOM 3067 C C . ALA A 1 408 ? 19.470 26.393 42.082 1.00 12.60 408 ALA A C 1
ATOM 3068 O O . ALA A 1 408 ? 19.088 27.426 42.645 1.00 11.29 408 ALA A O 1
ATOM 3070 N N . LEU A 1 409 ? 20.599 26.323 41.384 1.00 12.41 409 LEU A N 1
ATOM 3071 C CA . LEU A 1 409 ? 21.496 27.477 41.230 1.00 12.25 409 LEU A CA 1
ATOM 3072 C C . LEU A 1 409 ? 20.799 28.564 40.416 1.00 11.42 409 LEU A C 1
ATOM 3073 O O . LEU A 1 409 ? 20.903 29.729 40.747 1.00 11.12 409 LEU A O 1
ATOM 3078 N N . GLY A 1 410 ? 20.122 28.160 39.341 1.00 11.66 410 GLY A N 1
ATOM 3079 C CA . GLY A 1 410 ? 19.360 29.104 38.499 1.00 11.95 410 GLY A CA 1
ATOM 3080 C C . GLY A 1 410 ? 18.370 29.898 39.323 1.00 11.44 410 GLY A C 1
ATOM 3081 O O . GLY A 1 410 ? 18.305 31.117 39.229 1.00 11.95 410 GLY A O 1
ATOM 3082 N N . LEU A 1 411 ? 17.591 29.202 40.140 1.00 12.22 411 LEU A N 1
ATOM 3083 C CA . LEU A 1 411 ? 16.562 29.852 40.938 1.00 12.59 411 LEU A CA 1
ATOM 3084 C C . LEU A 1 411 ? 17.196 30.884 41.864 1.00 12.21 411 LEU A C 1
ATOM 3085 O O . LEU A 1 411 ? 16.728 32.008 41.982 1.00 12.84 411 LEU A O 1
ATOM 3090 N N . ARG A 1 412 ? 18.292 30.494 42.501 1.00 12.11 412 ARG A N 1
ATOM 3091 C CA . ARG A 1 412 ? 18.958 31.366 43.456 1.00 12.01 412 ARG A CA 1
ATOM 3092 C C . ARG A 1 412 ? 19.618 32.572 42.804 1.00 11.38 412 ARG A C 1
ATOM 3093 O O . ARG A 1 412 ? 19.480 33.712 43.278 1.00 11.05 412 ARG A O 1
ATOM 3101 N N . VAL A 1 413 ? 20.352 32.340 41.722 1.00 11.92 413 VAL A N 1
ATOM 3102 C CA . VAL A 1 413 ? 21.040 33.435 41.059 1.00 12.04 413 VAL A CA 1
ATOM 3103 C C . VAL A 1 413 ? 20.091 34.345 40.299 1.00 12.28 413 VAL A C 1
ATOM 3104 O O . VAL A 1 413 ? 20.350 35.549 40.192 1.00 11.71 413 VAL A O 1
ATOM 3108 N N . HIS A 1 414 ? 19.010 33.780 39.766 1.00 12.21 414 HIS A N 1
ATOM 3109 C CA . HIS A 1 414 ? 18.024 34.646 39.099 1.00 12.17 414 HIS A CA 1
ATOM 3110 C C . HIS A 1 414 ? 17.225 35.481 40.116 1.00 12.07 414 HIS A C 1
ATOM 3111 O O . HIS A 1 414 ? 16.821 36.611 39.821 1.00 12.61 414 HIS A O 1
ATOM 3118 N N . ASN A 1 415 ? 16.995 34.947 41.313 1.00 13.17 415 ASN A N 1
ATOM 3119 C CA . ASN A 1 415 ? 16.468 35.811 42.384 1.00 13.44 415 ASN A CA 1
ATOM 3120 C C . ASN A 1 415 ? 17.387 37.035 42.588 1.00 14.06 415 ASN A C 1
ATOM 3121 O O . ASN A 1 415 ? 16.936 38.189 42.687 1.00 14.37 415 ASN A O 1
ATOM 3126 N N . PHE A 1 416 ? 18.685 36.772 42.631 1.00 14.47 416 PHE A N 1
ATOM 3127 C CA . PHE A 1 416 ? 19.660 37.849 42.774 1.00 14.85 416 PHE A CA 1
ATOM 3128 C C . PHE A 1 416 ? 19.599 38.824 41.586 1.00 14.23 416 PHE A C 1
ATOM 3129 O O . PHE A 1 416 ? 19.610 40.047 41.755 1.00 14.31 416 PHE A O 1
ATOM 3137 N N . GLU A 1 417 ? 19.519 38.267 40.383 1.00 13.60 417 GLU A N 1
ATOM 3138 C CA . GLU A 1 417 ? 19.488 39.075 39.177 1.00 13.03 417 GLU A CA 1
ATOM 3139 C C . GLU A 1 417 ? 18.277 40.032 39.139 1.00 12.86 417 GLU A C 1
ATOM 3140 O O . GLU A 1 417 ? 18.399 41.215 38.756 1.00 12.15 417 GLU A O 1
ATOM 3146 N N . ALA A 1 418 ? 17.119 39.533 39.559 1.00 12.79 418 ALA A N 1
ATOM 3147 C CA . ALA A 1 418 ? 15.904 40.349 39.636 1.00 12.58 418 ALA A CA 1
ATOM 3148 C C . ALA A 1 418 ? 16.084 41.538 40.581 1.00 13.23 418 ALA A C 1
ATOM 3149 O O . ALA A 1 418 ? 15.735 42.692 40.256 1.00 12.73 418 ALA A O 1
ATOM 3151 N N . SER A 1 419 ? 16.682 41.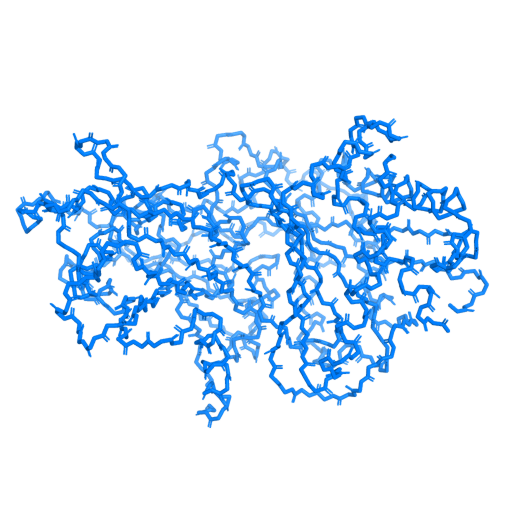261 41.736 1.00 13.91 419 SER A N 1
ATOM 3152 C CA . SER A 1 419 ? 16.979 42.303 42.715 1.00 14.46 419 SER A CA 1
ATOM 3153 C C . SER A 1 419 ? 17.986 43.314 42.184 1.00 14.11 419 SER A C 1
ATOM 3154 O O . SER A 1 419 ? 17.815 44.539 42.381 1.00 14.26 419 SER A O 1
ATOM 3157 N N . TYR A 1 420 ? 19.008 42.817 41.482 1.00 14.26 420 TYR A N 1
ATOM 3158 C CA . TYR A 1 420 ? 20.015 43.686 40.832 1.00 14.62 420 TYR A CA 1
ATOM 3159 C C . TYR A 1 420 ? 19.349 44.607 39.803 1.00 14.67 420 TYR A C 1
ATOM 3160 O O . TYR A 1 420 ? 19.604 45.826 39.761 1.00 14.33 420 TYR A O 1
ATOM 3169 N N . LEU A 1 421 ? 18.475 44.036 38.979 1.00 14.07 421 LEU A N 1
ATOM 3170 C CA . LEU A 1 421 ? 17.821 44.821 37.933 1.00 14.36 421 LEU A CA 1
ATOM 3171 C C . LEU A 1 421 ? 16.815 45.832 38.464 1.00 14.94 421 LEU A C 1
ATOM 3172 O O . LEU A 1 421 ? 16.588 46.873 37.837 1.00 15.29 421 LEU A O 1
ATOM 3177 N N . HIS A 1 422 ? 16.213 45.520 39.603 1.00 14.35 422 HIS A N 1
ATOM 3178 C CA . HIS A 1 422 ? 15.340 46.466 40.274 1.00 15.54 422 HIS A CA 1
ATOM 3179 C C . HIS A 1 422 ? 16.178 47.645 40.772 1.00 16.30 422 HIS A C 1
ATOM 3180 O O . HIS A 1 422 ? 15.781 48.815 40.624 1.00 15.90 422 HIS A O 1
ATOM 3187 N N . ALA A 1 423 ? 17.339 47.336 41.346 1.00 16.69 423 ALA A N 1
ATOM 3188 C CA . ALA A 1 423 ? 18.204 48.378 41.916 1.00 17.40 423 ALA A CA 1
ATOM 3189 C C . ALA A 1 423 ? 18.910 49.190 40.838 1.00 17.79 423 ALA A C 1
ATOM 3190 O O . ALA A 1 423 ? 19.244 50.361 41.048 1.00 17.35 423 ALA A O 1
ATOM 3192 N N . LYS A 1 424 ? 19.158 48.557 39.696 1.00 17.91 424 LYS A N 1
ATOM 3193 C CA . LYS A 1 424 ? 19.844 49.208 38.575 1.00 19.46 424 LYS A CA 1
ATOM 3194 C C . LYS A 1 424 ? 19.034 49.150 37.289 1.00 20.36 424 LYS A C 1
ATOM 3195 O O . LYS A 1 424 ? 19.195 48.216 36.509 1.00 19.88 424 LYS A O 1
ATOM 3201 N N . PRO A 1 425 ? 18.158 50.149 37.067 1.00 21.66 425 PRO A N 1
ATOM 3202 C CA . PRO A 1 425 ? 17.322 50.175 35.862 1.00 22.37 425 PRO A CA 1
ATOM 3203 C C . PRO A 1 425 ? 18.081 50.444 34.547 1.00 22.95 425 PRO A C 1
ATOM 3204 O O . PRO A 1 425 ? 17.531 50.217 33.459 1.00 24.13 425 PRO A O 1
ATOM 3208 N N . ILE A 1 426 ? 19.315 50.935 34.636 1.00 22.42 426 ILE A N 1
ATOM 3209 C CA . ILE A 1 426 ? 20.156 51.150 33.447 1.00 21.49 426 ILE A CA 1
ATOM 3210 C C . ILE A 1 426 ? 21.463 50.407 33.701 1.00 20.70 426 ILE A C 1
ATOM 3211 O O . ILE A 1 426 ? 22.478 51.035 34.007 1.00 20.27 426 ILE A O 1
ATOM 3216 N N . PRO A 1 427 ? 21.423 49.055 33.651 1.00 19.86 427 PRO A N 1
ATOM 3217 C CA . PRO A 1 427 ? 22.566 48.265 34.127 1.00 19.87 427 PRO A CA 1
ATOM 3218 C C . PRO A 1 427 ? 23.727 48.170 33.141 1.00 19.50 427 PRO A C 1
ATOM 3219 O O . PRO A 1 427 ? 24.862 47.908 33.573 1.00 18.92 427 PRO A O 1
ATOM 3223 N N . PHE A 1 428 ? 23.451 48.355 31.844 1.00 18.33 428 PHE A N 1
ATOM 3224 C CA . PHE A 1 428 ? 24.520 48.496 30.847 1.00 18.21 428 PHE A CA 1
ATOM 3225 C C . PHE A 1 428 ? 24.752 49.950 30.501 1.00 19.09 428 PHE A C 1
ATOM 3226 O O . PHE A 1 428 ? 23.789 50.679 30.237 1.00 18.50 428 PHE A O 1
ATOM 3234 N N . GLU A 1 429 ? 26.027 50.343 30.435 1.00 19.82 429 GLU A N 1
ATOM 3235 C CA . GLU A 1 429 ? 26.414 51.684 29.971 1.00 20.60 429 GLU A CA 1
ATOM 3236 C C . GLU A 1 429 ? 27.388 51.630 28.795 1.00 20.30 429 GLU A C 1
ATOM 3237 O O . GLU A 1 429 ? 28.411 50.950 28.846 1.00 20.96 429 GLU A O 1
ATOM 3239 N N . GLY A 1 430 ? 27.041 52.315 27.716 1.00 20.77 430 GLY A N 1
ATOM 3240 C CA . GLY A 1 430 ? 27.937 52.449 26.571 1.00 20.36 430 GLY A CA 1
ATOM 3241 C C . GLY A 1 430 ? 28.029 51.241 25.647 1.00 19.21 430 GLY A C 1
ATOM 3242 O O . GLY A 1 430 ? 27.910 51.390 24.428 1.00 18.98 430 GLY A O 1
ATOM 3243 N N . GLU A 1 431 ? 28.272 50.058 26.222 1.00 18.65 431 GLU A N 1
ATOM 3244 C CA . GLU A 1 431 ? 28.485 48.825 25.431 1.00 17.58 431 GLU A CA 1
ATOM 3245 C C . GLU A 1 431 ? 27.804 47.623 26.077 1.00 16.78 431 GLU A C 1
ATOM 3246 O O . GLU A 1 431 ? 27.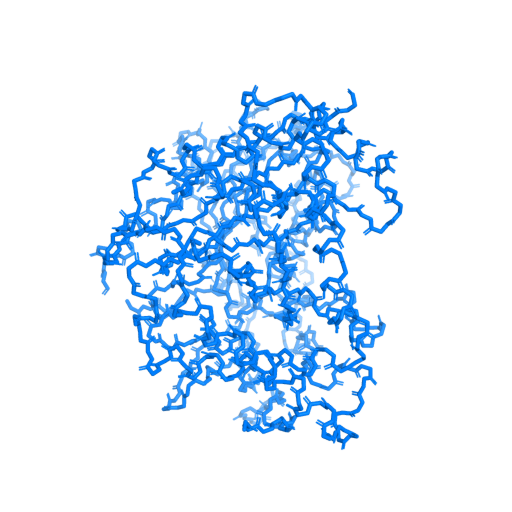698 47.526 27.305 1.00 15.62 431 GLU A O 1
ATOM 3252 N N . ALA A 1 432 ? 27.338 46.698 25.241 1.00 16.44 432 ALA A N 1
ATOM 3253 C CA . ALA A 1 432 ? 26.692 45.487 25.731 1.00 15.95 432 ALA A CA 1
ATOM 3254 C C . ALA A 1 432 ? 26.882 44.402 24.699 1.00 15.63 432 ALA A C 1
ATOM 3255 O O . ALA A 1 432 ? 26.610 44.613 23.515 1.00 15.33 432 ALA A O 1
ATOM 3257 N N . ASN A 1 433 ? 27.361 43.247 25.137 1.00 15.79 433 ASN A N 1
ATOM 3258 C CA . ASN A 1 433 ? 27.572 42.160 24.205 1.00 16.29 433 ASN A CA 1
ATOM 3259 C C . ASN A 1 433 ? 26.253 41.463 23.829 1.00 15.25 433 ASN A C 1
ATOM 3260 O O . ASN A 1 433 ? 25.343 41.374 24.647 1.00 13.62 433 ASN A O 1
ATOM 3265 N N . PRO A 1 434 ? 26.143 41.008 22.568 1.00 14.90 434 PRO A N 1
ATOM 3266 C CA . PRO A 1 434 ? 24.972 40.232 22.192 1.00 13.97 434 PRO A CA 1
ATOM 3267 C C . PRO A 1 434 ? 24.789 38.991 23.071 1.00 13.41 434 PRO A C 1
ATOM 3268 O O . PRO A 1 434 ? 25.765 38.398 23.578 1.00 13.03 434 PRO A O 1
ATOM 3272 N N . LEU A 1 435 ? 23.529 38.600 23.240 1.00 13.01 435 LEU A N 1
ATOM 3273 C CA . LEU A 1 435 ? 23.195 37.401 23.980 1.00 13.44 435 LEU A CA 1
ATOM 3274 C C . LEU A 1 435 ? 22.549 36.393 23.025 1.00 13.21 435 LEU A C 1
ATOM 3275 O O . LEU A 1 435 ? 21.744 36.771 22.180 1.00 13.62 435 LEU A O 1
ATOM 3280 N N . PHE A 1 436 ? 22.925 35.125 23.160 1.00 13.97 436 PHE A N 1
ATOM 3281 C CA . PHE A 1 436 ? 22.299 34.061 22.369 1.00 14.60 436 PHE A CA 1
ATOM 3282 C C . PHE A 1 436 ? 21.286 33.254 23.180 1.00 15.28 436 PHE A C 1
ATOM 3283 O O . PHE A 1 436 ? 21.571 32.832 24.309 1.00 14.90 436 PHE A O 1
ATOM 3291 N N . ILE A 1 437 ? 20.110 33.044 22.578 1.00 16.46 437 ILE A N 1
ATOM 3292 C CA . ILE A 1 437 ? 19.072 32.208 23.154 1.00 17.79 437 ILE A CA 1
ATOM 3293 C C . ILE A 1 437 ? 18.686 31.160 22.119 1.00 18.18 437 ILE A C 1
ATOM 3294 O O . ILE A 1 437 ? 18.292 31.506 21.003 1.00 18.37 437 ILE A O 1
ATOM 3299 N N . SER A 1 438 ? 18.848 29.886 22.463 1.00 19.32 438 SER A N 1
ATOM 3300 C CA . SER A 1 438 ? 18.395 28.820 21.585 1.00 19.92 438 SER A CA 1
ATOM 3301 C C . SER A 1 438 ? 16.967 28.382 21.951 1.00 19.60 438 SER A C 1
ATOM 3302 O O . SER A 1 438 ? 16.695 27.971 23.092 1.00 18.69 438 SER A O 1
ATOM 3305 N N . ASP A 1 439 ? 16.061 28.485 20.980 1.00 19.03 439 ASP A N 1
ATOM 3306 C CA . ASP A 1 439 ? 14.670 28.040 21.146 1.00 19.18 439 ASP A CA 1
ATOM 3307 C C . ASP A 1 439 ? 14.448 26.589 20.668 1.00 18.92 439 ASP A C 1
ATOM 3308 O O . ASP A 1 439 ? 13.412 25.979 20.975 1.00 18.86 439 ASP A O 1
ATOM 3313 N N . GLY A 1 440 ? 15.408 26.059 19.908 1.00 18.80 440 GLY A N 1
ATOM 3314 C CA . GLY A 1 440 ? 15.398 24.659 19.484 1.00 17.95 440 GLY A CA 1
ATOM 3315 C C . GLY A 1 440 ? 14.404 24.363 18.386 1.00 17.13 440 GLY A C 1
ATOM 3316 O O . GLY A 1 440 ? 13.957 25.265 17.693 1.00 17.20 440 GLY A O 1
ATOM 3317 N N . ILE A 1 441 ? 14.021 23.095 18.286 1.00 16.75 441 ILE A N 1
ATOM 3318 C CA . ILE A 1 441 ? 13.196 22.585 17.192 1.00 15.62 441 ILE A CA 1
ATOM 3319 C C . ILE A 1 441 ? 11.712 22.644 17.553 1.00 14.34 441 ILE A C 1
ATOM 3320 O O . ILE A 1 441 ? 11.277 21.993 18.495 1.00 13.82 441 ILE A O 1
ATOM 3325 N N . ASN A 1 442 ? 10.947 23.422 16.792 1.00 13.36 442 ASN A N 1
ATOM 3326 C CA . ASN A 1 442 ? 9.568 23.710 17.146 1.00 12.13 442 ASN A CA 1
ATOM 3327 C C . ASN A 1 442 ? 8.649 22.494 17.020 1.00 12.82 442 ASN A C 1
ATOM 3328 O O . ASN A 1 442 ? 7.571 22.487 17.595 1.00 11.60 442 ASN A O 1
ATOM 3333 N N . GLU A 1 443 ? 9.091 21.456 16.292 1.00 11.79 443 GLU A N 1
ATOM 3334 C CA . GLU A 1 443 ? 8.303 20.218 16.174 1.00 12.07 443 GLU A CA 1
ATOM 3335 C C . GLU A 1 443 ? 8.142 19.479 17.505 1.00 12.56 443 GLU A C 1
ATOM 3336 O O . GLU A 1 443 ? 7.232 18.644 17.659 1.00 12.94 443 GLU A O 1
ATOM 3342 N N . ARG A 1 444 ? 9.047 19.759 18.449 1.00 12.34 444 ARG A N 1
ATOM 3343 C CA . ARG A 1 444 ? 8.931 19.217 19.786 1.00 13.66 444 ARG A CA 1
ATOM 3344 C C . ARG A 1 444 ? 7.610 19.604 20.419 1.00 12.81 444 ARG A C 1
ATOM 3345 O O . ARG A 1 444 ? 7.095 18.877 21.248 1.00 13.51 444 ARG A O 1
ATOM 3353 N N . PHE A 1 445 ? 7.064 20.758 20.030 1.00 12.08 445 PHE A N 1
ATOM 3354 C CA . PHE A 1 445 ? 5.954 21.359 20.760 1.00 11.56 445 PHE A CA 1
ATOM 3355 C C . PHE A 1 445 ? 4.686 21.634 19.965 1.00 10.79 445 PHE A C 1
ATOM 3356 O O . PHE A 1 445 ? 3.605 21.651 20.544 1.00 10.71 445 PHE A O 1
ATOM 3364 N N . ILE A 1 446 ? 4.825 21.893 18.666 1.00 10.05 446 ILE A N 1
ATOM 3365 C CA . ILE A 1 446 ? 3.697 22.401 17.845 1.00 9.63 446 ILE A CA 1
ATOM 3366 C C . ILE A 1 446 ? 3.547 21.478 16.642 1.00 9.76 446 ILE A C 1
ATOM 3367 O O . ILE A 1 446 ? 4.536 21.149 15.999 1.00 10.00 446 ILE A O 1
ATOM 3372 N N . PRO A 1 447 ? 2.303 21.077 16.319 1.00 9.67 447 PRO A N 1
ATOM 3373 C CA . PRO A 1 447 ? 2.144 20.187 15.173 1.00 9.40 447 PRO A CA 1
ATOM 3374 C C . PRO A 1 447 ? 2.254 20.874 13.811 1.00 9.23 447 PRO A C 1
ATOM 3375 O O . PRO A 1 447 ? 2.005 22.073 13.682 1.00 9.45 447 PRO A O 1
ATOM 3379 N N . HIS A 1 448 ? 2.602 20.106 12.781 1.00 9.17 448 HIS A N 1
ATOM 3380 C CA . HIS A 1 448 ? 2.629 20.673 11.422 1.00 8.87 448 HIS A CA 1
ATOM 3381 C C . HIS A 1 448 ? 1.250 21.066 10.884 1.00 8.89 448 HIS A C 1
ATOM 3382 O O . HIS A 1 448 ? 1.147 21.939 9.991 1.00 9.78 448 HIS A O 1
ATOM 3389 N N . GLU A 1 449 ? 0.204 20.410 11.379 1.00 9.33 449 GLU A N 1
ATOM 3390 C CA . GLU A 1 449 ? -1.153 20.714 10.923 1.00 10.79 449 GLU A CA 1
ATOM 3391 C C . GLU A 1 449 ? -2.147 20.745 12.061 1.00 10.41 449 GLU A C 1
ATOM 3392 O O . GLU A 1 449 ? -1.961 20.085 13.108 1.00 11.44 449 GLU A O 1
ATOM 3398 N N . ILE A 1 450 ? -3.201 21.535 11.853 1.00 10.61 450 ILE A N 1
ATOM 3399 C CA . ILE A 1 450 ? -4.407 21.444 12.639 1.00 10.11 450 ILE A CA 1
ATOM 3400 C C . ILE A 1 450 ? -5.334 20.546 11.808 1.00 10.30 450 ILE A C 1
ATOM 3401 O O . ILE A 1 450 ? -5.558 20.813 10.621 1.00 10.18 450 ILE A O 1
ATOM 3406 N N . LYS A 1 451 ? -5.833 19.488 12.442 1.00 10.27 451 LYS A N 1
ATOM 3407 C CA . LYS A 1 451 ? -6.685 18.469 11.803 1.00 10.57 451 LYS A CA 1
ATOM 3408 C C . LYS A 1 451 ? -8.080 18.500 12.403 1.00 10.89 451 LYS A C 1
ATOM 3409 O O . LYS A 1 451 ? -8.253 18.899 13.554 1.00 11.14 451 LYS A O 1
ATOM 3415 N N . GLN A 1 452 ? -9.071 18.073 11.617 1.00 10.43 452 GLN A N 1
ATOM 3416 C CA . GLN A 1 452 ? -10.386 17.693 12.156 1.00 11.90 452 GLN A CA 1
ATOM 3417 C C . GLN A 1 452 ? -10.194 16.309 12.778 1.00 11.38 452 GLN A C 1
ATOM 3418 O O . GLN A 1 452 ? -9.933 15.327 12.075 1.00 12.45 452 GLN A O 1
ATOM 3424 N N . THR A 1 453 ? -10.271 16.256 14.101 1.00 12.89 453 THR A N 1
ATOM 3425 C CA . THR A 1 453 ? -9.839 15.088 14.846 1.00 13.48 453 THR A CA 1
ATOM 3426 C C . THR A 1 453 ? -10.642 13.840 14.462 1.00 13.95 453 THR A C 1
ATOM 3427 O O . THR A 1 453 ? -10.066 12.750 14.320 1.00 14.39 453 THR A O 1
ATOM 3431 N N . ALA A 1 454 ? -11.949 14.020 14.279 1.00 14.77 454 ALA A N 1
ATOM 3432 C CA . ALA A 1 454 ? -12.857 12.901 13.941 1.00 15.33 454 ALA A CA 1
ATOM 3433 C C . ALA A 1 454 ? -12.526 12.231 12.611 1.00 15.96 454 ALA A C 1
ATOM 3434 O O . ALA A 1 454 ? -12.771 11.027 12.421 1.00 17.01 454 ALA A O 1
ATOM 3436 N N . THR A 1 455 ? -11.979 12.998 11.671 1.00 15.70 455 THR A N 1
ATOM 3437 C CA . THR A 1 455 ? -11.750 12.465 10.334 1.00 14.16 455 THR A CA 1
ATOM 3438 C C . THR A 1 455 ? -10.278 12.293 10.022 1.00 14.24 455 THR A C 1
ATOM 3439 O O . THR A 1 455 ? -9.937 11.620 9.065 1.00 13.95 455 THR A O 1
ATOM 3443 N N . GLY A 1 456 ? -9.401 12.934 10.794 1.00 13.66 456 GLY A N 1
ATOM 3444 C CA . GLY A 1 456 ? -7.989 12.958 10.440 1.00 13.67 456 GLY A CA 1
ATOM 3445 C C . GLY A 1 456 ? -7.617 13.898 9.293 1.00 13.51 456 GLY A C 1
ATOM 3446 O O . GLY A 1 456 ? -6.456 13.957 8.900 1.00 14.62 456 GLY A O 1
ATOM 3447 N N . GLU A 1 457 ? -8.587 14.633 8.768 1.00 13.50 457 GLU A N 1
ATOM 3448 C CA A GLU A 1 457 ? -8.352 15.536 7.633 0.50 13.45 457 GLU A CA 1
ATOM 3449 C CA B GLU A 1 457 ? -8.346 15.534 7.635 0.50 13.31 457 GLU A CA 1
ATOM 3450 C C . GLU A 1 457 ? -7.586 16.782 8.056 1.00 12.55 457 GLU A C 1
ATOM 3451 O O . GLU A 1 457 ? -7.913 17.406 9.068 1.00 12.13 457 GLU A O 1
ATOM 3462 N N . ASN A 1 458 ? -6.575 17.141 7.271 1.00 12.45 458 ASN A N 1
ATOM 3463 C CA . ASN A 1 458 ? -5.848 18.384 7.516 1.00 12.41 458 ASN A CA 1
ATOM 3464 C C . ASN A 1 458 ? -6.778 19.527 7.202 1.00 11.64 458 ASN A C 1
ATOM 3465 O O . ASN A 1 458 ? -7.533 19.477 6.213 1.00 11.21 458 ASN A O 1
ATOM 3470 N N . VAL A 1 459 ? -6.718 20.559 8.038 1.00 10.45 459 VAL A N 1
ATOM 3471 C CA . VAL A 1 459 ? -7.549 21.723 7.888 1.00 10.10 459 VAL A CA 1
ATOM 3472 C C . VAL A 1 459 ? -6.678 22.977 7.721 1.00 9.36 459 VAL A C 1
ATOM 3473 O O . VAL A 1 459 ? -6.859 23.733 6.767 1.00 8.92 459 VAL A O 1
ATOM 3477 N N . LEU A 1 460 ? -5.727 23.177 8.628 1.00 8.29 460 LEU A N 1
ATOM 3478 C CA . LEU A 1 460 ? -4.812 24.327 8.513 1.00 9.10 460 LEU A CA 1
ATOM 3479 C C . LEU A 1 460 ? -3.378 23.847 8.584 1.00 9.26 460 LEU A C 1
ATOM 3480 O O . LEU A 1 460 ? -3.027 23.075 9.463 1.00 10.02 460 LEU A O 1
ATOM 3485 N N . SER A 1 461 ? -2.563 24.275 7.630 1.00 9.48 461 SER A N 1
ATOM 3486 C CA . SER A 1 461 ? -1.142 23.917 7.633 1.00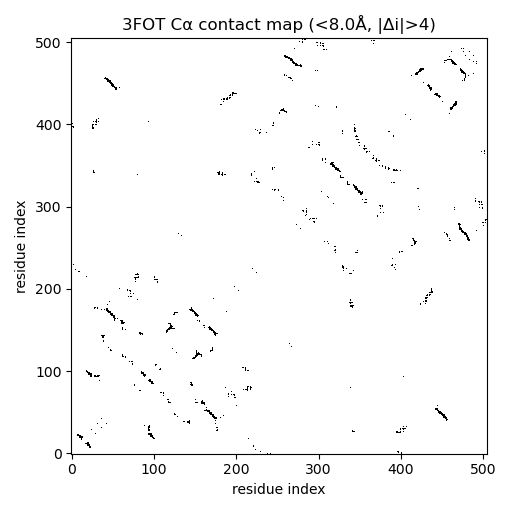 10.16 461 SER A CA 1
ATOM 3487 C C . SER A 1 461 ? -0.396 24.973 8.420 1.00 9.08 461 SER A C 1
ATOM 3488 O O . SER A 1 461 ? -0.618 26.180 8.195 1.00 9.29 461 SER A O 1
ATOM 3491 N N . VAL A 1 462 ? 0.446 24.551 9.359 1.00 8.70 462 VAL A N 1
ATOM 3492 C CA . VAL A 1 462 ? 1.235 25.528 10.123 1.00 8.92 462 VAL A CA 1
ATOM 3493 C C . VAL A 1 462 ? 2.519 25.760 9.342 1.00 9.37 462 VAL A C 1
ATOM 3494 O O . VAL A 1 462 ? 3.430 24.918 9.385 1.00 10.17 462 VAL A O 1
ATOM 3498 N N . GLU A 1 463 ? 2.580 26.889 8.638 1.00 10.35 463 GLU A N 1
ATOM 3499 C CA . GLU A 1 463 ? 3.663 27.126 7.650 1.00 11.72 463 GLU A CA 1
ATOM 3500 C C . GLU A 1 463 ? 4.912 27.704 8.273 1.00 12.54 463 GLU A C 1
ATOM 3501 O O . GLU A 1 463 ? 6.028 27.281 7.947 1.00 11.69 463 GLU A O 1
ATOM 3507 N N . SER A 1 464 ? 4.718 28.673 9.170 1.00 12.16 464 SER A N 1
ATOM 3508 C CA . SER A 1 464 ? 5.871 29.368 9.751 1.00 12.80 464 SER A CA 1
ATOM 3509 C C . SER A 1 464 ? 5.581 29.726 11.195 1.00 12.12 464 SER A C 1
ATOM 3510 O O . SER A 1 464 ? 4.426 29.974 11.585 1.00 11.72 464 SER A O 1
ATOM 3513 N N . ILE A 1 465 ? 6.645 29.729 11.989 1.00 11.93 465 ILE A N 1
ATOM 3514 C CA . ILE A 1 465 ? 6.560 30.051 13.399 1.00 12.32 465 ILE A CA 1
ATOM 3515 C C . ILE A 1 465 ? 7.674 31.032 13.702 1.00 12.56 465 ILE A C 1
ATOM 3516 O O . ILE A 1 465 ? 8.842 30.764 13.415 1.00 12.45 465 ILE A O 1
ATOM 3521 N N . ASP A 1 466 ? 7.305 32.193 14.233 1.00 13.01 466 ASP A N 1
ATOM 3522 C CA . ASP A 1 466 ? 8.313 33.148 14.714 1.00 14.23 466 ASP A CA 1
ATOM 3523 C C . ASP A 1 466 ? 8.078 33.465 16.181 1.00 14.63 466 ASP A C 1
ATOM 3524 O O . ASP A 1 466 ? 6.994 33.846 16.563 1.00 15.72 466 ASP A O 1
ATOM 3529 N N . PHE A 1 467 ? 9.115 33.324 16.989 1.00 14.94 467 PHE A N 1
ATOM 3530 C CA . PHE A 1 467 ? 9.000 33.470 18.425 1.00 15.24 467 PHE A CA 1
ATOM 3531 C C . PHE A 1 467 ? 9.768 34.730 18.811 1.00 15.55 467 PHE A C 1
ATOM 3532 O O . PHE A 1 467 ? 10.977 34.839 18.570 1.00 14.77 467 PHE A O 1
ATOM 3540 N N . VAL A 1 468 ? 9.042 35.701 19.350 1.00 15.37 468 VAL A N 1
ATOM 3541 C CA A VAL A 1 468 ? 9.649 36.962 19.767 0.50 15.33 468 VAL A CA 1
ATOM 3542 C CA B VAL A 1 468 ? 9.627 36.982 19.774 0.50 15.46 468 VAL A CA 1
ATOM 3543 C C . VAL A 1 468 ? 9.442 37.215 21.269 1.00 15.52 468 VAL A C 1
ATOM 3544 O O . VAL A 1 468 ? 8.401 36.872 21.840 1.00 15.80 468 VAL A O 1
ATOM 3551 N N . VAL A 1 469 ? 10.463 37.783 21.911 1.00 15.19 469 VAL A N 1
ATOM 3552 C CA . VAL A 1 469 ? 10.359 38.222 23.306 1.00 14.35 469 VAL A CA 1
ATOM 3553 C C . VAL A 1 469 ? 10.729 39.685 23.290 1.00 14.42 469 VAL A C 1
ATOM 3554 O O . VAL A 1 469 ? 11.785 40.028 22.728 1.00 14.32 469 VAL A O 1
ATOM 3558 N N . ASN A 1 470 ? 9.879 40.547 23.855 1.00 12.37 470 ASN A N 1
ATOM 3559 C CA . ASN A 1 470 ? 10.135 41.985 23.824 1.00 12.65 470 ASN A CA 1
ATOM 3560 C C . ASN A 1 470 ? 11.504 42.266 24.434 1.00 12.80 470 ASN A C 1
ATOM 3561 O O . ASN A 1 470 ? 11.907 41.592 25.373 1.00 12.83 470 ASN A O 1
ATOM 3566 N N . GLN A 1 471 ? 12.203 43.259 23.895 1.00 14.21 471 GLN A N 1
ATOM 3567 C CA . GLN A 1 471 ? 13.530 43.632 24.387 1.00 15.04 471 GLN A CA 1
ATOM 3568 C C . GLN A 1 471 ? 13.543 45.112 24.773 1.00 16.14 471 GLN A C 1
ATOM 3569 O O . GLN A 1 471 ? 13.340 45.986 23.916 1.00 15.62 471 GLN A O 1
ATOM 3575 N N . SER A 1 472 ? 13.766 45.358 26.064 1.00 15.98 472 SER A N 1
ATOM 3576 C CA . SER A 1 472 ? 13.868 46.703 26.611 1.00 16.85 472 SER A CA 1
ATOM 3577 C C . SER A 1 472 ? 15.295 47.041 27.077 1.00 16.00 472 SER A C 1
ATOM 3578 O O . SER A 1 472 ? 15.538 48.151 27.553 1.00 15.65 472 SER A O 1
ATOM 3581 N N . LEU A 1 473 ? 16.201 46.072 26.997 1.00 14.15 473 LEU A N 1
ATOM 3582 C CA . LEU A 1 473 ? 17.601 46.285 27.393 1.00 14.45 473 LEU A CA 1
ATOM 3583 C C . LEU A 1 473 ? 18.443 46.494 26.135 1.00 14.17 473 LEU A C 1
ATOM 3584 O O . LEU A 1 473 ? 17.997 46.148 25.027 1.00 14.09 473 LEU A O 1
ATOM 3589 N N . PRO A 1 474 ? 19.630 47.107 26.277 1.00 13.73 474 PRO A N 1
ATOM 3590 C CA . PRO A 1 474 ? 20.375 47.540 25.109 1.00 14.21 474 PRO A CA 1
ATOM 3591 C C . PRO A 1 474 ? 21.326 46.507 24.494 1.00 13.70 474 PRO A C 1
ATOM 3592 O O . PRO A 1 474 ? 22.283 46.893 23.850 1.00 15.18 474 PRO A O 1
ATOM 3596 N N . TYR A 1 475 ? 21.077 45.210 24.686 1.00 14.05 475 TYR A N 1
ATOM 3597 C CA . TYR A 1 475 ? 21.897 44.204 23.985 1.00 13.72 475 TYR A CA 1
ATOM 3598 C C . TYR A 1 475 ? 21.079 43.575 22.866 1.00 13.97 475 TYR A C 1
ATOM 3599 O O . TYR A 1 475 ? 19.850 43.607 22.893 1.00 13.21 475 TYR A O 1
ATOM 3608 N N . LEU A 1 476 ? 21.773 43.021 21.883 1.00 12.88 476 LEU A N 1
ATOM 3609 C CA . LEU A 1 476 ? 21.110 42.324 20.797 1.00 13.15 476 LEU A CA 1
ATOM 3610 C C . LEU A 1 476 ? 20.802 40.949 21.331 1.00 13.34 476 LEU A C 1
ATOM 3611 O O . LEU A 1 476 ? 21.699 40.256 21.813 1.00 14.43 476 LEU A O 1
ATOM 3616 N N . ALA A 1 477 ? 19.527 40.567 21.292 1.00 13.69 477 ALA A N 1
ATOM 3617 C CA . ALA A 1 477 ? 19.143 39.250 21.778 1.00 13.95 477 ALA A CA 1
ATOM 3618 C C . ALA A 1 477 ? 18.858 38.399 20.560 1.00 13.95 477 ALA A C 1
ATOM 3619 O O . ALA A 1 477 ? 17.890 38.665 19.838 1.00 14.13 477 ALA A O 1
ATOM 3621 N N . ILE A 1 478 ? 19.660 37.355 20.381 1.00 13.95 478 ILE A N 1
ATOM 3622 C CA . ILE A 1 478 ? 19.673 36.580 19.156 1.00 14.12 478 ILE A CA 1
ATOM 3623 C C . ILE A 1 478 ? 19.099 35.221 19.442 1.00 13.46 478 ILE A C 1
ATOM 3624 O O . ILE A 1 478 ? 19.615 34.495 20.296 1.00 14.21 478 ILE A O 1
ATOM 3629 N N . ARG A 1 479 ? 18.002 34.888 18.755 1.00 13.62 479 ARG A N 1
ATOM 3630 C CA . ARG A 1 479 ? 17.306 33.639 19.016 1.00 14.49 479 ARG A CA 1
ATOM 3631 C C . ARG A 1 479 ? 17.432 32.712 17.800 1.00 13.88 479 ARG A C 1
ATOM 3632 O O . ARG A 1 479 ? 17.383 33.184 16.666 1.00 14.67 479 ARG A O 1
ATOM 3640 N N . LEU A 1 480 ? 17.586 31.417 18.042 1.00 12.18 480 LEU A N 1
ATOM 3641 C CA . LEU A 1 480 ? 17.592 30.436 16.952 1.00 12.97 480 LEU A CA 1
ATOM 3642 C C . LEU A 1 480 ? 16.490 29.423 17.180 1.00 13.50 480 LEU A C 1
ATOM 3643 O O . LEU A 1 480 ? 16.385 28.853 18.265 1.00 13.94 480 LEU A O 1
ATOM 3648 N N . ASP A 1 481 ? 15.673 29.170 16.168 1.00 13.81 481 ASP A N 1
ATOM 3649 C CA . ASP A 1 481 ? 14.886 27.940 16.249 1.00 14.81 481 ASP A CA 1
ATOM 3650 C C . ASP A 1 481 ? 14.768 27.267 14.898 1.00 13.64 481 ASP A C 1
ATOM 3651 O O . ASP A 1 481 ? 15.451 27.664 13.948 1.00 14.40 481 ASP A O 1
ATOM 3656 N N . SER A 1 482 ? 13.914 26.264 14.820 1.00 12.47 482 SER A N 1
ATOM 3657 C CA . SER A 1 482 ? 13.794 25.476 13.619 1.00 10.79 482 SER A CA 1
ATOM 3658 C C . SER A 1 482 ? 12.355 25.073 13.412 1.00 10.53 482 SER A C 1
ATOM 3659 O O . SER A 1 482 ? 11.653 24.768 14.374 1.00 8.78 482 SER A O 1
ATOM 3662 N N . TRP A 1 483 ? 11.934 25.059 12.151 1.00 9.23 483 TRP A N 1
ATOM 3663 C CA . TRP A 1 483 ? 10.615 24.512 11.802 1.00 9.27 483 TRP A CA 1
ATOM 3664 C C . TRP A 1 483 ? 10.677 23.937 10.409 1.00 9.49 483 TRP A C 1
ATOM 3665 O O . TRP A 1 483 ? 11.220 24.585 9.519 1.00 9.66 483 TRP A O 1
ATOM 3676 N N . ARG A 1 484 ? 10.154 22.716 10.225 1.00 9.08 484 ARG A N 1
ATOM 3677 C CA . ARG A 1 484 ? 10.142 22.076 8.879 1.00 10.96 484 ARG A CA 1
ATOM 3678 C C . ARG A 1 484 ? 11.561 22.072 8.280 1.00 11.90 484 ARG A C 1
ATOM 3679 O O . ARG A 1 484 ? 11.760 22.335 7.064 1.00 12.42 484 ARG A O 1
ATOM 3687 N N . ASP A 1 485 ? 12.512 21.747 9.155 1.00 12.21 485 ASP A N 1
ATOM 3688 C CA . ASP A 1 485 ? 13.958 21.614 8.841 1.00 13.85 485 ASP A CA 1
ATOM 3689 C C . ASP A 1 485 ? 14.645 22.907 8.413 1.00 13.58 485 ASP A C 1
ATOM 3690 O O . ASP A 1 485 ? 15.767 22.863 7.892 1.00 13.57 485 ASP A O 1
ATOM 3695 N N . ALA A 1 486 ? 13.990 24.044 8.615 1.00 12.04 486 ALA A N 1
ATOM 3696 C CA . ALA A 1 486 ? 14.598 25.329 8.305 1.00 12.12 486 ALA A CA 1
ATOM 3697 C C . ALA A 1 486 ? 14.878 26.082 9.594 1.00 12.76 486 ALA A C 1
ATOM 3698 O O . ALA A 1 486 ? 13.978 26.237 10.421 1.00 12.13 486 ALA A O 1
ATOM 3700 N N . SER A 1 487 ? 16.112 26.574 9.740 1.00 11.78 487 SER A N 1
ATOM 3701 C CA . SER A 1 487 ? 16.501 27.383 10.908 1.00 11.75 487 SER A CA 1
ATOM 3702 C C . SER A 1 487 ? 16.220 28.861 10.674 1.00 11.72 487 SER A C 1
ATOM 3703 O O . SER A 1 487 ? 16.533 29.404 9.618 1.00 12.17 487 SER A O 1
ATOM 3706 N N . THR A 1 488 ? 15.631 29.515 11.669 1.00 10.77 488 THR A N 1
ATOM 3707 C CA . THR A 1 488 ? 15.423 30.948 11.626 1.00 11.06 488 THR A CA 1
ATOM 3708 C C . THR A 1 488 ? 16.249 31.628 12.715 1.00 10.88 488 THR A C 1
ATOM 3709 O O . THR A 1 488 ? 16.216 31.179 13.865 1.00 10.05 488 THR A O 1
ATOM 3713 N N . LEU A 1 489 ? 16.986 32.668 12.349 1.00 11.00 489 LEU A N 1
ATOM 3714 C CA . LEU A 1 489 ? 17.641 33.517 13.344 1.00 13.01 489 LEU A CA 1
ATOM 3715 C C . LEU A 1 489 ? 16.863 34.796 13.426 1.00 12.58 489 LEU A C 1
ATOM 3716 O O . LEU A 1 489 ? 16.545 35.417 12.409 1.00 12.97 489 LEU A O 1
ATOM 3721 N N . ASN A 1 490 ? 16.554 35.193 14.654 1.00 13.03 490 ASN A N 1
ATOM 3722 C CA A ASN A 1 490 ? 15.862 36.446 14.950 0.50 13.20 490 ASN A CA 1
ATOM 3723 C CA B ASN A 1 490 ? 15.993 36.507 14.833 0.50 13.01 490 ASN A CA 1
ATOM 3724 C C . ASN A 1 490 ? 16.747 37.276 15.890 1.00 13.05 490 ASN A C 1
ATOM 3725 O O . ASN A 1 490 ? 17.284 36.716 16.849 1.00 12.95 490 ASN A O 1
ATOM 3734 N N . ILE A 1 491 ? 16.899 38.555 15.613 1.00 12.36 491 ILE A N 1
ATOM 3735 C CA . ILE A 1 491 ? 17.541 39.424 16.577 1.00 12.25 491 ILE A CA 1
ATOM 3736 C C . ILE A 1 491 ? 16.501 40.420 17.044 1.00 12.03 491 ILE A C 1
ATOM 3737 O O . ILE A 1 491 ? 15.907 41.159 16.245 1.00 12.49 491 ILE A O 1
ATOM 3742 N N . ILE A 1 492 ? 16.262 40.419 18.349 1.00 12.22 492 ILE A N 1
ATOM 3743 C CA . ILE A 1 492 ? 15.367 41.403 18.926 1.00 12.88 492 ILE A CA 1
ATOM 3744 C C . ILE A 1 492 ? 16.232 42.459 19.598 1.00 12.53 492 ILE A C 1
ATOM 3745 O O . ILE A 1 492 ? 17.264 42.141 20.207 1.00 12.88 492 ILE A O 1
ATOM 3750 N N . TYR A 1 493 ? 15.828 43.703 19.424 1.00 12.34 493 TYR A N 1
ATOM 3751 C CA . TYR A 1 493 ? 16.607 44.814 19.925 1.00 12.94 493 TYR A CA 1
ATOM 3752 C C . TYR A 1 493 ? 15.648 45.913 20.265 1.00 13.14 493 TYR A C 1
ATOM 3753 O O . TYR A 1 493 ? 14.463 45.847 19.907 1.00 13.85 493 TYR A O 1
ATOM 3762 N N . ASN A 1 494 ? 16.137 46.902 20.995 1.00 13.51 494 ASN A N 1
ATOM 3763 C CA . ASN A 1 494 ? 15.338 48.076 21.248 1.00 14.09 494 ASN A CA 1
ATOM 3764 C C . ASN A 1 494 ? 15.794 49.176 20.307 1.00 14.71 494 ASN A C 1
ATOM 3765 O O . ASN A 1 494 ? 16.992 49.441 20.215 1.00 13.87 494 ASN A O 1
ATOM 3770 N N . ASP A 1 495 ? 14.849 49.824 19.617 1.00 15.12 495 ASP A N 1
ATOM 3771 C CA . ASP A 1 495 ? 15.226 50.773 18.562 1.00 16.31 495 ASP A CA 1
ATOM 3772 C C . ASP A 1 495 ? 15.747 52.131 19.024 1.00 16.50 495 ASP A C 1
ATOM 3773 O O . ASP A 1 495 ? 16.115 52.960 18.184 1.00 15.99 495 ASP A O 1
ATOM 3778 N N . ALA A 1 496 ? 15.793 52.341 20.338 1.00 15.09 496 ALA A N 1
ATOM 3779 C CA . ALA A 1 496 ? 16.539 53.463 20.899 1.00 16.34 496 ALA A CA 1
ATOM 3780 C C . ALA A 1 496 ? 18.045 53.211 20.809 1.00 16.11 496 ALA A C 1
ATOM 3781 O O . ALA A 1 496 ? 18.839 54.161 20.740 1.00 16.54 496 ALA A O 1
ATOM 3783 N N . ASN A 1 497 ? 18.425 51.932 20.813 1.00 15.65 497 ASN A N 1
ATOM 3784 C CA . ASN A 1 497 ? 19.824 51.549 21.048 1.00 16.00 497 ASN A CA 1
ATOM 3785 C C . ASN A 1 497 ? 20.608 51.205 19.781 1.00 15.96 497 ASN A C 1
ATOM 3786 O O . ASN A 1 497 ? 21.851 51.318 19.759 1.00 16.76 497 ASN A O 1
ATOM 3791 N N . TYR A 1 498 ? 19.888 50.770 18.748 1.00 15.91 498 TYR A N 1
ATOM 3792 C CA . TYR A 1 498 ? 20.482 50.418 17.470 1.00 15.81 498 TYR A CA 1
ATOM 3793 C C . TYR A 1 498 ? 19.596 50.867 16.321 1.00 16.96 498 TYR A C 1
ATOM 3794 O O . TYR A 1 498 ? 18.389 51.010 16.468 1.00 16.16 498 TYR A O 1
ATOM 3803 N N . THR A 1 499 ? 20.213 51.056 15.167 1.00 18.08 499 THR A N 1
ATOM 3804 C CA . THR A 1 499 ? 19.443 51.227 13.940 1.00 19.34 499 THR A CA 1
ATOM 3805 C C . THR A 1 499 ? 19.111 49.849 13.370 1.00 19.28 499 THR A C 1
ATOM 3806 O O . THR A 1 499 ? 19.813 48.870 13.649 1.00 18.40 499 THR A O 1
ATOM 3810 N N . GLU A 1 500 ? 18.045 49.771 12.585 1.00 18.55 500 GLU A N 1
ATOM 3811 C CA . GLU A 1 500 ? 17.706 48.507 11.928 1.00 18.96 500 GLU A CA 1
ATOM 3812 C C . GLU A 1 500 ? 18.845 48.069 11.005 1.00 18.49 500 GLU A C 1
ATOM 3813 O O . GLU A 1 500 ? 19.168 46.875 10.929 1.00 17.64 500 GLU A O 1
ATOM 3819 N N . ALA A 1 501 ? 19.451 49.031 10.306 1.00 17.66 501 ALA A N 1
ATOM 3820 C CA . ALA A 1 501 ? 20.548 48.728 9.392 1.00 18.28 501 ALA A CA 1
ATOM 3821 C C . ALA A 1 501 ? 21.729 48.063 10.078 1.00 18.15 501 ALA A C 1
ATOM 3822 O O . ALA A 1 501 ? 22.290 47.102 9.548 1.00 17.39 501 ALA A O 1
ATOM 3824 N N . GLU A 1 502 ? 22.130 48.567 11.242 1.00 17.42 502 GLU A N 1
ATOM 3825 C CA . GLU A 1 502 ? 23.275 47.928 11.911 1.00 18.13 502 GLU A CA 1
ATOM 3826 C C . GLU A 1 502 ? 22.966 46.498 12.410 1.00 16.72 502 GLU A C 1
ATOM 3827 O O . GLU A 1 502 ? 23.845 45.623 12.366 1.00 14.96 502 GLU A O 1
ATOM 3833 N N . VAL A 1 503 ? 21.720 46.260 12.831 1.00 16.46 503 VAL A N 1
ATOM 3834 C CA . VAL A 1 503 ? 21.308 44.934 13.301 1.00 15.88 503 VAL A CA 1
ATOM 3835 C C . VAL A 1 503 ? 21.261 43.961 12.128 1.00 15.70 503 VAL A C 1
ATOM 3836 O O . VAL A 1 503 ? 21.699 42.806 12.240 1.00 14.88 503 VAL A O 1
ATOM 3840 N N . GLN A 1 504 ? 20.702 44.432 11.016 1.00 15.75 504 GLN A N 1
ATOM 3841 C CA . GLN A 1 504 ? 20.677 43.661 9.777 1.00 15.80 504 GLN A CA 1
ATOM 3842 C C . GLN A 1 504 ? 22.097 43.306 9.334 1.00 15.33 504 GLN A C 1
ATOM 3843 O O . GLN A 1 504 ? 22.344 42.182 8.944 1.00 14.87 504 GLN A O 1
ATOM 3849 N N . LYS A 1 505 ? 23.011 44.272 9.400 1.00 15.49 505 LYS A N 1
ATOM 3850 C CA . LYS A 1 505 ? 24.409 44.065 8.992 1.00 15.32 505 LYS A CA 1
ATOM 3851 C C . LYS A 1 505 ? 25.032 42.983 9.873 1.00 14.64 505 LYS A C 1
ATOM 3852 O O . LYS A 1 505 ? 25.680 42.048 9.386 1.00 14.10 505 LYS A O 1
ATOM 3855 N N . TYR A 1 506 ? 24.794 43.100 11.171 1.00 13.80 506 TYR A N 1
ATOM 3856 C CA . TYR A 1 506 ? 25.304 42.123 12.131 1.00 12.77 506 TYR A CA 1
ATOM 3857 C C . TYR A 1 506 ? 24.672 40.744 11.889 1.00 12.87 506 TYR A C 1
ATOM 3858 O O . TYR A 1 506 ? 25.370 39.745 11.830 1.00 12.05 506 TYR A O 1
ATOM 3867 N N . LEU A 1 507 ? 23.346 40.686 11.732 1.00 12.29 507 LEU A N 1
ATOM 3868 C CA . LEU A 1 507 ? 22.676 39.394 11.466 1.00 12.57 507 LEU A CA 1
ATOM 3869 C C . LEU A 1 507 ? 23.245 38.712 10.214 1.00 11.56 507 LEU A C 1
ATOM 3870 O O . LEU A 1 507 ? 23.522 37.497 10.204 1.00 11.37 507 LEU A O 1
ATOM 3875 N N . GLN A 1 508 ? 23.429 39.493 9.161 1.00 12.06 508 GLN A N 1
ATOM 3876 C CA . GLN A 1 508 ? 23.956 38.944 7.902 1.00 12.49 508 GLN A CA 1
ATOM 3877 C C . GLN A 1 508 ? 25.384 38.399 8.076 1.00 11.58 508 GLN A C 1
ATOM 3878 O O . GLN A 1 508 ? 25.769 37.382 7.459 1.00 10.52 508 GLN A O 1
ATOM 3884 N N . SER A 1 509 ? 26.163 39.071 8.913 1.00 11.65 509 SER A N 1
ATOM 3885 C CA . SER A 1 509 ? 27.522 38.618 9.224 1.00 11.27 509 SER A CA 1
ATOM 3886 C C . SER A 1 509 ? 27.503 37.254 9.915 1.00 11.30 509 SER A C 1
ATOM 3887 O O . SER A 1 509 ? 28.293 36.350 9.582 1.00 10.93 509 SER A O 1
ATOM 3890 N N . ILE A 1 510 ? 26.619 37.116 10.906 1.00 10.35 510 ILE A N 1
ATOM 3891 C CA . ILE A 1 510 ? 26.461 35.864 11.616 1.00 10.29 510 ILE A CA 1
ATOM 3892 C C . ILE A 1 510 ? 26.077 34.779 10.631 1.00 10.83 510 ILE A C 1
ATOM 3893 O O . ILE A 1 510 ? 26.680 33.715 10.626 1.00 9.42 510 ILE A O 1
ATOM 3898 N N . VAL A 1 511 ? 25.079 35.068 9.799 1.00 10.33 511 VAL A N 1
ATOM 3899 C CA . VAL A 1 511 ? 24.599 34.079 8.805 1.00 10.86 511 VAL A CA 1
ATOM 3900 C C . VAL A 1 511 ? 25.719 33.655 7.843 1.00 11.02 511 VAL A C 1
ATOM 3901 O O . VAL A 1 511 ? 25.884 32.459 7.548 1.00 11.16 511 VAL A O 1
ATOM 3905 N N . GLU A 1 512 ? 26.473 34.641 7.350 1.00 11.12 512 GLU A N 1
ATOM 3906 C CA . GLU A 1 512 ? 27.596 34.362 6.467 1.00 12.98 512 GLU A CA 1
ATOM 3907 C C . GLU A 1 512 ? 28.618 33.404 7.098 1.00 11.35 512 GLU A C 1
ATOM 3908 O O . GLU A 1 512 ? 29.095 32.472 6.436 1.00 11.40 512 GLU A O 1
ATOM 3914 N N . PHE A 1 513 ? 28.977 33.625 8.366 1.00 11.39 513 PHE A N 1
ATOM 3915 C CA . PHE A 1 513 ? 29.904 32.691 9.026 1.00 10.63 513 PHE A CA 1
ATOM 3916 C C . PHE A 1 513 ? 29.319 31.287 9.186 1.00 10.75 513 PHE A C 1
ATOM 3917 O O . PHE A 1 513 ? 30.017 30.301 8.983 1.00 10.73 513 PHE A O 1
ATOM 3925 N N . MET A 1 514 ? 28.044 31.195 9.572 1.00 10.56 514 MET A N 1
ATOM 3926 C CA . MET A 1 514 ? 27.386 29.884 9.630 1.00 10.62 514 MET A CA 1
ATOM 3927 C C . MET A 1 514 ? 27.466 29.155 8.287 1.00 10.70 514 MET A C 1
ATOM 3928 O O . MET A 1 514 ? 27.782 27.942 8.221 1.00 10.91 514 MET A O 1
ATOM 3933 N N . LEU A 1 515 ? 27.185 29.881 7.216 1.00 10.09 515 LEU A N 1
ATOM 3934 C CA . LEU A 1 515 ? 27.171 29.293 5.886 1.00 11.12 515 LEU A CA 1
ATOM 3935 C C . LEU A 1 515 ? 28.566 28.862 5.470 1.00 11.19 515 LEU A C 1
ATOM 3936 O O . LEU A 1 515 ? 28.742 27.851 4.774 1.00 11.61 515 LEU A O 1
ATOM 3941 N N . ALA A 1 516 ? 29.555 29.600 5.952 1.00 11.12 516 ALA A N 1
ATOM 3942 C CA . ALA A 1 516 ? 30.953 29.293 5.660 1.00 11.03 516 ALA A CA 1
ATOM 3943 C C . ALA A 1 516 ? 31.396 27.954 6.246 1.00 11.28 516 ALA A C 1
ATOM 3944 O O . ALA A 1 516 ? 32.395 27.393 5.824 1.00 12.71 516 ALA A O 1
ATOM 3946 N N . PHE A 1 517 ? 30.648 27.440 7.214 1.00 10.45 517 PHE A N 1
ATOM 3947 C CA . PHE A 1 517 ? 31.007 26.196 7.874 1.00 10.74 517 PHE A CA 1
ATOM 3948 C C . PHE A 1 517 ? 30.620 24.993 7.025 1.00 11.17 517 PHE A C 1
ATOM 3949 O O . PHE A 1 517 ? 31.050 23.873 7.317 1.00 11.85 517 PHE A O 1
ATOM 3957 N N . ARG A 1 518 ? 29.792 25.216 5.997 1.00 12.27 518 ARG A N 1
ATOM 3958 C CA . ARG A 1 518 ? 29.262 24.121 5.185 1.00 12.57 518 ARG A CA 1
ATOM 3959 C C . ARG A 1 518 ? 30.409 23.340 4.558 1.00 14.26 518 ARG A C 1
ATOM 3960 O O . ARG A 1 518 ? 31.474 23.901 4.276 1.00 14.58 518 ARG A O 1
ATOM 3968 N N . LEU A 1 519 ? 30.199 22.042 4.385 1.00 15.39 519 LEU A N 1
ATOM 3969 C CA . LEU A 1 519 ? 31.206 21.197 3.766 1.00 17.40 519 LEU A CA 1
ATOM 3970 C C . LEU A 1 519 ? 31.375 21.556 2.306 1.00 18.19 519 LEU A C 1
ATOM 3971 O O . LEU A 1 519 ? 30.413 21.951 1.634 1.00 18.73 519 LEU A O 1
#

Radius of gyration: 23.05 Å; Cα contacts (8 Å, |Δi|>4): 1040; chains: 1; bounding box: 69×43×53 Å

Sequence (505 aa):
LPPLVPALYRWKSTGSSGRQVQRRCVGAEAIVGLEEKNRRALYDLYIATSLRNIAPASTLLTLQNLKEMFELALLDARFEHPECACTVSWDDEVPAIITYESPESNESARDWARGCIHVQPTAKSALDLWSEMEEGRAAANNTPSKSIELFLLSDVSSTDSSTPIPQDATVEILFHSNHLFWDGIGCRKFVGDLFRLVGSYIGRDSREMKKIQWGQEIKNLSPPVVDSLKLDINTLGSEFDDKCTEYTSALVANYKSRGMKFQPGLALPRCCVIHKLSADESIDIVKAVKTRLGPGFTISHLTQAAIVLALLDHLLSDDEVFISPTSVDGRRWLREDIASSNFYAMCQTAAVVRIENNLKSITVSHKDEKELQVRALEESACRNIKKSYRQWLENPFLQALGLRVHNFEASYLHAKPIPFEGEANPLFISDGINERFIPHEIKQTATGEENVLSVESIDFVVVNQSLPYLAIRLDSWRDASTLNNIIYNDANYTEAEVQKYLQSIVEFMLAFRL

Solvent-accessible surface area: 20932 Å² total